Protein AF-0000000087424560 (afdb_homodimer)

Organism: Persicimonas caeni (NCBI:txid2292766)

Sequence (386 aa):
MRYDDLDGLLEHIWNYIESGVIDRANAMTTPAFATAGPEGPNVRTVALRRANRGSRALIFHTDARSNKISELEETPSAVWMGWDADSSEQFQLRGRTTIHRSDEVAATMWASLPDDELAFYFKPKAPGTPAEAPGSGIQPGAIDEAEARRNYAVVRTVVDEIKWLYVGRDPEEERQAFYQWDGQVFCGEWVVPMRYDDLDGLLEHIWNYIESGVIDRANAMTTPAFATAGPEGPNVRTVALRRANRGSRALIFHTDARSNKISELEETPSAVWMGWDADSSEQFQLRGRTTIHRSDEVAATMWASLPDDELAFYFKPKAPGTPAEAPGSGIQPGAIDEAEARRNYAVVRTVVDEIKWLYVGRDPEEERQAFYQWDGQVFCGEWVVP

Nearest PDB structures (foldseek):
  2ou5-assembly1_B  TM=8.904E-01  e=2.678E-16  Jannaschia sp. CCS1
  2i51-assembly1_A  TM=7.961E-01  e=6.717E-16  Nostoc punctiforme PCC 73102
  2i51-assembly1_B  TM=7.610E-01  e=1.166E-15  Nostoc punctiforme PCC 73102
  8qyt-assembly1_A-2  TM=7.343E-01  e=9.262E-11  Homo sapiens
  1nrg-assembly1_A-2  TM=7.314E-01  e=2.185E-10  Homo sapiens

Radius of gyration: 21.02 Å; Cα contacts (8 Å, |Δi|>4): 886; chains: 2; bounding box: 52×64×40 Å

Solvent-accessible surface area (backbone atoms only — not comparable to full-atom values): 19665 Å² total; per-residue (Å²): 121,99,67,77,42,70,68,63,38,53,51,51,50,47,52,52,46,42,44,5,50,77,36,83,86,34,34,39,20,55,18,40,40,23,33,35,45,97,85,32,27,41,62,43,72,44,58,37,64,43,55,38,76,90,73,32,34,39,28,34,68,49,52,51,64,24,65,70,45,58,23,34,72,76,37,33,34,34,26,40,31,21,66,29,77,89,78,28,34,35,42,33,37,30,26,47,47,48,82,30,54,89,45,68,68,24,50,54,52,56,74,68,52,56,73,76,61,50,53,71,27,40,40,87,64,48,42,70,38,81,37,96,56,77,34,31,54,58,63,89,69,87,79,54,62,70,57,17,51,68,28,32,27,28,41,38,29,40,51,34,33,39,41,38,37,34,50,60,95,41,68,74,58,15,24,20,39,39,36,38,50,57,89,90,44,74,48,72,44,28,20,21,78,115,100,67,76,42,71,69,62,38,51,51,51,51,45,54,52,47,45,44,5,50,77,35,82,86,35,35,40,20,54,18,39,39,23,33,34,43,98,84,31,26,40,62,43,73,45,55,36,64,42,54,39,76,91,74,33,32,40,28,34,68,49,53,50,64,25,66,68,46,59,22,35,72,75,37,34,33,34,26,40,32,22,68,29,77,88,78,28,34,35,43,35,36,30,24,48,48,48,82,31,54,89,44,68,70,23,50,55,54,58,73,68,53,55,73,76,62,50,52,71,28,44,38,88,62,46,41,69,38,80,37,97,54,78,32,30,53,59,64,90,66,87,81,53,64,69,56,17,50,68,26,32,27,27,42,37,30,40,52,33,32,38,41,38,37,34,48,60,95,42,68,74,58,15,24,21,38,41,37,39,49,58,86,91,43,72,50,73,44,30,19,22,79

Structure (mmCIF, N/CA/C/O backbone):
data_AF-0000000087424560-model_v1
#
loop_
_entity.id
_entity.type
_entity.pdbx_description
1 polymer "Pyridoxamine 5'-phosphate oxidase Alr4036 family FMN-binding domain-containing protein"
#
loop_
_atom_site.group_PDB
_atom_site.id
_atom_site.type_symbol
_atom_site.label_atom_id
_atom_site.label_alt_id
_atom_site.label_comp_id
_atom_site.label_asym_id
_atom_site.label_entity_id
_atom_site.label_seq_id
_atom_site.pdbx_PDB_ins_code
_atom_site.Cartn_x
_atom_site.Cartn_y
_atom_site.Cartn_z
_atom_site.occupancy
_atom_site.B_iso_or_equiv
_atom_site.auth_seq_id
_atom_site.auth_comp_id
_atom_site.auth_asym_id
_atom_site.auth_atom_id
_atom_site.pdbx_PDB_model_num
ATOM 1 N N . MET A 1 1 ? -15.914 -24.641 3.881 1 48.97 1 MET A N 1
ATOM 2 C CA . MET A 1 1 ? -14.742 -23.844 3.543 1 48.97 1 MET A CA 1
ATOM 3 C C . MET A 1 1 ? -15.133 -22.375 3.342 1 48.97 1 MET A C 1
ATOM 5 O O . MET A 1 1 ? -16.125 -22.078 2.688 1 48.97 1 MET A O 1
ATOM 9 N N . ARG A 1 2 ? -14.602 -21.359 4.234 1 61.94 2 ARG A N 1
ATOM 10 C CA . ARG A 1 2 ? -15.188 -20.156 4.785 1 61.94 2 ARG A CA 1
ATOM 11 C C . ARG A 1 2 ? -15.477 -19.125 3.689 1 61.94 2 ARG A C 1
ATOM 13 O O . ARG A 1 2 ? -16.391 -18.312 3.814 1 61.94 2 ARG A O 1
ATOM 20 N N . TYR A 1 3 ? -14.977 -19.312 2.541 1 79.88 3 TYR A N 1
ATOM 21 C CA . TYR A 1 3 ? -15.219 -18.312 1.503 1 79.88 3 TYR A CA 1
ATOM 22 C C . TYR A 1 3 ? -15.547 -18.984 0.173 1 79.88 3 TYR A C 1
ATOM 24 O O . TYR A 1 3 ? -14.844 -18.781 -0.821 1 79.88 3 TYR A O 1
ATOM 32 N N . ASP A 1 4 ? -16.688 -19.797 0.061 1 87.19 4 ASP A N 1
ATOM 33 C CA . ASP A 1 4 ? -16.906 -20.547 -1.175 1 87.19 4 ASP A CA 1
ATOM 34 C C . ASP A 1 4 ? -18.109 -20.016 -1.938 1 87.19 4 ASP A C 1
ATOM 36 O O . ASP A 1 4 ? -18.547 -20.625 -2.914 1 87.19 4 ASP A O 1
ATOM 40 N N . ASP A 1 5 ? -18.609 -19.031 -1.515 1 94 5 ASP A N 1
ATOM 41 C CA . ASP A 1 5 ? -19.703 -18.375 -2.219 1 94 5 ASP A CA 1
ATOM 42 C C . ASP A 1 5 ? -19.453 -16.875 -2.35 1 94 5 ASP A C 1
ATOM 44 O O . ASP A 1 5 ? -19.188 -16.203 -1.353 1 94 5 ASP A O 1
ATOM 48 N N . LEU A 1 6 ? -19.656 -16.406 -3.518 1 97.06 6 LEU A N 1
ATOM 49 C CA . LEU A 1 6 ? -19.266 -15.039 -3.852 1 97.06 6 LEU A CA 1
ATOM 50 C C . LEU A 1 6 ? -20.125 -14.023 -3.094 1 97.06 6 LEU A C 1
ATOM 52 O O . LEU A 1 6 ? -19.609 -12.984 -2.662 1 97.06 6 LEU A O 1
ATOM 56 N N . ASP A 1 7 ? -21.391 -14.344 -2.898 1 96 7 ASP A N 1
ATOM 57 C CA . ASP A 1 7 ? -22.266 -13.406 -2.195 1 96 7 ASP A CA 1
ATOM 58 C C . ASP A 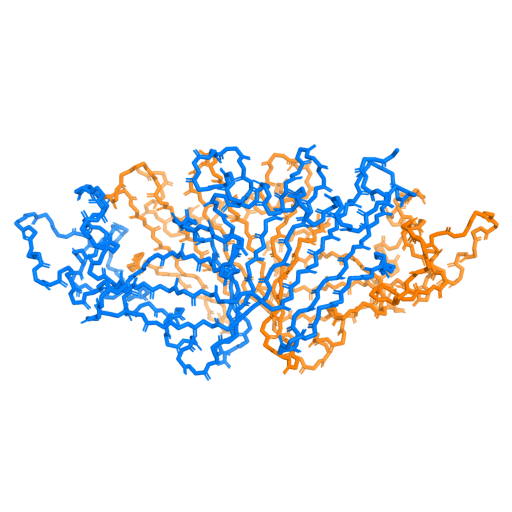1 7 ? -21.891 -13.305 -0.719 1 96 7 ASP A C 1
ATOM 60 O O . ASP A 1 7 ? -21.797 -12.203 -0.172 1 96 7 ASP A O 1
ATOM 64 N N . GLY A 1 8 ? -21.734 -14.445 -0.11 1 96.62 8 GLY A N 1
ATOM 65 C CA . GLY A 1 8 ? -21.297 -14.461 1.278 1 96.62 8 GLY A CA 1
ATOM 66 C C . GLY A 1 8 ? -19.938 -13.82 1.487 1 96.62 8 GLY A C 1
ATOM 67 O O . GLY A 1 8 ? -19.703 -13.148 2.496 1 96.62 8 GLY A O 1
ATOM 68 N N . LEU A 1 9 ? -19.062 -14.039 0.535 1 97.75 9 LEU A N 1
ATOM 69 C CA . LEU A 1 9 ? -17.734 -13.445 0.614 1 97.75 9 LEU A CA 1
ATOM 70 C C . LEU A 1 9 ? -17.812 -11.93 0.527 1 97.75 9 LEU A C 1
ATOM 72 O O . LEU A 1 9 ? -17.125 -11.219 1.274 1 97.75 9 LEU A O 1
ATOM 76 N N . LEU A 1 10 ? -18.625 -11.461 -0.361 1 97.69 10 LEU A N 1
ATOM 77 C CA . LEU A 1 10 ? -18.797 -10.016 -0.481 1 97.69 10 LEU A CA 1
ATOM 78 C C . LEU A 1 10 ? -19.312 -9.414 0.818 1 97.69 10 LEU A C 1
ATOM 80 O O . LEU A 1 10 ? -18.875 -8.336 1.231 1 97.69 10 LEU A O 1
ATOM 84 N N . GLU A 1 11 ? -20.219 -10.094 1.479 1 97 11 GLU A N 1
ATOM 85 C CA . GLU A 1 11 ? -20.719 -9.664 2.785 1 97 11 GLU A CA 1
ATOM 86 C C . GLU A 1 11 ? -19.578 -9.633 3.814 1 97 11 GLU A C 1
ATOM 88 O O . GLU A 1 11 ? -19.469 -8.68 4.586 1 97 11 GLU A O 1
ATOM 93 N N . HIS A 1 12 ? -18.812 -10.656 3.826 1 97.44 12 HIS A N 1
ATOM 94 C CA . HIS A 1 12 ? -17.672 -10.727 4.719 1 97.44 12 HIS A CA 1
ATOM 95 C C . HIS A 1 12 ? -16.719 -9.555 4.484 1 97.44 12 HIS A C 1
ATOM 97 O O . HIS A 1 12 ? -16.297 -8.898 5.438 1 97.44 12 HIS A O 1
ATOM 103 N N . ILE A 1 13 ? -16.453 -9.25 3.227 1 98.25 13 ILE A N 1
ATOM 104 C CA . ILE A 1 13 ? -15.531 -8.188 2.85 1 98.25 13 ILE A CA 1
ATOM 105 C C . ILE A 1 13 ? -16.031 -6.852 3.389 1 98.25 13 ILE A C 1
ATOM 107 O O . ILE A 1 13 ? -15.297 -6.129 4.066 1 98.25 13 ILE A O 1
ATOM 111 N N . TRP A 1 14 ? -17.234 -6.566 3.176 1 98.25 14 TRP A N 1
ATOM 112 C CA . TRP A 1 14 ? -17.766 -5.277 3.6 1 98.25 14 TRP A CA 1
ATOM 113 C C . TRP A 1 14 ? -17.891 -5.211 5.117 1 98.25 14 TRP A C 1
ATOM 115 O O . TRP A 1 14 ? -17.656 -4.16 5.719 1 98.25 14 TRP A O 1
ATOM 125 N N . ASN A 1 15 ? -18.281 -6.32 5.734 1 97.94 15 ASN A N 1
ATOM 126 C CA . ASN A 1 15 ? -18.281 -6.348 7.191 1 97.94 15 ASN A CA 1
ATOM 127 C C . ASN A 1 15 ? -16.891 -6.02 7.75 1 97.94 15 ASN A C 1
ATOM 129 O O . ASN A 1 15 ? -16.766 -5.254 8.711 1 97.94 15 ASN A O 1
ATOM 133 N N . TYR A 1 16 ? -15.914 -6.633 7.168 1 98.12 16 TYR A N 1
ATOM 134 C CA . TYR A 1 16 ? -14.539 -6.41 7.594 1 98.12 16 TYR A CA 1
ATOM 135 C C . TYR A 1 16 ? -14.141 -4.949 7.41 1 98.12 16 TYR A C 1
ATOM 137 O O . TYR A 1 16 ? -13.594 -4.328 8.328 1 98.12 16 TYR A O 1
ATOM 145 N N . ILE A 1 17 ? -14.453 -4.363 6.254 1 98.44 17 ILE A N 1
ATOM 146 C CA . ILE A 1 17 ? -14.086 -2.992 5.926 1 98.44 17 ILE A CA 1
ATOM 147 C C . ILE A 1 17 ? -14.781 -2.025 6.875 1 98.44 17 ILE A C 1
ATOM 149 O O . ILE A 1 17 ? -14.148 -1.147 7.461 1 98.44 17 ILE A O 1
ATOM 153 N N . GLU A 1 18 ? -16.016 -2.211 7.031 1 98.44 18 GLU A N 1
ATOM 154 C CA . GLU A 1 18 ? -16.797 -1.313 7.887 1 98.44 18 GLU A CA 1
ATOM 155 C C . GLU A 1 18 ? -16.344 -1.407 9.336 1 98.44 18 GLU A C 1
ATOM 157 O O . GLU A 1 18 ? -16.312 -0.402 10.055 1 98.44 18 GLU A O 1
ATOM 162 N N . SER A 1 19 ? -15.914 -2.545 9.758 1 97.81 19 SER A N 1
ATOM 163 C CA . SER A 1 19 ? -15.414 -2.715 11.117 1 97.81 19 SER A CA 1
ATOM 164 C C . SER A 1 19 ? -14.078 -2.014 11.312 1 97.81 19 SER A C 1
ATOM 166 O O . SER A 1 19 ? -13.68 -1.719 12.438 1 97.81 19 SER A O 1
ATOM 168 N N . GLY A 1 20 ? -13.391 -1.77 10.227 1 97.5 20 GLY A N 1
ATOM 169 C CA . GLY A 1 20 ? -12.094 -1.112 10.273 1 97.5 20 GLY A CA 1
ATOM 170 C C . GLY A 1 20 ? -12.164 0.304 10.812 1 97.5 20 GLY A C 1
ATOM 171 O O . GLY A 1 20 ? -11.148 0.858 11.242 1 97.5 20 GLY A O 1
ATOM 172 N N . VAL A 1 21 ? -13.305 0.928 10.734 1 96.31 21 VAL A N 1
ATOM 173 C CA . VAL A 1 21 ? -13.484 2.293 11.211 1 96.31 21 VAL A CA 1
ATOM 174 C C . VAL A 1 21 ? -13.32 2.334 12.734 1 96.31 21 VAL A C 1
ATOM 176 O O . VAL A 1 21 ? -12.828 3.322 13.281 1 96.31 21 VAL A O 1
ATOM 179 N N . ILE A 1 22 ? -13.57 1.207 13.422 1 92.69 22 ILE A N 1
ATOM 180 C CA . ILE A 1 22 ? -13.625 1.269 14.883 1 92.69 22 ILE A CA 1
ATOM 181 C C . ILE A 1 22 ? -12.633 0.271 15.477 1 92.69 22 ILE A C 1
ATOM 183 O O . ILE A 1 22 ? -12.141 0.47 16.594 1 92.69 22 ILE A O 1
ATOM 187 N N . ASP A 1 23 ? -12.312 -0.82 14.781 1 89.44 23 ASP A N 1
ATOM 188 C CA . ASP A 1 23 ? -11.469 -1.895 15.297 1 89.44 23 ASP A CA 1
ATOM 189 C C . ASP A 1 23 ? -10.008 -1.676 14.914 1 89.44 23 ASP A C 1
AT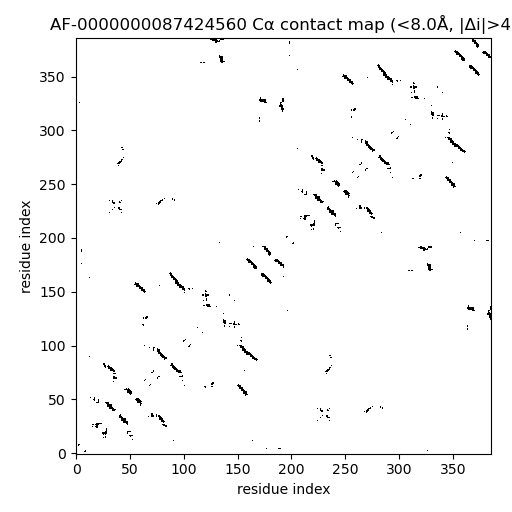OM 191 O O . ASP A 1 23 ? -9.609 -1.92 13.773 1 89.44 23 ASP A O 1
ATOM 195 N N . ARG A 1 24 ? -9.203 -1.438 15.875 1 84.81 24 ARG A N 1
ATOM 196 C CA . ARG A 1 24 ? -7.812 -1.061 15.625 1 84.81 24 ARG A CA 1
ATOM 197 C C . ARG A 1 24 ? -7 -2.254 15.133 1 84.81 24 ARG A C 1
ATOM 199 O O . ARG A 1 24 ? -5.918 -2.082 14.57 1 84.81 24 ARG A O 1
ATOM 206 N N . ALA A 1 25 ? -7.484 -3.418 15.359 1 88.06 25 ALA A N 1
ATOM 207 C CA . ALA A 1 25 ? -6.777 -4.617 14.914 1 88.06 25 ALA A CA 1
ATOM 208 C C . ALA A 1 25 ? -7.086 -4.918 13.445 1 88.06 25 ALA A C 1
ATOM 210 O O . ALA A 1 25 ? -6.41 -5.738 12.82 1 88.06 25 ALA A O 1
ATOM 211 N N . ASN A 1 26 ? -8.094 -4.297 12.984 1 94.62 26 ASN A N 1
ATOM 212 C CA . ASN A 1 26 ? -8.539 -4.449 11.602 1 94.62 26 ASN A CA 1
ATOM 213 C C . ASN A 1 26 ? -7.582 -3.768 10.625 1 94.62 26 ASN A C 1
ATOM 215 O O . ASN A 1 26 ? -7.207 -2.609 10.82 1 94.62 26 ASN A O 1
ATOM 219 N N . ALA A 1 27 ? -7.109 -4.492 9.594 1 96.75 27 ALA A N 1
ATOM 220 C CA . ALA A 1 27 ? -6.125 -3.961 8.656 1 96.75 27 ALA A CA 1
ATOM 221 C C . ALA A 1 27 ? -6.68 -2.762 7.891 1 96.75 27 ALA A C 1
ATOM 223 O O . ALA A 1 27 ? -5.922 -1.957 7.348 1 96.75 27 ALA A O 1
ATOM 224 N N . MET A 1 28 ? -7.988 -2.596 7.883 1 98.25 28 MET A N 1
ATOM 225 C CA . MET A 1 28 ? -8.602 -1.5 7.137 1 98.25 28 MET A CA 1
ATOM 226 C C . MET A 1 28 ? -8.688 -0.242 7.996 1 98.25 28 MET A C 1
ATOM 228 O O . MET A 1 28 ? -9.109 0.812 7.516 1 98.25 28 MET A O 1
ATOM 232 N N . THR A 1 29 ? -8.266 -0.332 9.242 1 97.94 29 THR A N 1
ATOM 233 C CA . THR A 1 29 ? -8.203 0.874 10.062 1 97.94 29 THR A CA 1
ATOM 234 C C . THR A 1 29 ? -7.164 1.849 9.516 1 97.94 29 THR A C 1
ATOM 236 O O . THR A 1 29 ? -7.41 3.055 9.453 1 97.94 29 THR A O 1
ATOM 239 N N . THR A 1 30 ? -6 1.307 9.125 1 97.62 30 THR A N 1
ATOM 240 C CA . THR A 1 30 ? -4.926 2.082 8.516 1 97.62 30 THR A CA 1
ATOM 241 C C . THR A 1 30 ? -4.461 1.433 7.215 1 97.62 30 THR A C 1
ATOM 243 O O . THR A 1 30 ? -3.303 1.023 7.102 1 97.62 30 THR A O 1
ATOM 246 N N . PRO A 1 31 ? -5.328 1.455 6.262 1 98.62 31 PRO A N 1
ATOM 247 C CA . PRO A 1 31 ? -4.977 0.811 4.996 1 98.62 31 PRO A CA 1
ATOM 248 C C . PRO A 1 31 ? -3.891 1.565 4.23 1 98.62 31 PRO A C 1
ATOM 250 O O . PRO A 1 31 ? -3.656 2.748 4.488 1 98.62 31 PRO A O 1
ATOM 253 N N . ALA A 1 32 ? -3.18 0.833 3.355 1 98.88 32 ALA A N 1
ATOM 254 C CA . ALA A 1 32 ? -2.395 1.486 2.312 1 98.88 32 ALA A CA 1
ATOM 255 C C . ALA A 1 32 ? -3.301 2.191 1.306 1 98.88 32 ALA A C 1
ATOM 257 O O . ALA A 1 32 ? -4.352 1.663 0.93 1 98.88 32 ALA A O 1
ATOM 258 N N . PHE A 1 33 ? -2.932 3.336 0.944 1 98.94 33 PHE A N 1
ATOM 259 C CA . PHE A 1 33 ? -3.66 4.152 -0.019 1 98.94 33 PHE A CA 1
ATOM 260 C C . PHE A 1 33 ? -2.752 4.574 -1.168 1 98.94 33 PHE A C 1
ATOM 262 O O . PHE A 1 33 ? -1.819 5.359 -0.974 1 98.94 33 PHE A O 1
ATOM 269 N N . ALA A 1 34 ? -3.047 4.062 -2.354 1 98.94 34 ALA A N 1
ATOM 270 C CA . ALA A 1 34 ? -2.178 4.297 -3.504 1 98.94 34 ALA A CA 1
ATOM 271 C C . ALA A 1 34 ? -2.793 5.309 -4.461 1 98.94 34 ALA A C 1
ATOM 273 O O . ALA A 1 34 ? -4 5.281 -4.715 1 98.94 34 ALA A O 1
ATOM 274 N N . THR A 1 35 ? -2.008 6.195 -4.934 1 98.88 35 THR A N 1
ATOM 275 C CA . THR A 1 35 ? -2.348 7.188 -5.945 1 98.88 35 THR A CA 1
ATOM 276 C C . THR A 1 35 ? -1.312 7.195 -7.062 1 98.88 35 THR A C 1
ATOM 278 O O . THR A 1 35 ? -0.266 6.555 -6.953 1 98.88 35 THR A O 1
ATOM 281 N N . ALA A 1 36 ? -1.678 7.816 -8.164 1 98.12 36 ALA A N 1
ATOM 282 C CA . ALA A 1 36 ? -0.752 8.016 -9.273 1 98.12 36 ALA A CA 1
ATOM 283 C C . ALA A 1 36 ? -0.181 9.43 -9.273 1 98.12 36 ALA A C 1
ATOM 285 O O . ALA A 1 36 ? -0.93 10.406 -9.195 1 98.12 36 ALA A O 1
ATOM 286 N N . GLY A 1 37 ? 1.148 9.508 -9.211 1 96.06 37 GLY A N 1
ATOM 287 C CA . GLY A 1 37 ? 1.825 10.797 -9.297 1 96.06 37 GLY A CA 1
ATOM 288 C C . GLY A 1 37 ? 2.678 10.938 -10.547 1 96.06 37 GLY A C 1
ATOM 289 O O . GLY A 1 37 ? 2.771 10.008 -11.352 1 96.06 37 GLY A O 1
ATOM 290 N N . PRO A 1 38 ? 3.25 12.094 -10.703 1 93.44 38 PRO A N 1
ATOM 291 C CA . PRO A 1 38 ? 4.031 12.367 -11.914 1 93.44 38 PRO A CA 1
ATOM 292 C C . PRO A 1 38 ? 5.254 11.461 -12.039 1 93.44 38 PRO A C 1
ATOM 294 O O . PRO A 1 38 ? 5.719 11.195 -13.156 1 93.44 38 PRO A O 1
ATOM 297 N N . GLU A 1 39 ? 5.758 10.961 -10.969 1 91.5 39 GLU A N 1
ATOM 298 C CA . GLU A 1 39 ? 6.957 10.125 -10.992 1 91.5 39 GLU A CA 1
ATOM 299 C C . GLU A 1 39 ? 6.609 8.648 -10.875 1 91.5 39 GLU A C 1
ATOM 301 O O . GLU A 1 39 ? 7.484 7.812 -10.641 1 91.5 39 GLU A O 1
ATOM 306 N N . GLY A 1 40 ? 5.32 8.359 -10.992 1 96.31 40 GLY A N 1
ATOM 307 C CA . GLY A 1 40 ? 4.871 6.988 -10.781 1 96.31 40 GLY A CA 1
ATOM 308 C C . GLY A 1 40 ? 3.889 6.852 -9.633 1 96.31 40 GLY A C 1
ATOM 309 O O . GLY A 1 40 ? 3.277 7.832 -9.211 1 96.31 40 GLY A O 1
ATOM 310 N N . PRO A 1 41 ? 3.742 5.633 -9.188 1 98.5 41 PRO A N 1
ATOM 311 C CA . PRO A 1 41 ? 2.781 5.43 -8.102 1 98.5 41 PRO A CA 1
ATOM 312 C C . PRO A 1 41 ? 3.275 5.984 -6.77 1 98.5 41 PRO A C 1
ATOM 314 O O . PRO A 1 41 ? 4.477 6.195 -6.59 1 98.5 41 PRO A O 1
ATOM 317 N N . ASN A 1 42 ? 2.391 6.316 -5.965 1 98.62 42 ASN A N 1
ATOM 318 C CA . ASN A 1 42 ? 2.654 6.59 -4.555 1 98.62 42 ASN A CA 1
ATOM 319 C C . ASN A 1 42 ? 1.737 5.777 -3.645 1 98.62 42 ASN A C 1
ATOM 321 O O . ASN A 1 42 ? 0.667 5.336 -4.066 1 98.62 42 ASN A O 1
ATOM 325 N N . VAL A 1 43 ? 2.18 5.508 -2.453 1 98.88 43 VAL A N 1
ATOM 326 C CA . VAL A 1 43 ? 1.377 4.762 -1.489 1 98.88 43 VAL A CA 1
ATOM 327 C C . VAL A 1 43 ? 1.747 5.188 -0.07 1 98.88 43 VAL A C 1
ATOM 329 O O . VAL A 1 43 ? 2.92 5.438 0.224 1 98.88 43 VAL A O 1
ATOM 332 N N . ARG A 1 44 ? 0.784 5.309 0.769 1 98.75 44 ARG A N 1
ATOM 333 C CA . ARG A 1 44 ? 0.933 5.625 2.186 1 98.75 44 ARG A CA 1
ATOM 334 C C . ARG A 1 44 ? -0.251 5.102 2.992 1 98.75 44 ARG A C 1
ATOM 336 O O . ARG A 1 44 ? -1.292 4.762 2.426 1 98.75 44 ARG A O 1
ATOM 343 N N . THR A 1 45 ? 0.004 5.043 4.23 1 98.12 45 THR A N 1
ATOM 344 C CA . THR A 1 45 ? -1.104 4.676 5.105 1 98.12 45 THR A CA 1
ATOM 345 C C . THR A 1 45 ? -2.02 5.875 5.348 1 98.12 45 THR A C 1
ATOM 347 O O . THR A 1 45 ? -1.562 7.02 5.363 1 98.12 45 THR A O 1
ATOM 350 N N . VAL A 1 46 ? -3.293 5.641 5.449 1 97.62 46 VAL A N 1
ATOM 351 C CA . VAL A 1 46 ? -4.281 6.629 5.871 1 97.62 46 VAL A CA 1
ATOM 352 C C . VAL A 1 46 ? -5.188 6.031 6.945 1 97.62 46 VAL A C 1
ATOM 354 O O . VAL A 1 46 ? -5.188 4.816 7.156 1 97.62 46 VAL A O 1
ATOM 357 N N . ALA A 1 47 ? -5.891 6.887 7.629 1 96.06 47 ALA A N 1
ATOM 358 C CA . ALA A 1 47 ? -6.855 6.41 8.617 1 96.06 47 ALA A CA 1
ATOM 359 C C . ALA A 1 47 ? -8.266 6.359 8.023 1 96.06 47 ALA A C 1
ATOM 361 O O . ALA A 1 47 ? -8.805 7.387 7.609 1 96.06 47 ALA A O 1
ATOM 362 N N . LEU A 1 48 ? -8.812 5.164 7.965 1 98.06 48 LEU A N 1
ATOM 363 C CA . LEU A 1 48 ? -10.195 5.027 7.508 1 98.06 48 LEU A CA 1
ATOM 364 C C . LEU A 1 48 ? -11.164 5.656 8.508 1 98.06 48 LEU A C 1
ATOM 366 O O . LEU A 1 48 ? -11.211 5.25 9.672 1 98.06 48 LEU A O 1
ATOM 370 N N . ARG A 1 49 ? -11.93 6.598 8 1 96.88 49 ARG A N 1
ATOM 371 C CA . ARG A 1 49 ? -12.797 7.332 8.922 1 96.88 49 ARG A CA 1
ATOM 372 C C . ARG A 1 49 ? -14.25 6.902 8.773 1 96.88 49 ARG A C 1
ATOM 374 O O . ARG A 1 49 ? -15.016 6.938 9.734 1 96.88 49 ARG A O 1
ATOM 381 N N . ARG A 1 50 ? -14.617 6.609 7.566 1 97.69 50 ARG A N 1
ATOM 382 C CA . ARG A 1 50 ? -15.953 6.094 7.281 1 97.69 50 ARG A CA 1
ATOM 383 C C . ARG A 1 50 ? -15.906 5.047 6.172 1 97.69 50 ARG A C 1
ATOM 385 O O . ARG A 1 50 ? -15.078 5.129 5.27 1 97.69 50 ARG A O 1
ATOM 392 N N . ALA A 1 51 ? -16.781 4.102 6.316 1 98.56 51 ALA A N 1
ATOM 393 C CA . ALA A 1 51 ? -17.047 3.092 5.297 1 98.56 51 ALA A CA 1
ATOM 394 C C . ALA A 1 51 ? -18.531 2.746 5.234 1 98.56 51 ALA A C 1
ATOM 396 O O . ALA A 1 51 ? -19.156 2.49 6.266 1 98.56 51 ALA A O 1
ATOM 397 N N . ASN A 1 52 ? -19.016 2.84 4.055 1 98.31 52 ASN A N 1
ATOM 398 C CA . ASN A 1 52 ? -20.438 2.574 3.865 1 98.31 52 ASN A CA 1
ATOM 399 C C . ASN A 1 52 ? -20.688 1.653 2.672 1 98.31 52 ASN A C 1
ATOM 401 O O . ASN A 1 52 ? -20.469 2.047 1.524 1 98.31 52 ASN A O 1
ATOM 405 N N . ARG A 1 53 ? -21.188 0.419 2.906 1 97.62 53 ARG A N 1
ATOM 406 C CA . ARG A 1 53 ? -21.422 -0.562 1.851 1 97.62 53 ARG A CA 1
ATOM 407 C C . ARG A 1 53 ? -22.531 -0.104 0.911 1 97.62 53 ARG A C 1
ATOM 409 O O . ARG A 1 53 ? -22.469 -0.342 -0.297 1 97.62 53 ARG A O 1
ATOM 416 N N . GLY A 1 54 ? -23.531 0.552 1.417 1 97.06 54 GLY A N 1
ATOM 417 C CA . GLY A 1 54 ? -24.641 0.997 0.581 1 97.06 54 GLY A CA 1
ATOM 418 C C . GLY A 1 54 ? -24.203 1.954 -0.515 1 97.06 54 GLY A C 1
ATOM 419 O O . GLY A 1 54 ? -24.578 1.781 -1.678 1 97.06 54 GLY A O 1
ATOM 420 N N . SER A 1 55 ? -23.406 2.932 -0.223 1 97.31 55 SER A N 1
ATOM 421 C CA . SER A 1 55 ? -22.906 3.904 -1.188 1 97.31 55 SER A CA 1
ATOM 422 C C . SER A 1 55 ? -21.547 3.484 -1.745 1 97.31 55 SER A C 1
ATOM 424 O O . SER A 1 55 ? -20.984 4.176 -2.592 1 97.31 55 SER A O 1
ATOM 426 N N . ARG A 1 56 ? -20.969 2.324 -1.268 1 98.12 56 ARG A N 1
ATOM 427 C CA . ARG A 1 56 ? -19.641 1.839 -1.617 1 98.12 56 ARG A CA 1
ATOM 428 C C . ARG A 1 56 ? -18.594 2.928 -1.418 1 98.12 56 ARG A C 1
ATOM 430 O O . ARG A 1 56 ? -17.719 3.119 -2.268 1 98.12 56 ARG A O 1
ATOM 437 N N . ALA A 1 57 ? -18.688 3.672 -0.33 1 98.56 57 ALA A N 1
ATOM 438 C CA . ALA A 1 57 ? -17.844 4.844 -0.136 1 98.56 57 ALA A CA 1
ATOM 439 C C . ALA A 1 57 ? -16.859 4.633 1.018 1 98.56 57 ALA A C 1
ATOM 441 O O . ALA A 1 57 ? -17.234 4.086 2.059 1 98.56 57 ALA A O 1
ATOM 442 N N . LEU A 1 58 ? -15.688 4.984 0.872 1 98.88 58 LEU A N 1
ATOM 443 C CA . LEU A 1 58 ? -14.648 5.07 1.896 1 98.88 58 LEU A CA 1
ATOM 444 C C . LEU A 1 58 ? -14.164 6.508 2.059 1 98.88 58 LEU A C 1
ATOM 446 O O . LEU A 1 58 ? -13.984 7.223 1.069 1 98.88 58 LEU A O 1
ATOM 450 N N . ILE A 1 59 ? -13.914 6.93 3.301 1 98.5 59 ILE A N 1
ATOM 451 C CA . ILE A 1 59 ? -13.57 8.328 3.547 1 98.5 59 ILE A CA 1
ATOM 452 C C . ILE A 1 59 ? -12.391 8.406 4.504 1 98.5 59 ILE A C 1
ATOM 454 O O . ILE A 1 59 ? -12.32 7.66 5.484 1 98.5 59 ILE A O 1
ATOM 458 N N . PHE A 1 60 ? -11.477 9.234 4.223 1 98.06 60 PHE A N 1
ATOM 459 C CA . PHE A 1 60 ? -10.516 9.75 5.188 1 98.06 60 PHE A CA 1
ATOM 460 C C . PHE A 1 60 ? -10.375 11.266 5.055 1 98.06 60 PHE A C 1
ATOM 462 O O . PHE A 1 60 ? -10.969 11.867 4.16 1 98.06 60 PHE A O 1
ATOM 469 N N . HIS A 1 61 ? -9.664 11.898 5.895 1 96.94 61 HIS A N 1
ATOM 470 C CA . HIS A 1 61 ? -9.344 13.32 5.789 1 96.94 61 HIS A CA 1
ATOM 471 C C . HIS A 1 61 ? -7.836 13.555 5.848 1 96.94 61 HIS A C 1
ATOM 473 O O . HIS A 1 61 ? -7.086 12.672 6.273 1 96.94 61 HIS A O 1
ATOM 479 N N . THR A 1 62 ? -7.438 14.695 5.371 1 96.75 62 THR A N 1
ATOM 480 C CA . THR A 1 62 ? -6.016 14.984 5.195 1 96.75 62 THR A CA 1
ATOM 481 C C . THR A 1 62 ? -5.781 16.484 5.047 1 96.75 62 THR A C 1
ATOM 483 O O . THR A 1 62 ? -6.727 17.266 5.086 1 96.75 62 THR A O 1
ATOM 486 N N . ASP A 1 63 ? -4.504 16.891 5.066 1 96.06 63 ASP A N 1
ATOM 487 C CA . ASP A 1 63 ? -4.109 18.25 4.711 1 96.06 63 ASP A CA 1
ATOM 488 C C . ASP A 1 63 ? -4.281 18.5 3.213 1 96.06 63 ASP A C 1
ATOM 490 O O . ASP A 1 63 ? -3.746 17.75 2.389 1 96.06 63 ASP A O 1
ATOM 494 N N . ALA A 1 64 ? -5.016 19.547 2.861 1 97 64 ALA A N 1
ATOM 495 C CA . ALA A 1 64 ? -5.383 19.859 1.482 1 97 64 ALA A CA 1
ATOM 496 C C . ALA A 1 64 ? -4.145 20.172 0.641 1 97 64 ALA A C 1
ATOM 498 O O . ALA A 1 64 ? -4.207 20.156 -0.591 1 97 64 ALA A O 1
ATOM 499 N N . ARG A 1 65 ? -3.062 20.422 1.277 1 96.62 65 ARG A N 1
ATOM 500 C CA . ARG A 1 65 ? -1.837 20.828 0.599 1 96.62 65 ARG A CA 1
ATOM 501 C C . ARG A 1 65 ? -0.922 19.641 0.348 1 96.62 65 ARG A C 1
ATOM 503 O O . ARG A 1 65 ? 0.146 19.781 -0.251 1 96.62 65 ARG A O 1
ATOM 510 N N . SER A 1 66 ? -1.327 18.453 0.809 1 96.94 66 SER A N 1
ATOM 511 C CA . SER A 1 66 ? -0.5 17.25 0.679 1 96.94 66 SER A CA 1
ATOM 512 C C . SER A 1 66 ? -0.415 16.797 -0.773 1 96.94 66 SER A C 1
ATOM 514 O O . SER A 1 66 ? -1.304 17.094 -1.575 1 96.94 66 SER A O 1
ATOM 516 N N . ASN A 1 67 ? 0.55 16.031 -1.106 1 96.62 67 ASN A N 1
ATOM 517 C CA . ASN A 1 67 ? 0.793 15.555 -2.467 1 96.62 67 ASN A CA 1
ATOM 518 C C . ASN A 1 67 ? -0.337 14.656 -2.957 1 96.62 67 ASN A C 1
ATOM 520 O O . ASN A 1 67 ? -0.65 14.641 -4.148 1 96.62 67 ASN A O 1
ATOM 524 N N . LYS A 1 68 ? -0.919 13.852 -1.984 1 98.06 68 LYS A N 1
ATOM 525 C CA . LYS A 1 68 ? -1.974 12.945 -2.428 1 98.06 68 LYS A CA 1
ATOM 526 C C . LYS A 1 68 ? -3.166 13.719 -2.984 1 98.06 68 LYS A C 1
ATOM 528 O O . LYS A 1 68 ? -3.877 13.227 -3.863 1 98.06 68 LYS A O 1
ATOM 533 N N . ILE A 1 69 ? -3.367 14.93 -2.537 1 98.38 69 ILE A N 1
ATOM 534 C CA . ILE A 1 69 ? -4.469 15.742 -3.041 1 98.38 69 ILE A CA 1
ATOM 535 C C . ILE A 1 69 ? -4.188 16.156 -4.484 1 98.38 69 ILE A C 1
ATOM 537 O O . ILE A 1 69 ? -5.031 15.984 -5.363 1 98.38 69 ILE A O 1
ATOM 541 N N . SER A 1 70 ? -2.994 16.703 -4.738 1 98 70 SER A N 1
ATOM 542 C CA . SER A 1 70 ? -2.654 17.109 -6.102 1 98 70 SER A CA 1
ATOM 543 C C . SER A 1 70 ? -2.664 15.906 -7.047 1 98 70 SER A C 1
ATOM 545 O O . SER A 1 70 ? -3.092 16.016 -8.195 1 98 70 SER A O 1
ATOM 547 N N . GLU A 1 71 ? -2.195 14.797 -6.582 1 98.31 71 GLU A N 1
ATOM 548 C CA . GLU A 1 71 ? -2.209 13.578 -7.387 1 98.31 71 GLU A CA 1
ATOM 549 C C . GLU A 1 71 ? -3.635 13.172 -7.746 1 98.31 71 GLU A C 1
ATOM 551 O O . GLU A 1 71 ? -3.922 12.844 -8.898 1 98.31 71 GLU A O 1
ATOM 556 N N . LEU A 1 72 ? -4.535 13.227 -6.734 1 98.56 72 LEU A N 1
ATOM 557 C CA . LEU A 1 72 ? -5.918 12.812 -6.93 1 98.56 72 LEU A CA 1
ATOM 558 C C . LEU A 1 72 ? -6.664 13.789 -7.832 1 98.56 72 LEU A C 1
ATOM 560 O O . LEU A 1 72 ? -7.578 13.391 -8.562 1 98.56 72 LEU A O 1
ATOM 564 N N . GLU A 1 73 ? -6.277 15.047 -7.777 1 98.12 73 GLU A N 1
ATOM 565 C CA . GLU A 1 73 ? -6.871 16.031 -8.672 1 98.12 73 GLU A CA 1
ATOM 566 C C . GLU A 1 73 ? -6.508 15.758 -10.125 1 98.12 73 GLU A C 1
ATOM 568 O O . GLU A 1 73 ? -7.312 15.984 -11.031 1 98.12 73 GLU A O 1
ATOM 573 N N . GLU A 1 74 ? -5.336 15.258 -10.32 1 97.25 74 GLU A N 1
ATOM 574 C CA . GLU A 1 74 ? -4.879 14.922 -11.672 1 97.25 74 GLU A CA 1
ATOM 575 C C . GLU A 1 74 ? -5.418 13.562 -12.109 1 97.25 74 GLU A C 1
ATOM 577 O O . GLU A 1 74 ? -5.883 13.414 -13.242 1 97.25 74 GLU A O 1
ATOM 582 N N . THR A 1 75 ? -5.324 12.578 -11.289 1 97.62 75 THR A N 1
ATOM 583 C CA . THR A 1 75 ? -5.828 11.227 -11.523 1 97.62 75 THR A CA 1
ATOM 584 C C . THR A 1 75 ? -6.727 10.781 -10.375 1 97.62 75 THR A C 1
ATOM 586 O O . THR A 1 75 ? -6.242 10.273 -9.359 1 97.62 75 THR A O 1
ATOM 589 N N . PRO A 1 76 ? -7.988 10.867 -10.5 1 98.31 76 PRO A N 1
ATOM 590 C CA . PRO A 1 76 ? -8.891 10.648 -9.367 1 98.31 76 PRO A CA 1
ATOM 591 C C . PRO A 1 76 ? -9.125 9.164 -9.078 1 98.31 76 PRO A C 1
ATOM 593 O O . PRO A 1 76 ? -10.023 8.812 -8.305 1 98.31 76 PRO A O 1
ATOM 596 N N . SER A 1 77 ? -8.352 8.273 -9.625 1 98.44 77 SER A N 1
ATOM 597 C CA . SER A 1 77 ? -8.398 6.848 -9.32 1 98.44 77 SER A CA 1
ATOM 598 C C . SER A 1 77 ? -7.426 6.488 -8.203 1 98.44 77 SER A C 1
ATOM 600 O O . SER A 1 77 ? -6.273 6.926 -8.219 1 98.44 77 SER A O 1
ATOM 602 N N . ALA A 1 78 ? -7.848 5.715 -7.219 1 98.81 78 ALA A N 1
ATOM 603 C CA . ALA A 1 78 ? -7.008 5.281 -6.109 1 98.81 78 ALA A CA 1
ATOM 604 C C . ALA A 1 78 ? -7.332 3.85 -5.699 1 98.81 78 ALA A C 1
ATOM 606 O O . ALA A 1 78 ? -8.375 3.309 -6.082 1 98.81 78 ALA A O 1
ATOM 607 N N . VAL A 1 79 ? -6.473 3.234 -5.023 1 98.94 79 VAL A N 1
ATOM 608 C CA . VAL A 1 79 ? -6.68 1.899 -4.473 1 98.94 79 VAL A CA 1
ATOM 609 C C . VAL A 1 79 ? -6.414 1.917 -2.967 1 98.94 79 VAL A C 1
ATOM 611 O O . VAL A 1 79 ? -5.395 2.445 -2.516 1 98.94 79 VAL A O 1
ATOM 614 N N . TRP A 1 80 ? -7.363 1.438 -2.201 1 98.94 80 TRP A N 1
ATOM 615 C CA . TRP A 1 80 ? -7.215 1.109 -0.788 1 98.94 80 TRP A CA 1
ATOM 616 C C . TRP A 1 80 ? -6.828 -0.355 -0.607 1 98.94 80 TRP A C 1
ATOM 618 O O . TRP A 1 80 ? -7.422 -1.241 -1.229 1 98.94 80 TRP A O 1
ATOM 628 N N . MET A 1 81 ? -5.883 -0.623 0.277 1 98.94 81 MET A N 1
ATOM 629 C CA . MET A 1 81 ? -5.496 -2.02 0.448 1 98.94 81 MET A CA 1
ATOM 630 C C . MET A 1 81 ? -5.223 -2.332 1.916 1 98.94 81 MET A C 1
ATOM 632 O O . MET A 1 81 ? -4.512 -1.587 2.592 1 98.94 81 MET A O 1
ATOM 636 N N . GLY A 1 82 ? -5.852 -3.295 2.4 1 98.69 82 GLY A N 1
ATOM 637 C CA . GLY A 1 82 ? -5.559 -3.865 3.707 1 98.69 82 GLY A CA 1
ATOM 638 C C . GLY A 1 82 ? -5.039 -5.289 3.631 1 98.69 82 GLY A C 1
ATOM 639 O O . GLY A 1 82 ? -5.594 -6.121 2.914 1 98.69 82 GLY A O 1
ATOM 640 N N . TRP A 1 83 ? -3.949 -5.527 4.297 1 98.19 83 TRP A N 1
ATOM 641 C CA . TRP A 1 83 ? -3.414 -6.871 4.465 1 98.19 83 TRP A CA 1
ATOM 642 C C . TRP A 1 83 ? -3.508 -7.316 5.922 1 98.19 83 TRP A C 1
ATOM 644 O O . TRP A 1 83 ? -2.854 -6.742 6.797 1 98.19 83 TRP A O 1
ATOM 654 N N . ASP A 1 84 ? -4.352 -8.273 6.18 1 96.75 84 ASP A N 1
ATOM 655 C CA . ASP A 1 84 ? -4.48 -8.859 7.508 1 96.75 84 ASP A CA 1
ATOM 656 C C . ASP A 1 84 ? -3.682 -10.156 7.617 1 96.75 84 ASP A C 1
ATOM 658 O O . ASP A 1 84 ? -4.156 -11.219 7.207 1 96.75 84 ASP A O 1
ATOM 662 N N . ALA A 1 85 ? -2.514 -10.047 8.219 1 93.62 85 ALA A N 1
ATOM 663 C CA . ALA A 1 85 ? -1.604 -11.188 8.289 1 93.62 85 ALA A CA 1
ATOM 664 C C . ALA A 1 85 ? -2.176 -12.289 9.18 1 93.62 85 ALA A C 1
ATOM 666 O O . ALA A 1 85 ? -1.882 -13.469 8.984 1 93.62 85 ALA A O 1
ATOM 667 N N . ASP A 1 86 ? -2.99 -11.914 10.141 1 92.81 86 ASP A N 1
ATOM 668 C CA . ASP A 1 86 ? -3.572 -12.898 11.047 1 92.81 86 ASP A CA 1
ATOM 669 C C . ASP A 1 86 ? -4.566 -13.797 10.312 1 92.81 86 ASP A C 1
ATOM 671 O O . ASP A 1 86 ? -4.562 -15.016 10.492 1 92.81 86 ASP A O 1
ATOM 675 N N . SER A 1 87 ? -5.387 -13.219 9.508 1 93.94 87 SER A N 1
ATOM 676 C CA . SER A 1 87 ? -6.379 -14 8.773 1 93.94 87 SER A CA 1
ATOM 677 C C . SER A 1 87 ? -5.859 -14.398 7.402 1 93.94 87 SER A C 1
ATOM 679 O O . SER A 1 87 ? -6.496 -15.188 6.695 1 93.94 87 SER A O 1
ATOM 681 N N . SER A 1 88 ? -4.695 -13.867 6.977 1 95.44 88 SER A N 1
ATOM 682 C CA . SER A 1 88 ? -4.098 -14.086 5.664 1 95.44 88 SER A CA 1
ATOM 683 C C . SER A 1 88 ? -5 -13.578 4.547 1 95.44 88 SER A C 1
ATOM 685 O O . SER A 1 88 ? -5.164 -14.242 3.521 1 95.44 88 SER A O 1
ATOM 687 N N . GLU A 1 89 ? -5.629 -12.461 4.773 1 97.38 89 GLU A N 1
ATOM 688 C CA . GLU A 1 89 ? -6.535 -11.875 3.789 1 97.38 89 GLU A CA 1
ATOM 689 C C . GLU A 1 89 ? -6.039 -10.508 3.328 1 97.38 89 GLU A C 1
ATOM 691 O O . GLU A 1 89 ? -5.578 -9.703 4.141 1 97.38 89 GLU A O 1
ATOM 696 N N . GLN A 1 90 ? -6.129 -10.359 2.049 1 98.5 90 GLN A N 1
ATOM 697 C CA . GLN A 1 90 ? -5.887 -9.055 1.446 1 98.5 90 GLN A CA 1
ATOM 698 C C . GLN A 1 90 ? -7.164 -8.484 0.838 1 98.5 90 GLN A C 1
ATOM 700 O O . GLN A 1 90 ? -7.898 -9.195 0.148 1 98.5 90 GLN A O 1
ATOM 705 N N . PHE A 1 91 ? -7.414 -7.234 1.098 1 98.81 91 PHE A N 1
ATOM 706 C CA . PHE A 1 91 ? -8.539 -6.477 0.565 1 98.81 91 PHE A CA 1
ATOM 707 C C . PHE A 1 91 ? -8.055 -5.316 -0.295 1 98.81 91 PHE A C 1
ATOM 709 O O . PHE A 1 91 ? -7.336 -4.438 0.189 1 98.81 91 PHE A O 1
ATOM 716 N N . GLN A 1 92 ? -8.359 -5.355 -1.564 1 98.81 92 GLN A N 1
ATOM 717 C CA . GLN A 1 92 ? -8.047 -4.258 -2.473 1 98.81 92 GLN A CA 1
ATOM 718 C C . GLN A 1 92 ? -9.32 -3.611 -3.012 1 98.81 92 GLN A C 1
ATOM 720 O O . GLN A 1 92 ? -10.156 -4.285 -3.617 1 98.81 92 GLN A O 1
ATOM 725 N N . LEU A 1 93 ? -9.438 -2.359 -2.797 1 98.88 93 LEU A N 1
ATOM 726 C CA . LEU A 1 93 ? -10.609 -1.617 -3.262 1 98.88 93 LEU A CA 1
ATOM 727 C C . LEU A 1 93 ? -10.188 -0.454 -4.156 1 98.88 93 LEU A C 1
ATOM 729 O O . LEU A 1 93 ? -9.539 0.486 -3.695 1 98.88 93 LEU A O 1
ATOM 733 N N . ARG A 1 94 ? -10.562 -0.517 -5.379 1 98.69 94 ARG A N 1
ATOM 734 C CA . ARG A 1 94 ? -10.328 0.569 -6.324 1 98.69 94 ARG A CA 1
ATOM 735 C C . ARG A 1 94 ? -11.586 1.41 -6.52 1 98.69 94 ARG A C 1
ATOM 737 O O . ARG A 1 94 ? -12.695 0.882 -6.512 1 98.69 94 ARG A O 1
ATOM 744 N N . GLY A 1 95 ? -11.328 2.676 -6.707 1 98.44 95 GLY A N 1
ATOM 745 C CA . GLY A 1 95 ? -12.477 3.521 -6.988 1 98.44 95 GLY A CA 1
ATOM 746 C C . GLY A 1 95 ? -12.094 4.922 -7.43 1 98.44 95 GLY A C 1
ATOM 747 O O . GLY A 1 95 ? -10.914 5.23 -7.57 1 98.44 95 GLY A O 1
ATOM 748 N N . ARG A 1 96 ? -13.109 5.75 -7.688 1 98.19 96 ARG A N 1
ATOM 749 C CA . ARG A 1 96 ? -12.945 7.16 -8.039 1 98.19 96 ARG A CA 1
ATOM 750 C C . ARG A 1 96 ? -13.078 8.047 -6.809 1 98.19 96 ARG A C 1
ATOM 752 O O . ARG A 1 96 ? -13.992 7.867 -6 1 98.19 96 ARG A O 1
ATOM 759 N N . THR A 1 97 ? -12.156 9.008 -6.719 1 98.69 97 THR A N 1
ATOM 760 C CA . THR A 1 97 ? -12.078 9.836 -5.52 1 98.69 97 THR A CA 1
ATOM 761 C C . THR A 1 97 ? -12.555 11.258 -5.805 1 98.69 97 THR A C 1
ATOM 763 O O . THR A 1 97 ? -12.328 11.789 -6.895 1 98.69 97 THR A O 1
ATOM 766 N N . THR A 1 98 ? -13.242 11.82 -4.902 1 98.62 98 THR A N 1
ATOM 767 C CA . THR A 1 98 ? -13.617 13.227 -4.875 1 98.62 98 THR A CA 1
ATOM 768 C C . THR A 1 98 ? -13.039 13.922 -3.648 1 98.62 98 THR A C 1
ATOM 770 O O . THR A 1 98 ? -13.023 13.352 -2.557 1 98.62 98 THR A O 1
ATOM 773 N N . ILE A 1 99 ? -12.578 15.125 -3.881 1 98.69 99 ILE A N 1
ATOM 774 C CA . ILE A 1 99 ? -12.008 15.922 -2.799 1 98.69 99 ILE A CA 1
ATOM 775 C C . ILE A 1 99 ? -13.031 16.969 -2.336 1 98.69 99 ILE A C 1
ATOM 777 O O . ILE A 1 99 ? -13.57 17.719 -3.148 1 98.69 99 ILE A O 1
ATOM 781 N N . HIS A 1 100 ? -13.297 16.984 -1.049 1 98.44 100 HIS A N 1
ATOM 782 C CA . HIS A 1 100 ? -14.234 17.922 -0.438 1 98.44 100 HIS A CA 1
ATOM 783 C C . HIS A 1 100 ? -13.5 18.906 0.466 1 98.44 100 HIS A C 1
ATOM 785 O O . HIS A 1 100 ? -12.734 18.5 1.346 1 98.44 100 HIS A O 1
ATOM 791 N N . ARG A 1 101 ? -13.719 20.156 0.343 1 96.12 101 ARG A N 1
ATOM 792 C CA . ARG A 1 101 ? -13.031 21.188 1.123 1 96.12 101 ARG A CA 1
ATOM 793 C C . ARG A 1 101 ? -14.031 22.094 1.834 1 96.12 101 ARG A C 1
ATOM 795 O O . ARG A 1 101 ? -13.977 22.25 3.057 1 96.12 101 ARG A O 1
ATOM 802 N N . SER A 1 102 ? -14.969 22.734 1.161 1 92.81 102 SER A N 1
ATOM 803 C CA . SER A 1 102 ? -15.867 23.734 1.72 1 92.81 102 SER A CA 1
ATOM 804 C C . SER A 1 102 ? -17.328 23.375 1.481 1 92.81 102 SER A C 1
ATOM 806 O O . SER A 1 102 ? -18.188 24.25 1.42 1 92.81 102 SER A O 1
ATOM 808 N N . ASP A 1 103 ? -17.562 22.125 1.317 1 96.44 103 ASP A N 1
ATOM 809 C CA . ASP A 1 103 ? -18.938 21.688 1.077 1 96.44 103 ASP A CA 1
ATOM 810 C C . ASP A 1 103 ? -19.5 20.938 2.287 1 96.44 103 ASP A C 1
ATOM 812 O O . ASP A 1 103 ? -18.875 20.922 3.35 1 96.44 103 ASP A O 1
ATOM 816 N N . GLU A 1 104 ? -20.641 20.422 2.137 1 96.56 104 GLU A N 1
ATOM 817 C CA . GLU A 1 104 ? -21.359 19.812 3.242 1 96.56 104 GLU A CA 1
ATOM 818 C C . GLU A 1 104 ? -20.641 18.562 3.758 1 96.56 104 GLU A C 1
ATOM 820 O O . GLU A 1 104 ? -20.625 18.297 4.961 1 96.56 104 GLU A O 1
ATOM 825 N N . VAL A 1 105 ? -20.062 17.812 2.889 1 96.25 105 VAL A N 1
ATOM 826 C CA . VAL A 1 105 ? -19.344 16.594 3.287 1 96.25 105 VAL A CA 1
ATOM 827 C C . VAL A 1 105 ? -18.188 16.969 4.211 1 96.25 105 VAL A C 1
ATOM 829 O O . VAL A 1 105 ? -18.047 16.406 5.297 1 96.25 105 VAL A O 1
ATOM 832 N N . ALA A 1 106 ? -17.422 17.922 3.779 1 96.38 106 ALA A N 1
ATOM 833 C CA . ALA A 1 106 ? -16.297 18.391 4.586 1 96.38 106 ALA A CA 1
ATOM 834 C C . ALA A 1 106 ? -16.766 18.969 5.91 1 96.38 106 ALA A C 1
ATOM 836 O O . ALA A 1 106 ? -16.172 18.719 6.957 1 96.38 106 ALA A O 1
ATOM 837 N N . ALA A 1 107 ? -17.844 19.734 5.883 1 94.69 107 ALA A N 1
ATOM 838 C CA . ALA A 1 107 ? -18.359 20.359 7.09 1 94.69 107 ALA A CA 1
ATOM 839 C C . ALA A 1 107 ? -18.844 19.312 8.094 1 94.69 107 ALA A C 1
ATOM 841 O O . ALA A 1 107 ? -18.578 19.438 9.297 1 94.69 107 ALA A O 1
ATOM 842 N N . THR A 1 108 ? -19.516 18.359 7.609 1 95.25 108 THR A N 1
ATOM 843 C CA . THR A 1 108 ? -20.016 17.297 8.469 1 95.25 108 THR A CA 1
ATOM 844 C C . THR A 1 108 ? -18.859 16.531 9.117 1 95.25 108 THR A C 1
ATOM 846 O O . THR A 1 108 ? -18.891 16.281 10.328 1 95.25 108 THR A O 1
ATOM 849 N N . MET A 1 109 ? -17.875 16.203 8.336 1 94.06 109 MET A N 1
ATOM 850 C CA . MET A 1 109 ? -16.734 15.477 8.867 1 94.06 109 MET A CA 1
ATOM 851 C C . MET A 1 109 ? -15.953 16.328 9.859 1 94.06 109 MET A C 1
ATOM 853 O O . MET A 1 109 ? -15.539 15.852 10.914 1 94.06 109 MET A O 1
ATOM 857 N N . TRP A 1 110 ? -15.797 17.594 9.516 1 93.19 110 TRP A N 1
ATOM 858 C CA . TRP A 1 110 ? -15.094 18.531 10.391 1 93.19 110 TRP A CA 1
ATOM 859 C C . TRP A 1 110 ? -15.766 18.594 11.758 1 93.19 110 TRP A C 1
ATOM 861 O O . TRP A 1 110 ? -15.094 18.547 12.789 1 93.19 110 TRP A O 1
ATOM 871 N N . ALA A 1 111 ? -17.031 18.656 11.773 1 91.81 111 ALA A N 1
ATOM 872 C CA . ALA A 1 111 ? -17.812 18.812 13 1 91.81 111 ALA A CA 1
ATOM 873 C C . ALA A 1 111 ? -17.688 17.578 13.875 1 91.81 111 ALA A C 1
ATOM 875 O O . ALA A 1 111 ? -17.906 17.641 15.094 1 91.81 111 ALA A O 1
ATOM 876 N N . SER A 1 112 ? -17.312 16.469 13.234 1 90.12 112 SER A N 1
ATOM 877 C CA . SER A 1 112 ? -17.266 15.203 13.969 1 90.12 112 SER A CA 1
ATOM 878 C C . SER A 1 112 ? -15.852 14.922 14.477 1 90.12 112 SER A C 1
ATOM 880 O O . SER A 1 112 ? -15.633 13.969 15.227 1 90.12 112 SER A O 1
ATOM 882 N N . LEU A 1 113 ? -14.828 15.727 14.18 1 86.31 113 LEU A N 1
ATOM 883 C CA . LEU A 1 113 ? -13.438 15.484 14.547 1 86.31 113 LEU A CA 1
ATOM 884 C C . LEU A 1 113 ? -13.203 15.797 16.031 1 86.31 113 LEU A C 1
ATOM 886 O O . LEU A 1 113 ? -13.672 16.828 16.531 1 86.31 113 LEU A O 1
ATOM 890 N N . PRO A 1 114 ? -12.539 14.852 16.625 1 80.69 114 PRO A N 1
ATOM 891 C CA . PRO A 1 114 ? -12.047 15.242 17.938 1 80.69 114 PRO A CA 1
ATOM 892 C C . PRO A 1 114 ? -11.094 16.438 17.891 1 80.69 114 PRO A C 1
ATOM 894 O O . PRO A 1 114 ? -10.344 16.594 16.922 1 80.69 114 PRO A O 1
ATOM 897 N N . ASP A 1 115 ? -11.039 17.188 18.984 1 74.25 115 ASP A N 1
ATOM 898 C CA . ASP A 1 115 ? -10.25 18.422 19.047 1 74.25 115 ASP A CA 1
ATOM 899 C C . ASP A 1 115 ? -8.766 18.141 18.828 1 74.25 115 ASP A C 1
ATOM 901 O O . ASP A 1 115 ? -8.07 18.922 18.172 1 74.25 115 ASP A O 1
ATOM 905 N N . ASP A 1 116 ? -8.336 17.078 19.344 1 76.12 116 ASP A N 1
ATOM 906 C CA . ASP A 1 116 ? -6.906 16.781 19.25 1 76.12 116 ASP A CA 1
ATOM 907 C C . ASP A 1 116 ? -6.496 16.453 17.812 1 76.12 116 ASP A C 1
ATOM 909 O O . ASP A 1 116 ? -5.348 16.672 17.438 1 76.12 116 ASP A O 1
ATOM 913 N N . GLU A 1 117 ? -7.465 16.047 17.031 1 77.62 117 GLU A N 1
ATOM 914 C CA . GLU A 1 117 ? -7.152 15.711 15.648 1 77.62 117 GLU A CA 1
ATOM 915 C C . GLU A 1 117 ? -7.105 16.969 14.781 1 77.62 117 GLU A C 1
ATOM 917 O O . GLU A 1 117 ? -6.469 16.969 13.727 1 77.62 117 GLU A O 1
ATOM 922 N N . LEU A 1 118 ? -7.801 18 15.266 1 74.62 118 LEU A N 1
ATOM 923 C CA . LEU A 1 118 ? -7.797 19.266 14.547 1 74.62 118 LEU A CA 1
ATOM 924 C C . LEU A 1 118 ? -6.383 19.828 14.461 1 74.62 118 LEU A C 1
ATOM 926 O O . LEU A 1 118 ? -6.047 20.531 13.5 1 74.62 118 LEU A O 1
ATOM 930 N N . ALA A 1 119 ? -5.578 19.547 15.414 1 76.94 119 ALA A N 1
ATOM 931 C CA . ALA A 1 119 ? -4.227 20.078 15.523 1 76.94 119 ALA A CA 1
ATOM 932 C C . ALA A 1 119 ? -3.379 19.672 14.32 1 76.94 119 ALA A C 1
ATOM 934 O O . ALA A 1 119 ? -2.471 20.406 13.914 1 76.94 119 ALA A O 1
ATOM 935 N N . PHE A 1 120 ? -3.744 18.594 13.672 1 79.38 120 PHE A N 1
ATOM 936 C CA . PHE A 1 120 ? -2.998 18.094 12.523 1 79.38 120 PHE A CA 1
ATOM 937 C C . PHE A 1 120 ? -3.09 19.062 11.352 1 79.38 120 PHE A C 1
ATOM 939 O O . PHE A 1 120 ? -2.246 19.047 10.453 1 79.38 120 PHE A O 1
ATOM 946 N N . TYR A 1 121 ? -3.998 19.938 11.438 1 85.19 121 TYR A N 1
ATOM 947 C CA . TYR A 1 121 ? -4.258 20.781 10.281 1 85.19 121 TYR A CA 1
ATOM 948 C C . TYR A 1 121 ? -3.85 22.219 10.57 1 85.19 121 TYR A C 1
ATOM 950 O O . TYR A 1 121 ? -3.959 23.094 9.703 1 85.19 121 TYR A O 1
ATOM 958 N N . PHE A 1 122 ? -3.322 22.422 11.805 1 82.94 122 PHE A N 1
ATOM 959 C CA . PHE A 1 122 ? -2.799 23.719 12.188 1 82.94 122 PHE A CA 1
ATOM 960 C C . PHE A 1 122 ? -1.298 23.797 11.938 1 82.94 122 PHE A C 1
ATOM 962 O O . PHE A 1 122 ? -0.516 24 12.875 1 82.94 122 PHE A O 1
ATOM 969 N N . LYS A 1 123 ? -0.906 23.594 10.781 1 84.94 123 LYS A N 1
ATOM 970 C CA . LYS A 1 123 ? 0.499 23.656 10.391 1 84.94 123 LYS A CA 1
ATOM 971 C C . LYS A 1 123 ? 0.74 24.781 9.391 1 84.94 123 LYS A C 1
ATOM 973 O O . LYS A 1 123 ? 0.113 24.812 8.328 1 84.94 123 LYS A O 1
ATOM 978 N N . PRO A 1 124 ? 1.617 25.656 9.75 1 85.5 124 PRO A N 1
ATOM 979 C CA . PRO A 1 124 ? 1.872 26.766 8.828 1 85.5 124 PRO A CA 1
ATOM 980 C C . PRO A 1 124 ? 2.428 26.297 7.488 1 85.5 124 PRO A C 1
ATOM 982 O O . PRO A 1 124 ? 2.105 26.891 6.449 1 85.5 124 PRO A O 1
ATOM 985 N N . LYS A 1 125 ? 3.266 25.297 7.543 1 91.44 125 LYS A N 1
ATOM 986 C CA . LYS A 1 125 ? 3.871 24.812 6.305 1 91.44 125 LYS A CA 1
ATOM 987 C C . LYS A 1 125 ? 3.211 23.516 5.848 1 91.44 125 LYS A C 1
ATOM 989 O O . LYS A 1 125 ? 2.84 22.672 6.668 1 91.44 125 LYS A O 1
ATOM 994 N N . ALA A 1 126 ? 3.131 23.328 4.516 1 94.38 126 ALA A N 1
ATOM 995 C CA . ALA A 1 126 ? 2.506 22.156 3.912 1 94.38 126 ALA A CA 1
ATOM 996 C C . ALA A 1 126 ? 3.32 20.906 4.191 1 94.38 126 ALA A C 1
ATOM 998 O O . ALA A 1 126 ? 4.551 20.953 4.27 1 94.38 126 ALA A O 1
ATOM 999 N N . PRO A 1 127 ? 2.576 19.797 4.305 1 95.06 127 PRO A N 1
ATOM 1000 C CA . PRO A 1 127 ? 3.314 18.531 4.383 1 95.06 127 PRO A CA 1
ATOM 1001 C C . PRO A 1 127 ? 4.301 18.359 3.23 1 95.06 127 PRO A C 1
ATOM 1003 O O . PRO A 1 127 ? 3.99 18.703 2.086 1 95.06 127 PRO A O 1
ATOM 1006 N N . GLY A 1 128 ? 5.508 17.828 3.582 1 95.5 128 GLY A N 1
ATOM 1007 C CA . GLY A 1 128 ? 6.516 17.594 2.557 1 95.5 128 GLY A CA 1
ATOM 1008 C C . GLY A 1 128 ? 7.48 18.75 2.393 1 95.5 128 GLY A C 1
ATOM 1009 O O . GLY A 1 128 ? 8.5 18.625 1.712 1 95.5 128 GLY A O 1
ATOM 1010 N N . THR A 1 129 ? 7.207 19.891 2.998 1 96.31 129 THR A N 1
ATOM 1011 C CA . THR A 1 129 ? 8.094 21.062 2.932 1 96.31 129 THR A CA 1
ATOM 1012 C C . THR A 1 129 ? 9.344 20.828 3.766 1 96.31 129 THR A C 1
ATOM 1014 O O . THR A 1 129 ? 9.273 20.281 4.875 1 96.31 129 THR A O 1
ATOM 1017 N N . PRO A 1 130 ? 10.5 21.234 3.264 1 96.94 130 PRO A N 1
ATOM 1018 C CA . PRO A 1 130 ? 11.727 21.094 4.055 1 96.94 130 PRO A CA 1
ATOM 1019 C C . PRO A 1 130 ? 11.625 21.766 5.422 1 96.94 130 PRO A C 1
ATOM 1021 O O . PRO A 1 130 ? 11.047 22.844 5.543 1 96.94 130 PRO A O 1
ATOM 1024 N N . ALA A 1 131 ? 12.125 21.109 6.426 1 95.19 131 ALA A N 1
ATOM 1025 C CA . ALA A 1 131 ? 12.148 21.609 7.797 1 95.19 131 ALA A CA 1
ATOM 1026 C C . ALA A 1 131 ? 13.578 21.703 8.32 1 95.19 131 ALA A C 1
ATOM 1028 O O . ALA A 1 131 ? 14.438 20.891 7.949 1 95.19 131 ALA A O 1
ATOM 1029 N N . GLU A 1 132 ? 13.844 22.594 9.18 1 91.56 132 GLU A N 1
ATOM 1030 C CA . GLU A 1 132 ? 15.188 22.828 9.703 1 91.56 132 GLU A CA 1
ATOM 1031 C C . GLU A 1 132 ? 15.539 21.812 10.789 1 91.56 132 GLU A C 1
ATOM 1033 O O . GLU A 1 132 ? 16.719 21.562 11.039 1 91.56 132 GLU A O 1
ATOM 1038 N N . ALA A 1 133 ? 14.57 21.328 11.438 1 92.81 133 ALA A N 1
ATOM 1039 C CA . ALA A 1 133 ? 14.734 20.375 12.531 1 92.81 133 ALA A CA 1
ATOM 1040 C C . ALA A 1 133 ? 13.594 19.359 12.547 1 92.81 133 ALA A C 1
ATOM 1042 O O . ALA A 1 133 ? 12.539 19.594 11.945 1 92.81 133 ALA A O 1
ATOM 1043 N N . PRO A 1 134 ? 13.883 18.219 13.109 1 94.06 134 PRO A N 1
ATOM 1044 C CA . PRO A 1 134 ? 12.781 17.266 13.234 1 94.06 134 PRO A CA 1
ATOM 1045 C C . PRO A 1 134 ? 11.625 17.812 14.078 1 94.06 134 PRO A C 1
ATOM 1047 O O . PRO A 1 134 ? 11.859 18.484 15.086 1 94.06 134 PRO A O 1
ATOM 1050 N N . GLY A 1 135 ? 10.438 17.531 13.633 1 91.31 135 GLY A N 1
ATOM 1051 C CA . GLY A 1 135 ? 9.258 17.984 14.359 1 91.31 135 GLY A CA 1
ATOM 1052 C C . GLY A 1 135 ? 7.988 17.906 13.531 1 91.31 135 GLY A C 1
ATOM 1053 O O . GLY A 1 135 ? 8.031 17.594 12.344 1 91.31 135 GLY A O 1
ATOM 1054 N N . SER A 1 136 ? 6.91 18.203 14.164 1 90.38 136 SER A N 1
ATOM 1055 C CA . SER A 1 136 ? 5.586 18.062 13.562 1 90.38 136 SER A CA 1
ATOM 1056 C C . SER A 1 136 ? 5.262 19.266 12.672 1 90.38 136 SER A C 1
ATOM 1058 O O . SER A 1 136 ? 4.375 19.188 11.828 1 90.38 136 SER A O 1
ATOM 1060 N N . GLY A 1 137 ? 5.965 20.297 12.891 1 88.44 137 GLY A N 1
ATOM 1061 C CA . GLY A 1 137 ? 5.645 21.547 12.211 1 88.44 137 GLY A CA 1
ATOM 1062 C C . GLY A 1 137 ? 4.504 22.297 12.867 1 88.44 137 GLY A C 1
ATOM 1063 O O . GLY A 1 137 ? 4.168 23.406 12.445 1 88.44 137 GLY A O 1
ATOM 1064 N N . ILE A 1 138 ? 3.914 21.734 13.898 1 85.44 138 ILE A N 1
ATOM 1065 C CA . ILE A 1 138 ? 2.838 22.406 14.625 1 85.44 138 ILE A CA 1
ATOM 1066 C C . ILE A 1 138 ? 3.414 23.531 15.477 1 85.44 138 ILE A C 1
ATOM 1068 O O . ILE A 1 138 ? 4.441 23.359 16.141 1 85.44 138 ILE A O 1
ATOM 1072 N N . GLN A 1 139 ? 2.959 24.734 15.359 1 76.75 139 GLN A N 1
ATOM 1073 C CA . GLN A 1 139 ? 3.404 25.844 16.188 1 76.75 139 GLN A CA 1
ATOM 1074 C C . GLN A 1 139 ? 2.627 25.906 17.5 1 76.75 139 GLN A C 1
ATOM 1076 O O . GLN A 1 139 ? 1.396 25.859 17.5 1 76.75 139 GLN A O 1
ATOM 1081 N N . PRO A 1 140 ? 3.553 25.922 18.516 1 71.19 140 PRO A N 1
ATOM 1082 C CA . PRO A 1 140 ? 2.887 26.094 19.812 1 71.19 140 PRO A CA 1
ATOM 1083 C C . PRO A 1 140 ? 2.078 27.375 19.891 1 71.19 140 PRO A C 1
ATOM 1085 O O . PRO A 1 140 ? 2.471 28.406 19.328 1 71.19 140 PRO A O 1
ATOM 1088 N N . GLY A 1 141 ? 0.891 27.297 20.391 1 69.06 141 GLY A N 1
ATOM 1089 C CA . GLY A 1 141 ? 0.084 2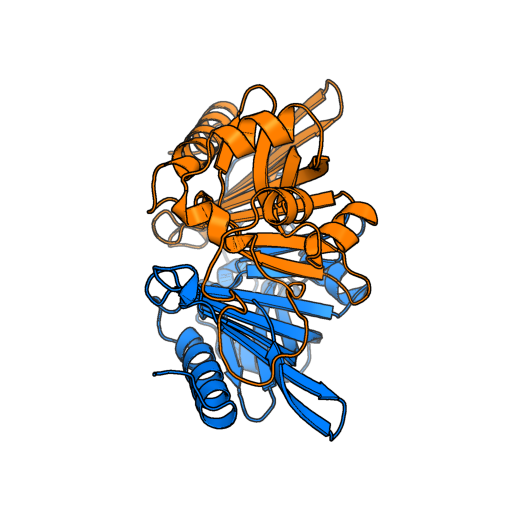8.484 20.656 1 69.06 141 GLY A CA 1
ATOM 1090 C C . GLY A 1 141 ? -1.354 28.328 20.203 1 69.06 141 GLY A C 1
ATOM 1091 O O . GLY A 1 141 ? -1.831 27.219 19.984 1 69.06 141 GLY A O 1
ATOM 1092 N N . ALA A 1 142 ? -1.979 29.5 20.031 1 63.62 142 ALA A N 1
ATOM 1093 C CA . ALA A 1 142 ? -3.408 29.531 19.719 1 63.62 142 ALA A CA 1
ATOM 1094 C C . ALA A 1 142 ? -3.688 28.984 18.328 1 63.62 142 ALA A C 1
ATOM 1096 O O . ALA A 1 142 ? -3.041 29.391 17.359 1 63.62 142 ALA A O 1
ATOM 1097 N N . ILE A 1 143 ? -4.34 27.859 18.281 1 68.5 143 ILE A N 1
ATOM 1098 C CA . ILE A 1 143 ? -4.844 27.25 17.062 1 68.5 143 ILE A CA 1
ATOM 1099 C C . ILE A 1 143 ? -5.793 28.203 16.359 1 68.5 143 ILE A C 1
ATOM 1101 O O . ILE A 1 143 ? -6.727 28.734 16.969 1 68.5 143 ILE A O 1
ATOM 1105 N N . ASP A 1 144 ? -5.328 28.688 15.125 1 78.31 144 ASP A N 1
ATOM 1106 C CA . ASP A 1 144 ? -6.262 29.391 14.242 1 78.31 144 ASP A CA 1
ATOM 1107 C C . ASP A 1 144 ? -7.18 28.406 13.523 1 78.31 144 ASP A C 1
ATOM 1109 O O . ASP A 1 144 ? -6.789 27.797 12.523 1 78.31 144 ASP A O 1
ATOM 1113 N N . GLU A 1 145 ? -8.352 28.266 14.008 1 80.69 145 GLU A N 1
ATOM 1114 C CA . GLU A 1 145 ? -9.312 27.297 13.477 1 80.69 145 GLU A CA 1
ATOM 1115 C C . GLU A 1 145 ? -9.594 27.562 12 1 80.69 145 GLU A C 1
ATOM 1117 O O . GLU A 1 145 ? -9.805 26.625 11.227 1 80.69 145 GLU A O 1
ATOM 1122 N N . ALA A 1 146 ? -9.648 28.828 11.695 1 84.38 146 ALA A N 1
ATOM 1123 C CA . ALA A 1 146 ? -9.898 29.172 10.305 1 84.38 146 ALA A CA 1
ATOM 1124 C C . ALA A 1 146 ? -8.781 28.672 9.398 1 84.38 146 ALA A C 1
ATOM 1126 O O . ALA A 1 146 ? -9.031 28.188 8.289 1 84.38 146 ALA A O 1
ATOM 1127 N N . GLU A 1 147 ? -7.629 28.828 9.805 1 83.75 147 GLU A N 1
ATOM 1128 C CA . GLU A 1 147 ? -6.488 28.328 9.055 1 83.75 147 GLU A CA 1
ATOM 1129 C C . GLU A 1 147 ? -6.523 26.797 8.961 1 83.75 147 GLU A C 1
ATOM 1131 O O . GLU A 1 147 ? -6.27 26.234 7.898 1 83.75 147 GLU A O 1
ATOM 1136 N N . ALA A 1 148 ? -6.793 26.188 10.078 1 87.44 148 ALA A N 1
ATOM 1137 C CA . ALA A 1 148 ? -6.91 24.719 10.094 1 87.44 148 ALA A CA 1
ATOM 1138 C C . ALA A 1 148 ? -7.98 24.25 9.109 1 87.44 148 ALA A C 1
ATOM 1140 O O . ALA A 1 148 ? -7.773 23.281 8.375 1 87.44 148 ALA A O 1
ATOM 1141 N N . ARG A 1 149 ? -9.078 24.969 9.086 1 90.31 149 ARG A N 1
ATOM 1142 C CA . ARG A 1 149 ? -10.18 24.609 8.195 1 90.31 149 ARG A CA 1
ATOM 1143 C C . ARG A 1 149 ? -9.766 24.75 6.734 1 90.31 149 ARG A C 1
ATOM 1145 O O . ARG A 1 149 ? -10.156 23.938 5.895 1 90.31 149 ARG A O 1
ATOM 1152 N N . ARG A 1 150 ? -8.969 25.703 6.398 1 92.31 150 ARG A N 1
ATOM 1153 C CA . ARG A 1 150 ? -8.492 25.906 5.039 1 92.31 150 ARG A CA 1
ATOM 1154 C C . ARG A 1 150 ? -7.562 24.766 4.605 1 92.31 150 ARG A C 1
ATOM 1156 O O . ARG A 1 150 ? -7.523 24.406 3.428 1 92.31 150 ARG A O 1
ATOM 1163 N N . ASN A 1 151 ? -6.863 24.203 5.594 1 93.75 151 ASN A N 1
ATOM 1164 C CA . ASN A 1 151 ? -5.895 23.156 5.301 1 93.75 151 ASN A CA 1
ATOM 1165 C C . ASN A 1 151 ? -6.547 21.766 5.301 1 93.75 151 ASN A C 1
ATOM 1167 O O . ASN A 1 151 ? -5.895 20.766 4.996 1 93.75 151 ASN A O 1
ATOM 1171 N N . TYR A 1 152 ? -7.793 21.828 5.625 1 95.5 152 TYR A N 1
ATOM 1172 C CA . TYR A 1 152 ? -8.508 20.578 5.832 1 95.5 152 TYR A CA 1
ATOM 1173 C C . TYR A 1 152 ? -9.227 20.141 4.559 1 95.5 152 TYR A C 1
ATOM 1175 O O . TYR A 1 152 ? -9.906 20.938 3.918 1 95.5 152 TYR A O 1
ATOM 1183 N N . ALA A 1 153 ? -9.086 18.812 4.211 1 97.44 153 ALA A N 1
ATOM 1184 C CA . ALA A 1 153 ? -9.82 18.219 3.088 1 97.44 153 ALA A CA 1
ATOM 1185 C C . ALA A 1 153 ? -10.312 16.812 3.428 1 97.44 153 ALA A C 1
ATOM 1187 O O . ALA A 1 153 ? -9.68 16.109 4.211 1 97.44 153 ALA A O 1
ATOM 1188 N N . VAL A 1 154 ? -11.422 16.484 2.844 1 98.06 154 VAL A N 1
ATOM 1189 C CA . VAL A 1 154 ? -11.977 15.133 2.922 1 98.06 154 VAL A CA 1
ATOM 1190 C C . VAL A 1 154 ? -11.836 14.438 1.57 1 98.06 154 VAL A C 1
ATOM 1192 O O . VAL A 1 154 ? -12.164 15.016 0.531 1 98.06 154 VAL A O 1
ATOM 1195 N N . VAL A 1 155 ? -11.312 13.273 1.625 1 98.81 155 VAL A N 1
ATOM 1196 C CA . VAL A 1 155 ? -11.203 12.445 0.427 1 98.81 155 VAL A CA 1
ATOM 1197 C C . VAL A 1 155 ? -12.234 11.32 0.479 1 98.81 155 VAL A C 1
ATOM 1199 O O . VAL A 1 155 ? -12.25 10.531 1.428 1 98.81 155 VAL A O 1
ATOM 1202 N N . ARG A 1 156 ? -13.086 11.258 -0.47 1 98.88 156 ARG A N 1
ATOM 1203 C CA . ARG A 1 156 ? -14.125 10.242 -0.59 1 98.88 156 ARG A CA 1
ATOM 1204 C C . ARG A 1 156 ? -13.914 9.391 -1.837 1 98.88 156 ARG A C 1
ATOM 1206 O O . ARG A 1 156 ? -13.859 9.914 -2.951 1 98.88 156 ARG A O 1
ATOM 1213 N N . THR A 1 157 ? -13.812 8.094 -1.64 1 98.88 157 THR A N 1
ATOM 1214 C CA . THR A 1 157 ? -13.664 7.164 -2.754 1 98.88 157 THR A CA 1
ATOM 1215 C C . THR A 1 157 ? -14.945 6.348 -2.949 1 98.88 157 THR A C 1
ATOM 1217 O O . THR A 1 157 ? -15.461 5.754 -2 1 98.88 157 THR A O 1
ATOM 1220 N N . VAL A 1 158 ? -15.484 6.363 -4.094 1 98.69 158 VAL A N 1
ATOM 1221 C CA . VAL A 1 158 ? -16.547 5.434 -4.457 1 98.69 158 VAL A CA 1
ATOM 1222 C C . VAL A 1 158 ? -15.945 4.195 -5.121 1 98.69 158 VAL A C 1
ATOM 1224 O O . VAL A 1 158 ? -15.375 4.285 -6.211 1 98.69 158 VAL A O 1
ATOM 1227 N N . VAL A 1 159 ? -16.125 3.055 -4.492 1 98.56 159 VAL A N 1
ATOM 1228 C CA . VAL A 1 159 ? -15.469 1.811 -4.879 1 98.56 159 VAL A CA 1
ATOM 1229 C C . VAL A 1 159 ? -16.203 1.188 -6.066 1 98.56 159 VAL A C 1
ATOM 1231 O O . VAL A 1 159 ? -17.422 1.006 -6.031 1 98.56 159 VAL A O 1
ATOM 1234 N N . ASP A 1 160 ? -15.438 0.821 -7.09 1 97.81 160 ASP A N 1
ATOM 1235 C CA . ASP A 1 160 ? -16.062 0.176 -8.234 1 97.81 160 ASP A CA 1
ATOM 1236 C C . ASP A 1 160 ? -15.453 -1.194 -8.508 1 97.81 160 ASP A C 1
ATOM 1238 O O . ASP A 1 160 ? -15.961 -1.96 -9.328 1 97.81 160 ASP A O 1
ATOM 1242 N N . GLU A 1 161 ? -14.398 -1.513 -7.832 1 98.31 161 GLU A N 1
ATOM 1243 C CA . GLU A 1 161 ? -13.75 -2.816 -7.938 1 98.31 161 GLU A CA 1
ATOM 1244 C C . GLU A 1 161 ? -13.234 -3.285 -6.578 1 98.31 161 GLU A C 1
ATOM 1246 O O . GLU A 1 161 ? -12.688 -2.494 -5.809 1 98.31 161 GLU A O 1
ATOM 1251 N N . ILE A 1 162 ? -13.445 -4.555 -6.301 1 98.69 162 ILE A N 1
ATOM 1252 C CA . ILE A 1 162 ? -12.852 -5.176 -5.121 1 98.69 162 ILE A CA 1
ATOM 1253 C C . ILE A 1 162 ? -12.109 -6.449 -5.527 1 98.69 162 ILE A C 1
ATOM 1255 O O . ILE A 1 162 ? -12.656 -7.293 -6.238 1 98.69 162 ILE A O 1
ATOM 1259 N N . LYS A 1 163 ? -10.938 -6.574 -5.172 1 98.69 163 LYS A N 1
ATOM 1260 C CA . LYS A 1 163 ? -10.188 -7.824 -5.227 1 98.69 163 LYS A CA 1
ATOM 1261 C C . LYS A 1 163 ? -9.883 -8.352 -3.826 1 98.69 163 LYS A C 1
ATOM 1263 O O . LYS A 1 163 ? -9.422 -7.598 -2.965 1 98.69 163 LYS A O 1
ATOM 1268 N N . TRP A 1 164 ? -10.25 -9.547 -3.629 1 98.44 164 TRP A N 1
ATOM 1269 C CA . TRP A 1 164 ? -10 -10.227 -2.363 1 98.44 164 TRP A CA 1
ATOM 1270 C C . TRP A 1 164 ? -9.086 -11.43 -2.561 1 98.44 164 TRP A C 1
ATOM 1272 O O . TRP A 1 164 ? -9.289 -12.227 -3.48 1 98.44 164 TRP A O 1
ATOM 1282 N N . LEU A 1 165 ? -8.109 -11.531 -1.715 1 97.75 165 LEU A N 1
ATOM 1283 C CA . LEU A 1 165 ? -7.152 -12.625 -1.782 1 97.75 165 LEU A CA 1
ATOM 1284 C C . LEU A 1 165 ? -7.008 -13.305 -0.423 1 97.75 165 LEU A C 1
ATOM 1286 O O . LEU A 1 165 ? -6.863 -12.625 0.599 1 97.75 165 LEU A O 1
ATOM 1290 N N . TYR A 1 166 ? -7.129 -14.57 -0.416 1 96.81 166 TYR A N 1
ATOM 1291 C CA . TYR A 1 166 ? -6.781 -15.406 0.729 1 96.81 166 TYR A CA 1
ATOM 1292 C C . TYR A 1 166 ? -5.531 -16.234 0.445 1 96.81 166 TYR A C 1
ATOM 1294 O O . TYR A 1 166 ? -5.523 -17.078 -0.459 1 96.81 166 TYR A O 1
ATOM 1302 N N . VAL A 1 167 ? -4.5 -15.977 1.085 1 92.5 167 VAL A N 1
ATOM 1303 C CA . VAL A 1 167 ? -3.215 -16.625 0.831 1 92.5 167 VAL A CA 1
ATOM 1304 C C . VAL A 1 167 ? -3.145 -17.938 1.589 1 92.5 167 VAL A C 1
ATOM 1306 O O . VAL A 1 167 ? -2.758 -18.969 1.023 1 92.5 167 VAL A O 1
ATOM 1309 N N . GLY A 1 168 ? -3.627 -17.953 2.857 1 87.81 168 GLY A N 1
ATOM 1310 C CA . GLY A 1 168 ? -3.592 -19.141 3.689 1 87.81 168 GLY A CA 1
ATOM 1311 C C . GLY A 1 168 ? -2.188 -19.531 4.113 1 87.81 168 GLY A C 1
ATOM 1312 O O . GLY A 1 168 ? -1.268 -18.719 4.059 1 87.81 168 GLY A O 1
ATOM 1313 N N . ARG A 1 169 ? -2.021 -20.766 4.633 1 82.69 169 ARG A N 1
ATOM 1314 C CA . ARG A 1 169 ? -0.741 -21.25 5.125 1 82.69 169 ARG A CA 1
ATOM 1315 C C . ARG A 1 169 ? -0.017 -22.062 4.055 1 82.69 169 ARG A C 1
ATOM 1317 O O . ARG A 1 169 ? 1.214 -22.109 4.031 1 82.69 169 ARG A O 1
ATOM 1324 N N . ASP A 1 170 ? -0.895 -22.641 3.213 1 86 170 ASP A N 1
ATOM 1325 C CA . ASP A 1 170 ? -0.376 -23.469 2.133 1 86 170 ASP A CA 1
ATOM 1326 C C . ASP A 1 170 ? -0.81 -22.922 0.77 1 86 170 ASP A C 1
ATOM 1328 O O . ASP A 1 170 ? -1.939 -22.453 0.612 1 86 170 ASP A O 1
ATOM 1332 N N . PRO A 1 171 ? 0.075 -23.078 -0.18 1 84.25 171 PRO A N 1
ATOM 1333 C CA . PRO A 1 171 ? -0.249 -22.578 -1.516 1 84.25 171 PRO A CA 1
ATOM 1334 C C . PRO A 1 171 ? -1.576 -23.109 -2.045 1 84.25 171 PRO A C 1
ATOM 1336 O O . PRO A 1 171 ? -2.266 -22.438 -2.805 1 84.25 171 PRO A O 1
ATOM 1339 N N . GLU A 1 172 ? -1.947 -24.234 -1.669 1 85.94 172 GLU A N 1
ATOM 1340 C CA . GLU A 1 172 ? -3.156 -24.875 -2.184 1 85.94 172 GLU A CA 1
ATOM 1341 C C . GLU A 1 172 ? -4.41 -24.219 -1.608 1 85.94 172 GLU A C 1
ATOM 1343 O O . GLU A 1 172 ? -5.512 -24.422 -2.119 1 85.94 172 GLU A O 1
ATOM 1348 N N . GLU A 1 173 ? -4.219 -23.453 -0.631 1 89.44 173 GLU A N 1
ATOM 1349 C CA . GLU A 1 173 ? -5.363 -22.844 0.044 1 89.44 173 GLU A CA 1
ATOM 1350 C C . GLU A 1 173 ? -5.734 -21.5 -0.583 1 89.44 173 GLU A C 1
ATOM 1352 O O . GLU A 1 173 ? -6.809 -20.969 -0.314 1 89.44 173 GLU A O 1
ATOM 1357 N N . GLU A 1 174 ? -4.914 -21.031 -1.434 1 93.12 174 GLU A N 1
ATOM 1358 C CA . GLU A 1 174 ? -5.109 -19.672 -1.951 1 93.12 174 GLU A CA 1
ATOM 1359 C C . GLU A 1 174 ? -6.418 -19.578 -2.729 1 93.12 174 GLU A C 1
ATOM 1361 O O . GLU A 1 174 ? -6.832 -20.516 -3.395 1 93.12 174 GLU A O 1
ATOM 1366 N N . ARG A 1 175 ? -7.027 -18.469 -2.66 1 95.25 175 ARG A N 1
ATOM 1367 C CA . ARG A 1 175 ? -8.18 -18.141 -3.492 1 95.25 175 ARG A CA 1
ATOM 1368 C C . ARG A 1 175 ? -8.328 -16.641 -3.652 1 95.25 175 ARG A C 1
ATOM 1370 O O . ARG A 1 175 ? -7.867 -15.867 -2.805 1 95.25 175 ARG A O 1
ATOM 1377 N N . GLN A 1 176 ? -8.953 -16.312 -4.691 1 97.31 176 GLN A N 1
ATOM 1378 C CA . GLN A 1 176 ? -9.125 -14.898 -5.027 1 97.31 176 GLN A CA 1
ATOM 1379 C C . GLN A 1 176 ? -10.469 -14.648 -5.699 1 97.31 176 GLN A C 1
ATOM 1381 O O . GLN A 1 176 ? -10.922 -15.453 -6.52 1 97.31 176 GLN A O 1
ATOM 1386 N N . ALA A 1 177 ? -11.062 -13.609 -5.305 1 98.44 177 ALA A N 1
ATOM 1387 C CA . ALA A 1 177 ? -12.32 -13.164 -5.914 1 98.44 177 ALA A CA 1
ATOM 1388 C C . ALA A 1 177 ? -12.203 -11.727 -6.414 1 98.44 177 ALA A C 1
ATOM 1390 O O . ALA A 1 177 ? -11.398 -10.945 -5.898 1 98.44 177 ALA A O 1
ATOM 1391 N N . PHE A 1 178 ? -12.953 -11.477 -7.395 1 98.38 178 PHE A N 1
ATOM 1392 C CA . PHE A 1 178 ? -12.992 -10.164 -8.031 1 98.38 178 PHE A CA 1
ATOM 1393 C C . PHE A 1 178 ? -14.438 -9.695 -8.203 1 98.38 178 PHE A C 1
ATOM 1395 O O . PHE A 1 178 ? -15.297 -10.453 -8.656 1 98.38 178 PHE A O 1
ATOM 1402 N N . TYR A 1 179 ? -14.695 -8.469 -7.77 1 98.44 179 TYR A N 1
ATOM 1403 C CA . TYR A 1 179 ? -16 -7.832 -7.91 1 98.44 179 TYR A CA 1
ATOM 1404 C C . TYR A 1 179 ? -15.883 -6.504 -8.648 1 98.44 179 TYR A C 1
ATOM 1406 O O . TYR A 1 179 ? -14.93 -5.75 -8.438 1 98.44 179 TYR A O 1
ATOM 1414 N N . GLN A 1 180 ? -16.859 -6.199 -9.469 1 98 180 GLN A N 1
ATOM 1415 C CA . GLN A 1 180 ? -16.812 -4.949 -10.219 1 98 180 GLN A CA 1
ATOM 1416 C C . GLN A 1 180 ? -18.219 -4.359 -10.398 1 98 180 GLN A C 1
ATOM 1418 O O . GLN A 1 180 ? -19.172 -5.09 -10.664 1 98 180 GLN A O 1
ATOM 1423 N N . TRP A 1 181 ? -18.297 -3.145 -10.086 1 96.44 181 TRP A N 1
ATOM 1424 C CA . TRP A 1 181 ? -19.469 -2.338 -10.414 1 96.44 181 TRP A CA 1
ATOM 1425 C C . TRP A 1 181 ? -19.203 -1.473 -11.648 1 96.44 181 TRP A C 1
ATOM 1427 O O . TRP A 1 181 ? -18.297 -0.638 -11.641 1 96.44 181 TRP A O 1
ATOM 1437 N N . ASP A 1 182 ? -19.891 -1.773 -12.688 1 90.44 182 ASP A N 1
ATOM 1438 C CA . ASP A 1 182 ? -19.859 -0.945 -13.891 1 90.44 182 ASP A CA 1
ATOM 1439 C C . ASP A 1 182 ? -21.234 -0.38 -14.203 1 90.44 182 ASP A C 1
ATOM 1441 O O . ASP A 1 182 ? -22.031 -1.017 -14.898 1 90.44 182 ASP A O 1
ATOM 1445 N N . GLY A 1 183 ? -21.406 0.845 -13.797 1 84.44 183 GLY A N 1
ATOM 1446 C CA . GLY A 1 183 ? -22.766 1.36 -13.867 1 84.44 183 GLY A CA 1
ATOM 1447 C C . GLY A 1 183 ? -23.766 0.531 -13.078 1 84.44 183 GLY A C 1
ATOM 1448 O O . GLY A 1 183 ? -23.578 0.323 -11.875 1 84.44 183 GLY A O 1
ATOM 1449 N N . GLN A 1 184 ? -24.703 0.016 -13.727 1 85.38 184 GLN A N 1
ATOM 1450 C CA . GLN A 1 184 ? -25.75 -0.78 -13.086 1 85.38 184 GLN A CA 1
ATOM 1451 C C . GLN A 1 184 ? -25.391 -2.264 -13.094 1 85.38 184 GLN A C 1
ATOM 1453 O O . GLN A 1 184 ? -26.109 -3.084 -12.516 1 85.38 184 GLN A O 1
ATOM 1458 N N . VAL A 1 185 ? -24.328 -2.57 -13.586 1 92 185 VAL A N 1
ATOM 1459 C CA . VAL A 1 185 ? -23.938 -3.973 -13.703 1 92 185 VAL A CA 1
ATOM 1460 C C . VAL A 1 185 ? -22.938 -4.332 -12.602 1 92 185 VAL A C 1
ATOM 1462 O O . VAL A 1 185 ? -21.984 -3.602 -12.359 1 92 185 VAL A O 1
ATOM 1465 N N . PHE A 1 186 ? -23.281 -5.324 -11.859 1 94.56 186 PHE A N 1
ATOM 1466 C CA . PHE A 1 186 ? -22.406 -5.879 -10.828 1 94.56 186 PHE A CA 1
ATOM 1467 C C . PHE A 1 186 ? -22.016 -7.309 -11.164 1 94.56 186 PHE A C 1
ATOM 1469 O O . PHE A 1 186 ? -22.844 -8.117 -11.578 1 94.56 186 PHE A O 1
ATOM 1476 N N . CYS A 1 187 ? -20.75 -7.551 -11.078 1 96.25 187 CYS A N 1
ATOM 1477 C CA . CYS A 1 187 ? -20.266 -8.906 -11.328 1 96.25 187 CYS A CA 1
ATOM 1478 C C . CYS A 1 187 ? -19.266 -9.336 -10.258 1 96.25 187 CYS A C 1
ATOM 1480 O O . CYS A 1 187 ? -18.516 -8.508 -9.742 1 96.25 187 CYS A O 1
ATOM 1482 N N . GLY A 1 188 ? -19.375 -10.578 -9.891 1 97.31 188 GLY A N 1
ATOM 1483 C CA . GLY A 1 188 ? -18.406 -11.258 -9.039 1 97.31 188 GLY A CA 1
ATOM 1484 C C . GLY A 1 188 ? -17.938 -12.578 -9.617 1 97.31 188 GLY A C 1
ATOM 1485 O O . GLY A 1 188 ? -18.719 -13.336 -10.188 1 97.31 188 GLY A O 1
ATOM 1486 N N . GLU A 1 189 ? -16.672 -12.773 -9.57 1 97.81 189 GLU A N 1
ATOM 1487 C CA . GLU A 1 189 ? -16.156 -14.023 -10.102 1 97.81 189 GLU A CA 1
ATOM 1488 C C . GLU A 1 189 ? -14.906 -14.469 -9.344 1 97.81 189 GLU A C 1
ATOM 1490 O O . GLU A 1 189 ? -14.242 -13.656 -8.695 1 97.81 189 GLU A O 1
ATOM 1495 N N . TRP A 1 190 ? -14.719 -15.695 -9.422 1 97.69 190 TRP A N 1
ATOM 1496 C CA . TRP A 1 190 ? -13.445 -16.234 -8.945 1 97.69 190 TRP A CA 1
ATOM 1497 C C . TRP A 1 190 ? -12.344 -16.031 -9.984 1 97.69 190 TRP A C 1
ATOM 1499 O O . TRP A 1 190 ? -12.609 -16.094 -11.188 1 97.69 190 TRP A O 1
ATOM 1509 N N . VAL A 1 191 ? -11.195 -15.812 -9.492 1 97.5 191 VAL A N 1
ATOM 1510 C CA . VAL A 1 191 ? -10.055 -15.672 -10.383 1 97.5 191 VAL A CA 1
ATOM 1511 C C . VAL A 1 191 ? -8.859 -16.453 -9.828 1 97.5 191 VAL A C 1
ATOM 1513 O O . VAL A 1 191 ? -8.789 -16.703 -8.617 1 97.5 191 VAL A O 1
ATOM 1516 N N . VAL A 1 192 ? -7.949 -16.812 -10.656 1 95.81 192 VAL A N 1
ATOM 1517 C CA . VAL A 1 192 ? -6.727 -17.484 -10.227 1 95.81 192 VAL A CA 1
ATOM 1518 C C . VAL A 1 192 ? -5.875 -16.531 -9.398 1 95.81 192 VAL A C 1
ATOM 1520 O O . VAL A 1 192 ? -5.613 -15.391 -9.812 1 95.81 192 VAL A O 1
ATOM 1523 N N . PRO A 1 193 ? -5.496 -16.969 -8.25 1 94.94 193 PRO A N 1
ATOM 1524 C CA . PRO A 1 193 ? -4.668 -16.094 -7.426 1 94.94 193 PRO A CA 1
ATOM 1525 C C . PRO A 1 193 ? -3.242 -15.953 -7.961 1 94.94 193 PRO A C 1
ATOM 1527 O O . PRO A 1 193 ? -2.777 -16.812 -8.719 1 94.94 193 PRO A O 1
ATOM 1530 N N . MET B 1 1 ? 16.219 11.938 21.828 1 53.5 1 MET B N 1
ATOM 1531 C CA . MET B 1 1 ? 15.039 11.711 21 1 53.5 1 MET B CA 1
ATOM 1532 C C . MET B 1 1 ? 15.359 10.773 19.844 1 53.5 1 MET B C 1
ATOM 1534 O O . MET B 1 1 ? 16.406 10.898 19.203 1 53.5 1 MET B O 1
ATOM 1538 N N . ARG B 1 2 ? 14.68 9.562 19.75 1 63.75 2 ARG B N 1
ATOM 1539 C CA . ARG B 1 2 ? 15.18 8.352 19.109 1 63.75 2 ARG B CA 1
ATOM 1540 C C . ARG B 1 2 ? 15.414 8.594 17.609 1 63.75 2 ARG B C 1
ATOM 1542 O O . ARG B 1 2 ? 16.25 7.926 17 1 63.75 2 ARG B O 1
ATOM 1549 N N . TYR B 1 3 ? 14.977 9.742 17.141 1 80.75 3 TYR B N 1
ATOM 1550 C CA . TYR B 1 3 ? 15.203 9.945 15.719 1 80.75 3 TYR B CA 1
ATOM 1551 C C . TYR B 1 3 ? 15.562 11.398 15.43 1 80.75 3 TYR B C 1
ATOM 1553 O O . TYR B 1 3 ? 14.883 12.062 14.648 1 80.75 3 TYR B O 1
ATOM 1561 N N . ASP B 1 4 ? 16.703 11.93 16.016 1 87.69 4 ASP B N 1
ATOM 1562 C CA . ASP B 1 4 ? 16.938 13.359 15.859 1 87.69 4 ASP B CA 1
ATOM 1563 C C . ASP B 1 4 ? 18.172 13.625 15 1 87.69 4 ASP B C 1
ATOM 1565 O O . ASP B 1 4 ? 18.625 14.758 14.883 1 87.69 4 ASP B O 1
ATOM 1569 N N . ASP B 1 5 ? 18.656 12.664 14.492 1 94.12 5 ASP B N 1
ATOM 1570 C CA . ASP B 1 5 ? 19.781 12.805 13.562 1 94.12 5 ASP B CA 1
ATOM 1571 C C . ASP B 1 5 ? 19.547 11.977 12.305 1 94.12 5 ASP B C 1
ATOM 1573 O O . ASP B 1 5 ? 19.281 10.773 12.383 1 94.12 5 ASP B O 1
ATOM 1577 N N . LEU B 1 6 ? 19.797 12.57 11.211 1 97.06 6 LEU B N 1
ATOM 1578 C CA . LEU B 1 6 ? 19.438 11.992 9.93 1 97.06 6 LEU B CA 1
ATOM 1579 C C . LEU B 1 6 ? 20.281 10.758 9.625 1 97.06 6 LEU B C 1
ATOM 1581 O O . LEU B 1 6 ? 19.781 9.781 9.062 1 97.06 6 LEU B O 1
ATOM 1585 N N . ASP B 1 7 ? 21.547 10.789 10.031 1 96.06 7 ASP B N 1
ATOM 1586 C CA . ASP B 1 7 ? 22.422 9.648 9.758 1 96.06 7 ASP B CA 1
ATOM 1587 C C . ASP B 1 7 ? 22 8.43 10.578 1 96.06 7 ASP B C 1
ATOM 1589 O O . ASP B 1 7 ? 21.906 7.324 10.055 1 96.06 7 ASP B O 1
ATOM 1593 N N . GLY B 1 8 ? 21.812 8.656 11.844 1 96.69 8 GLY B N 1
ATOM 1594 C CA . GLY B 1 8 ? 21.328 7.582 12.711 1 96.69 8 GLY B CA 1
ATOM 1595 C C . GLY B 1 8 ? 19.984 7.039 12.305 1 96.69 8 GLY B C 1
ATOM 1596 O O . GLY B 1 8 ? 19.734 5.832 12.391 1 96.69 8 GLY B O 1
ATOM 1597 N N . LEU B 1 9 ? 19.125 7.934 11.859 1 97.75 9 LEU B N 1
ATOM 1598 C CA . LEU B 1 9 ? 17.812 7.52 11.406 1 97.75 9 LEU B CA 1
ATOM 1599 C C . LEU B 1 9 ? 17.906 6.645 10.164 1 97.75 9 LEU B C 1
ATOM 1601 O O . LEU B 1 9 ? 17.219 5.633 10.055 1 97.75 9 LEU B O 1
ATOM 1605 N N . LEU B 1 10 ? 18.766 7.039 9.273 1 97.75 10 LEU B N 1
ATOM 1606 C CA . LEU B 1 10 ? 18.938 6.238 8.07 1 97.75 10 LEU B CA 1
ATOM 1607 C C . LEU B 1 10 ? 19.438 4.836 8.422 1 97.75 10 LEU B C 1
ATOM 1609 O O . LEU B 1 10 ? 19 3.852 7.816 1 97.75 10 LEU B O 1
ATOM 1613 N N . GLU B 1 11 ? 20.312 4.73 9.383 1 97 11 GLU B N 1
ATOM 1614 C CA . GLU B 1 11 ? 20.781 3.436 9.867 1 97 11 GLU B CA 1
ATOM 1615 C C . GLU B 1 11 ? 19.625 2.625 10.445 1 97 11 GLU B C 1
ATOM 1617 O O . GLU B 1 11 ? 19.5 1.429 10.18 1 97 11 GLU B O 1
ATOM 1622 N N . HIS B 1 12 ? 18.828 3.26 11.234 1 97.5 12 HIS B N 1
ATOM 1623 C CA . HIS B 1 12 ? 17.656 2.619 11.812 1 97.5 12 HIS B CA 1
ATOM 1624 C C . HIS B 1 12 ? 16.734 2.09 10.719 1 97.5 12 HIS B C 1
ATOM 1626 O O . HIS B 1 12 ? 16.281 0.943 10.781 1 97.5 12 HIS B O 1
ATOM 1632 N N . ILE B 1 13 ? 16.5 2.887 9.695 1 98.31 13 ILE B N 1
ATOM 1633 C CA . ILE B 1 13 ? 15.609 2.537 8.602 1 98.31 13 ILE B CA 1
ATOM 1634 C C . ILE B 1 13 ? 16.109 1.279 7.898 1 98.31 13 ILE B C 1
ATOM 1636 O O . ILE B 1 13 ? 15.367 0.31 7.73 1 98.31 13 ILE B O 1
ATOM 1640 N N . TRP B 1 14 ? 17.312 1.258 7.582 1 98.25 14 TRP B N 1
ATOM 1641 C CA . TRP B 1 14 ? 17.859 0.12 6.848 1 98.25 14 TRP B CA 1
ATOM 1642 C C . TRP B 1 14 ? 17.938 -1.115 7.734 1 98.25 14 TRP B C 1
ATOM 1644 O O . TRP B 1 14 ? 17.703 -2.236 7.273 1 98.25 14 TRP B O 1
ATOM 1654 N N . ASN B 1 15 ? 18.312 -0.919 8.992 1 97.94 15 ASN B N 1
ATOM 1655 C CA . ASN B 1 15 ? 18.25 -2.049 9.914 1 97.94 15 ASN B CA 1
ATOM 1656 C C . ASN B 1 15 ? 16.859 -2.672 9.961 1 97.94 15 ASN B C 1
ATOM 1658 O O . ASN B 1 15 ? 16.719 -3.896 9.945 1 97.94 15 ASN B O 1
ATOM 1662 N N . TYR B 1 16 ? 15.891 -1.818 10.055 1 98.19 16 TYR B N 1
ATOM 1663 C CA . TYR B 1 16 ? 14.5 -2.27 10.102 1 98.19 16 TYR B CA 1
ATOM 1664 C C . TYR B 1 16 ? 14.133 -3.025 8.828 1 98.19 16 TYR B C 1
ATOM 1666 O O . TYR B 1 16 ? 13.57 -4.121 8.891 1 98.19 16 TYR B O 1
ATOM 1674 N N . ILE B 1 17 ? 14.484 -2.488 7.668 1 98.44 17 ILE B N 1
ATOM 1675 C CA . ILE B 1 17 ? 14.141 -3.072 6.375 1 98.44 17 ILE B CA 1
ATOM 1676 C C . ILE B 1 17 ? 14.828 -4.426 6.227 1 98.44 17 ILE B C 1
ATOM 1678 O O . ILE B 1 17 ? 14.188 -5.422 5.883 1 98.44 17 ILE B O 1
ATOM 1682 N N . GLU B 1 18 ? 16.062 -4.449 6.508 1 98.5 18 GLU B N 1
ATOM 1683 C CA . GLU B 1 18 ? 16.828 -5.684 6.355 1 98.5 18 GLU B CA 1
ATOM 1684 C C . GLU B 1 18 ? 16.328 -6.762 7.312 1 98.5 18 GLU B C 1
ATOM 1686 O O . GLU B 1 18 ? 16.297 -7.941 6.965 1 98.5 18 GLU B O 1
ATOM 1691 N N . SER B 1 19 ? 15.875 -6.379 8.461 1 97.88 19 SER B N 1
ATOM 1692 C CA . SER B 1 19 ? 15.344 -7.336 9.422 1 97.88 19 SER B CA 1
ATOM 1693 C C . SER B 1 19 ? 14.008 -7.902 8.953 1 97.88 19 SER B C 1
ATOM 1695 O O . SER B 1 19 ? 13.578 -8.969 9.406 1 97.88 19 SER B O 1
ATOM 1697 N N . GLY B 1 20 ? 13.352 -7.188 8.07 1 97.56 20 GLY B N 1
ATOM 1698 C CA . GLY B 1 20 ? 12.062 -7.613 7.551 1 97.56 20 GLY B CA 1
ATOM 1699 C C . GLY B 1 20 ? 12.133 -8.914 6.77 1 97.56 20 GLY B C 1
ATOM 1700 O O . GLY B 1 20 ? 11.117 -9.578 6.574 1 97.56 20 GLY B O 1
ATOM 1701 N N . VAL B 1 21 ? 13.289 -9.242 6.266 1 96.56 21 VAL B N 1
ATOM 1702 C CA . VAL B 1 21 ? 13.477 -10.469 5.492 1 96.56 21 VAL B CA 1
ATOM 1703 C C . VAL B 1 21 ? 13.266 -11.68 6.395 1 96.56 21 VAL B C 1
ATOM 1705 O O . VAL B 1 21 ? 12.773 -12.719 5.945 1 96.56 21 VAL B O 1
ATOM 1708 N N . ILE B 1 22 ? 13.484 -11.539 7.711 1 92.94 22 ILE B N 1
ATOM 1709 C CA . ILE B 1 22 ? 13.5 -12.727 8.562 1 92.94 22 ILE B CA 1
ATOM 1710 C C . ILE B 1 22 ? 12.484 -12.562 9.688 1 92.94 22 ILE B C 1
ATOM 1712 O O . ILE B 1 22 ? 11.977 -13.547 10.219 1 92.94 22 ILE B O 1
ATOM 1716 N N . ASP B 1 23 ? 12.156 -11.328 10.102 1 89.69 23 ASP B N 1
ATOM 1717 C CA . ASP B 1 23 ? 11.281 -11.055 11.242 1 89.69 23 ASP B CA 1
ATOM 1718 C C . ASP B 1 23 ? 9.836 -10.875 10.789 1 89.69 23 ASP B C 1
ATOM 1720 O O . ASP B 1 23 ? 9.469 -9.82 10.266 1 89.69 23 ASP B O 1
ATOM 1724 N N . ARG B 1 24 ? 9.016 -11.773 11.164 1 85.06 24 ARG B N 1
ATOM 1725 C CA . ARG B 1 24 ? 7.641 -11.797 10.672 1 85.06 24 ARG B CA 1
ATOM 1726 C C . ARG B 1 24 ? 6.824 -10.664 11.281 1 85.06 24 ARG B C 1
ATOM 1728 O O . ARG B 1 24 ? 5.762 -10.312 10.766 1 85.06 24 ARG B O 1
ATOM 1735 N N . ALA B 1 25 ? 7.262 -10.133 12.359 1 88.25 25 ALA B N 1
ATOM 1736 C CA . ALA B 1 25 ? 6.555 -9.023 13.008 1 88.25 25 ALA B CA 1
ATOM 1737 C C . ALA B 1 25 ? 6.895 -7.695 12.344 1 88.25 25 ALA B C 1
ATOM 1739 O O . ALA B 1 25 ? 6.223 -6.688 12.586 1 88.25 25 ALA B O 1
ATOM 1740 N N . ASN B 1 26 ? 7.93 -7.715 11.594 1 94.75 26 ASN B N 1
ATOM 1741 C CA . ASN B 1 26 ? 8.406 -6.539 10.875 1 94.75 26 ASN B CA 1
ATOM 1742 C C . ASN B 1 26 ? 7.488 -6.184 9.711 1 94.75 26 ASN B C 1
ATOM 1744 O O . ASN B 1 26 ? 7.129 -7.051 8.914 1 94.75 26 ASN B O 1
ATOM 1748 N N . ALA B 1 27 ? 7.043 -4.93 9.633 1 96.81 27 ALA B N 1
ATOM 1749 C CA . ALA B 1 27 ? 6.09 -4.504 8.602 1 96.81 27 ALA B CA 1
ATOM 1750 C C . ALA B 1 27 ? 6.688 -4.66 7.207 1 96.81 27 ALA B C 1
ATOM 1752 O O . ALA B 1 27 ? 5.953 -4.73 6.219 1 96.81 27 ALA B O 1
ATOM 1753 N N . MET B 1 28 ? 7.996 -4.766 7.105 1 98.25 28 MET B N 1
ATOM 1754 C CA . MET B 1 28 ? 8.648 -4.867 5.801 1 98.25 28 MET B CA 1
ATOM 1755 C C . MET B 1 28 ? 8.727 -6.32 5.348 1 98.25 28 MET B C 1
ATOM 1757 O O . MET B 1 28 ? 9.18 -6.605 4.234 1 98.25 28 MET B O 1
ATOM 1761 N N . THR B 1 29 ? 8.266 -7.242 6.184 1 98 29 THR B N 1
ATOM 1762 C CA . THR B 1 29 ? 8.203 -8.633 5.746 1 98 29 THR B CA 1
ATOM 1763 C C . THR B 1 29 ? 7.195 -8.789 4.609 1 98 29 THR B C 1
ATOM 1765 O O . THR B 1 29 ? 7.457 -9.492 3.633 1 98 29 THR B O 1
ATOM 1768 N N . THR B 1 30 ? 6.035 -8.133 4.766 1 97.69 30 THR B N 1
ATOM 1769 C CA . THR B 1 30 ? 4.988 -8.125 3.746 1 97.69 30 THR B CA 1
ATOM 1770 C C . THR B 1 30 ? 4.551 -6.691 3.438 1 97.69 30 THR B C 1
ATOM 1772 O O . THR B 1 30 ? 3.393 -6.332 3.654 1 97.69 30 THR B O 1
ATOM 1775 N N . PRO B 1 31 ? 5.438 -5.965 2.85 1 98.62 31 PRO B N 1
ATOM 1776 C CA . PRO B 1 31 ? 5.113 -4.566 2.561 1 98.62 31 PRO B CA 1
ATOM 1777 C C . PRO B 1 31 ? 4.059 -4.422 1.464 1 98.62 31 PRO B C 1
ATOM 1779 O O . PRO B 1 31 ? 3.832 -5.355 0.692 1 98.62 31 PRO B O 1
ATOM 1782 N N . ALA B 1 32 ? 3.365 -3.275 1.474 1 98.88 32 ALA B N 1
ATOM 1783 C CA . ALA B 1 32 ? 2.621 -2.854 0.289 1 98.88 32 ALA B CA 1
ATOM 1784 C C . ALA B 1 32 ? 3.564 -2.516 -0.861 1 98.88 32 ALA B C 1
ATOM 1786 O O . ALA B 1 32 ? 4.617 -1.909 -0.651 1 98.88 32 ALA B O 1
ATOM 1787 N N . PHE B 1 33 ? 3.223 -2.934 -1.996 1 98.94 33 PHE B N 1
ATOM 1788 C CA . PHE B 1 33 ? 3.988 -2.695 -3.213 1 98.94 33 PHE B CA 1
ATOM 1789 C C . PHE B 1 33 ? 3.117 -2.043 -4.281 1 98.94 33 PHE B C 1
ATOM 1791 O O . PHE B 1 33 ? 2.191 -2.67 -4.801 1 98.94 33 PHE B O 1
ATOM 1798 N N . ALA B 1 34 ? 3.436 -0.8 -4.605 1 98.94 34 ALA B N 1
ATOM 1799 C CA . ALA B 1 34 ? 2.602 -0.029 -5.523 1 98.94 34 ALA B CA 1
ATOM 1800 C C . ALA B 1 34 ? 3.258 0.086 -6.898 1 98.94 34 ALA B C 1
ATOM 1802 O O . ALA B 1 34 ? 4.469 0.294 -6.996 1 98.94 34 ALA B O 1
ATOM 1803 N N . THR B 1 35 ? 2.504 -0.087 -7.906 1 98.88 35 THR B N 1
ATOM 1804 C CA . THR B 1 35 ? 2.887 0.084 -9.305 1 98.88 35 THR B CA 1
ATOM 1805 C C . THR B 1 35 ? 1.881 0.968 -10.039 1 98.88 35 THR B C 1
ATOM 1807 O O . THR B 1 35 ? 0.82 1.29 -9.492 1 98.88 35 THR B O 1
ATOM 1810 N N . ALA B 1 36 ? 2.283 1.435 -11.195 1 98.12 36 ALA B N 1
ATOM 1811 C CA . ALA B 1 36 ? 1.393 2.195 -12.062 1 98.12 36 ALA B CA 1
ATOM 1812 C C . ALA B 1 36 ? 0.835 1.317 -13.18 1 98.12 36 ALA B C 1
ATOM 1814 O O . ALA B 1 36 ? 1.591 0.646 -13.891 1 98.12 36 ALA B O 1
ATOM 1815 N N . GLY B 1 37 ? -0.494 1.241 -13.242 1 96.31 37 GLY B N 1
ATOM 1816 C CA . GLY B 1 37 ? -1.156 0.519 -14.312 1 96.31 37 GLY B CA 1
ATOM 1817 C C . GLY B 1 37 ? -1.967 1.418 -15.227 1 96.31 37 GLY B C 1
ATOM 1818 O O . GLY B 1 37 ? -2.051 2.627 -15 1 96.31 37 GLY B O 1
ATOM 1819 N N . PRO B 1 38 ? -2.516 0.822 -16.25 1 93.75 38 PRO B N 1
ATOM 1820 C CA . PRO B 1 38 ? -3.256 1.607 -17.25 1 93.75 38 PRO B CA 1
ATOM 1821 C C . PRO B 1 38 ? -4.488 2.293 -16.656 1 93.75 38 PRO B C 1
ATOM 1823 O O . PRO B 1 38 ? -4.918 3.332 -17.156 1 93.75 38 PRO B O 1
ATOM 1826 N N . GLU B 1 39 ? -5.031 1.78 -15.594 1 91.75 39 GLU B N 1
ATOM 1827 C CA . GLU B 1 39 ? -6.242 2.338 -15 1 91.75 39 GLU B CA 1
ATOM 1828 C C . GLU B 1 39 ? -5.918 3.162 -13.758 1 91.75 39 GLU B C 1
ATOM 1830 O O . GLU B 1 39 ? -6.816 3.514 -12.992 1 91.75 39 GLU B O 1
ATOM 1835 N N . GLY B 1 40 ? -4.625 3.404 -13.555 1 96.38 40 GLY B N 1
ATOM 1836 C CA . GLY B 1 40 ? -4.207 4.082 -12.336 1 96.38 40 GLY B CA 1
ATOM 1837 C C . GLY B 1 40 ? -3.256 3.258 -11.492 1 96.38 40 GLY B C 1
ATOM 1838 O O . GLY B 1 40 ? -2.65 2.303 -11.984 1 96.38 40 GLY B O 1
ATOM 1839 N N . PRO B 1 41 ? -3.129 3.668 -10.266 1 98.5 41 PRO B N 1
ATOM 1840 C CA . PRO B 1 41 ? -2.201 2.928 -9.414 1 98.5 41 PRO B CA 1
ATOM 1841 C C . PRO B 1 41 ? -2.725 1.545 -9.031 1 98.5 41 PRO B C 1
ATOM 1843 O O . PRO B 1 41 ? -3.932 1.295 -9.109 1 98.5 41 PRO B O 1
ATOM 1846 N N . ASN B 1 42 ? -1.863 0.69 -8.766 1 98.62 42 ASN B N 1
ATOM 1847 C CA . ASN B 1 42 ? -2.162 -0.579 -8.109 1 98.62 42 ASN B CA 1
ATOM 1848 C C . ASN B 1 42 ? -1.284 -0.795 -6.883 1 98.62 42 ASN B C 1
ATOM 1850 O O . ASN B 1 42 ? -0.209 -0.204 -6.77 1 98.62 42 ASN B O 1
ATOM 1854 N N . VAL B 1 43 ? -1.763 -1.55 -5.949 1 98.88 43 VAL B N 1
ATOM 1855 C CA . VAL B 1 43 ? -0.998 -1.854 -4.746 1 98.88 43 VAL B CA 1
ATOM 1856 C C . VAL B 1 43 ? -1.401 -3.225 -4.207 1 98.88 43 VAL B C 1
ATOM 1858 O O . VAL B 1 43 ? -2.576 -3.596 -4.254 1 98.88 43 VAL B O 1
ATOM 1861 N N . ARG B 1 44 ? -0.455 -3.973 -3.752 1 98.75 44 ARG B N 1
ATOM 1862 C CA . ARG B 1 44 ? -0.639 -5.277 -3.127 1 98.75 44 ARG B CA 1
ATOM 1863 C C . ARG B 1 44 ? 0.513 -5.598 -2.18 1 98.75 44 ARG B C 1
ATOM 1865 O O . ARG B 1 44 ? 1.565 -4.961 -2.236 1 98.75 44 ARG B O 1
ATOM 1872 N N . THR B 1 45 ? 0.216 -6.535 -1.375 1 98.19 45 THR B N 1
ATOM 1873 C CA . THR B 1 45 ? 1.295 -7.012 -0.516 1 98.19 45 THR B CA 1
ATOM 1874 C C . THR B 1 45 ? 2.221 -7.953 -1.281 1 98.19 45 THR B C 1
ATOM 1876 O O . THR B 1 45 ? 1.78 -8.664 -2.186 1 98.19 45 THR B O 1
ATOM 1879 N N . VAL B 1 46 ? 3.49 -7.906 -0.997 1 97.81 46 VAL B N 1
ATOM 1880 C CA . VAL B 1 46 ? 4.477 -8.859 -1.483 1 97.81 46 VAL B CA 1
ATOM 1881 C C . VAL B 1 46 ? 5.344 -9.344 -0.323 1 97.81 46 VAL B C 1
ATOM 1883 O O . VAL B 1 46 ? 5.32 -8.766 0.764 1 97.81 46 VAL B O 1
ATOM 1886 N N . ALA B 1 47 ? 6.047 -10.422 -0.548 1 96.25 47 ALA B N 1
ATOM 1887 C CA . ALA B 1 47 ? 6.98 -10.914 0.464 1 96.25 47 ALA B CA 1
ATOM 1888 C C . ALA B 1 47 ? 8.398 -10.438 0.18 1 96.25 47 ALA B C 1
ATOM 1890 O O . ALA B 1 47 ? 8.977 -10.758 -0.863 1 96.25 47 ALA B O 1
ATOM 1891 N N . LEU B 1 48 ? 8.93 -9.648 1.097 1 98.25 48 LEU B N 1
ATOM 1892 C CA . LEU B 1 48 ? 10.32 -9.227 0.96 1 98.25 48 LEU B CA 1
ATOM 1893 C C . LEU B 1 48 ? 11.266 -10.414 1.112 1 98.25 48 LEU B C 1
ATOM 1895 O O . LEU B 1 48 ? 11.281 -11.07 2.156 1 98.25 48 LEU B O 1
ATOM 1899 N N . ARG B 1 49 ? 12.062 -10.617 0.088 1 97.12 49 ARG B N 1
ATOM 1900 C CA . ARG B 1 49 ? 12.906 -11.812 0.105 1 97.12 49 ARG B CA 1
ATOM 1901 C C . ARG B 1 49 ? 14.359 -11.445 0.39 1 97.12 49 ARG B C 1
ATOM 1903 O O . ARG B 1 49 ? 15.102 -12.242 0.978 1 97.12 49 ARG B O 1
ATOM 1910 N N . ARG B 1 50 ? 14.766 -10.32 -0.116 1 97.88 50 ARG B N 1
ATOM 1911 C CA . ARG B 1 50 ? 16.094 -9.797 0.149 1 97.88 50 ARG B CA 1
ATOM 1912 C C . ARG B 1 50 ? 16.078 -8.273 0.28 1 97.88 50 ARG B C 1
ATOM 1914 O O . ARG B 1 50 ? 15.266 -7.602 -0.366 1 97.88 50 ARG B O 1
ATOM 1921 N N . ALA B 1 51 ? 16.922 -7.809 1.128 1 98.62 51 ALA B N 1
ATOM 1922 C CA . ALA B 1 51 ? 17.203 -6.387 1.298 1 98.62 51 ALA B CA 1
ATOM 1923 C C . ALA B 1 51 ? 18.688 -6.145 1.574 1 98.62 51 ALA B C 1
ATOM 1925 O O . ALA B 1 51 ? 19.281 -6.801 2.43 1 98.62 51 ALA B O 1
ATOM 1926 N N . ASN B 1 52 ? 19.203 -5.285 0.787 1 98.31 52 ASN B N 1
ATOM 1927 C CA . ASN B 1 52 ? 20.641 -4.988 0.918 1 98.31 52 ASN B CA 1
ATOM 1928 C C . ASN B 1 52 ? 20.891 -3.486 0.911 1 98.31 52 ASN B C 1
ATOM 1930 O O . ASN B 1 52 ? 20.719 -2.826 -0.115 1 98.31 52 ASN B O 1
ATOM 1934 N N . ARG B 1 53 ? 21.375 -2.928 2.033 1 97.62 53 ARG B N 1
ATOM 1935 C CA . ARG B 1 53 ? 21.625 -1.494 2.158 1 97.62 53 ARG B CA 1
ATOM 1936 C C . ARG B 1 53 ? 22.766 -1.054 1.245 1 97.62 53 ARG B C 1
ATOM 1938 O O . ARG B 1 53 ? 22.719 0.042 0.682 1 97.62 53 ARG B O 1
ATOM 1945 N N . GLY B 1 54 ? 23.766 -1.869 1.07 1 97 54 GLY B N 1
ATOM 1946 C CA . GLY B 1 54 ? 24.891 -1.504 0.233 1 97 54 GLY B CA 1
ATOM 1947 C C . GLY B 1 54 ? 24.5 -1.229 -1.208 1 97 54 GLY B C 1
ATOM 1948 O O . GLY B 1 54 ? 24.906 -0.214 -1.781 1 97 54 GLY B O 1
ATOM 1949 N N . SER B 1 55 ? 23.703 -2.051 -1.815 1 97.31 55 SER B N 1
ATOM 1950 C CA . SER B 1 55 ? 23.25 -1.891 -3.189 1 97.31 55 SER B CA 1
ATOM 1951 C C . SER B 1 55 ? 21.906 -1.171 -3.242 1 97.31 55 SER B C 1
ATOM 1953 O O . SER B 1 55 ? 21.375 -0.916 -4.324 1 97.31 55 SER B O 1
ATOM 1955 N N . ARG B 1 56 ? 21.297 -0.826 -2.049 1 98.12 56 ARG B N 1
ATOM 1956 C CA . ARG B 1 56 ? 19.969 -0.232 -1.919 1 98.12 56 ARG B CA 1
ATOM 1957 C C . ARG B 1 56 ? 18.938 -1.046 -2.682 1 98.12 56 ARG B C 1
ATOM 1959 O O . ARG B 1 56 ? 18.094 -0.483 -3.379 1 98.12 56 ARG B O 1
ATOM 1966 N N . ALA B 1 57 ? 19.016 -2.357 -2.586 1 98.56 57 ALA B N 1
ATOM 1967 C CA . ALA B 1 57 ? 18.188 -3.223 -3.414 1 98.56 57 ALA B CA 1
ATOM 1968 C C . ALA B 1 57 ? 17.172 -3.988 -2.561 1 98.56 57 ALA B C 1
ATOM 1970 O O . ALA B 1 57 ? 17.516 -4.477 -1.481 1 98.56 57 ALA B O 1
ATOM 1971 N N . LEU B 1 58 ? 15.992 -4.066 -2.961 1 98.88 58 LEU B N 1
ATOM 1972 C CA . LEU B 1 58 ? 14.938 -4.914 -2.422 1 98.88 58 LEU B CA 1
ATOM 1973 C C . LEU B 1 58 ? 14.461 -5.922 -3.461 1 98.88 58 LEU B C 1
ATOM 1975 O O . LEU B 1 58 ? 14.328 -5.59 -4.641 1 98.88 58 LEU B O 1
ATOM 1979 N N . ILE B 1 59 ? 14.188 -7.156 -3.031 1 98.62 59 ILE B N 1
ATOM 1980 C CA . ILE B 1 59 ? 13.859 -8.211 -3.984 1 98.62 59 ILE B CA 1
ATOM 1981 C C . ILE B 1 59 ? 12.648 -8.992 -3.486 1 98.62 59 ILE B C 1
ATOM 1983 O O . ILE B 1 59 ? 12.547 -9.305 -2.297 1 98.62 59 ILE B O 1
ATOM 1987 N N . PHE B 1 60 ? 11.75 -9.273 -4.34 1 98.25 60 PHE B N 1
ATOM 1988 C CA . PHE B 1 60 ? 10.766 -10.336 -4.18 1 98.25 60 PHE B CA 1
ATOM 1989 C C . PHE B 1 60 ? 10.648 -11.172 -5.449 1 98.25 60 PHE B C 1
ATOM 1991 O O . PHE B 1 60 ? 11.289 -10.859 -6.461 1 98.25 60 PHE B O 1
ATOM 1998 N N . HIS B 1 61 ? 9.93 -12.211 -5.457 1 97.25 61 HIS B N 1
ATOM 1999 C CA . HIS B 1 61 ? 9.641 -13.008 -6.645 1 97.25 61 HIS B CA 1
ATOM 2000 C C . HIS B 1 61 ? 8.133 -13.18 -6.84 1 97.25 61 HIS B C 1
ATOM 2002 O O . HIS B 1 61 ? 7.352 -12.945 -5.914 1 97.25 61 HIS B O 1
ATOM 2008 N N . THR B 1 62 ? 7.754 -13.516 -8.047 1 96.94 62 THR B N 1
ATOM 2009 C CA . THR B 1 62 ? 6.344 -13.539 -8.414 1 96.94 62 THR B CA 1
ATOM 2010 C C . THR B 1 62 ? 6.133 -14.352 -9.695 1 96.94 62 THR B C 1
ATOM 2012 O O . THR B 1 62 ? 7.09 -14.883 -10.266 1 96.94 62 THR B O 1
ATOM 2015 N N . ASP B 1 63 ? 4.867 -14.617 -10.023 1 96.38 63 ASP B N 1
ATOM 2016 C CA . ASP B 1 63 ? 4.5 -15.172 -11.328 1 96.38 63 ASP B CA 1
ATOM 2017 C C . ASP B 1 63 ? 4.723 -14.148 -12.438 1 96.38 63 ASP B C 1
ATOM 2019 O O . ASP B 1 63 ? 4.191 -13.039 -12.383 1 96.38 63 ASP B O 1
ATOM 2023 N N . ALA B 1 64 ? 5.48 -14.531 -13.461 1 97.19 64 ALA B N 1
ATOM 2024 C CA . ALA B 1 64 ? 5.895 -13.648 -14.547 1 97.19 64 ALA B CA 1
ATOM 2025 C C . ALA B 1 64 ? 4.688 -13.156 -15.344 1 97.19 64 ALA B C 1
ATOM 2027 O O . ALA B 1 64 ? 4.785 -12.188 -16.094 1 97.19 64 ALA B O 1
ATOM 2028 N N . ARG B 1 65 ? 3.594 -13.805 -15.195 1 96.81 65 ARG B N 1
ATOM 2029 C CA . ARG B 1 65 ? 2.398 -13.508 -15.977 1 96.81 65 ARG B CA 1
ATOM 2030 C C . ARG B 1 65 ? 1.475 -12.555 -15.227 1 96.81 65 ARG B C 1
ATOM 2032 O O . ARG B 1 65 ? 0.431 -12.156 -15.75 1 96.81 65 ARG B O 1
ATOM 2039 N N . SER B 1 66 ? 1.85 -12.18 -14 1 97.19 66 SER B N 1
ATOM 2040 C CA . SER B 1 66 ? 1.009 -11.32 -13.172 1 97.19 66 SER B CA 1
ATOM 2041 C C . SER B 1 66 ? 0.961 -9.898 -13.719 1 97.19 66 SER B C 1
ATOM 2043 O O . SER B 1 66 ? 1.879 -9.469 -14.422 1 97.19 66 SER B O 1
ATOM 2045 N N . ASN B 1 67 ? -0.008 -9.141 -13.352 1 96.81 67 ASN B N 1
ATOM 2046 C CA . ASN B 1 67 ? -0.214 -7.777 -13.836 1 96.81 67 ASN B CA 1
ATOM 2047 C C . ASN B 1 67 ? 0.916 -6.848 -13.398 1 96.81 67 ASN B C 1
ATOM 2049 O O . ASN B 1 67 ? 1.268 -5.91 -14.109 1 96.81 67 ASN B O 1
ATOM 2053 N N . LYS B 1 68 ? 1.458 -7.133 -12.141 1 98.12 68 LYS B N 1
ATOM 2054 C CA . LYS B 1 68 ? 2.512 -6.238 -11.672 1 98.12 68 LYS B CA 1
ATOM 2055 C C . LYS B 1 68 ? 3.732 -6.297 -12.586 1 98.12 68 LYS B C 1
ATOM 2057 O O . LYS B 1 68 ? 4.461 -5.312 -12.719 1 98.12 68 LYS B O 1
ATOM 2062 N N . ILE B 1 69 ? 3.939 -7.398 -13.25 1 98.44 69 ILE B N 1
ATOM 2063 C CA . ILE B 1 69 ? 5.066 -7.523 -14.164 1 98.44 69 ILE B CA 1
ATOM 2064 C C . ILE B 1 69 ? 4.836 -6.648 -15.391 1 98.44 69 ILE B C 1
ATOM 2066 O O . ILE B 1 69 ? 5.703 -5.855 -15.766 1 98.44 69 ILE B O 1
ATOM 2070 N N . SER B 1 70 ? 3.662 -6.777 -16.016 1 98.06 70 SER B N 1
ATOM 2071 C CA 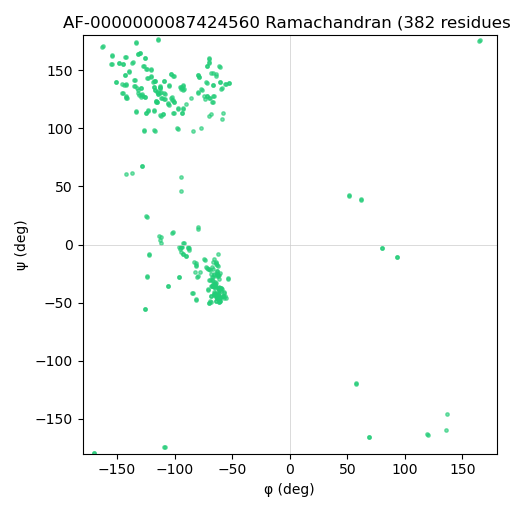. SER B 1 70 ? 3.371 -5.953 -17.188 1 98.06 70 SER B CA 1
ATOM 2072 C C . SER B 1 70 ? 3.389 -4.469 -16.828 1 98.06 70 SER B C 1
ATOM 2074 O O . SER B 1 70 ? 3.852 -3.641 -17.609 1 98.06 70 SER B O 1
ATOM 2076 N N . GLU B 1 71 ? 2.887 -4.129 -15.688 1 98.31 71 GLU B N 1
ATOM 2077 C CA . GLU B 1 71 ? 2.904 -2.744 -15.234 1 98.31 71 GLU B CA 1
ATOM 2078 C C . GLU B 1 71 ? 4.332 -2.229 -15.086 1 98.31 71 GLU B C 1
ATOM 2080 O O . GLU B 1 71 ? 4.648 -1.125 -15.539 1 98.31 71 GLU B O 1
ATOM 2085 N N . LEU B 1 72 ? 5.203 -3.07 -14.477 1 98.62 72 LEU B N 1
ATOM 2086 C CA . LEU B 1 72 ? 6.582 -2.678 -14.219 1 98.62 72 LEU B CA 1
ATOM 2087 C C . LEU B 1 72 ? 7.371 -2.588 -15.523 1 98.62 72 LEU B C 1
ATOM 2089 O O . LEU B 1 72 ? 8.297 -1.785 -15.641 1 98.62 72 LEU B O 1
ATOM 2093 N N . GLU B 1 73 ? 7.004 -3.395 -16.484 1 98.12 73 GLU B N 1
ATOM 2094 C CA . GLU B 1 73 ? 7.637 -3.314 -17.797 1 98.12 73 GLU B CA 1
ATOM 2095 C C . GLU B 1 73 ? 7.312 -1.993 -18.5 1 98.12 73 GLU B C 1
ATOM 2097 O O . GLU B 1 73 ? 8.148 -1.433 -19.203 1 98.12 73 GLU B O 1
ATOM 2102 N N . GLU B 1 74 ? 6.141 -1.528 -18.266 1 97.31 74 GLU B N 1
ATOM 2103 C CA . GLU B 1 74 ? 5.719 -0.26 -18.844 1 97.31 74 GLU B CA 1
ATOM 2104 C C . GLU B 1 74 ? 6.242 0.923 -18.047 1 97.31 74 GLU B C 1
ATOM 2106 O O . GLU B 1 74 ? 6.738 1.898 -18.609 1 97.31 74 GLU B O 1
ATOM 2111 N N . THR B 1 75 ? 6.105 0.894 -16.766 1 97.62 75 THR B N 1
ATOM 2112 C CA . THR B 1 75 ? 6.59 1.908 -15.828 1 97.62 75 THR B CA 1
ATOM 2113 C C . THR B 1 75 ? 7.445 1.275 -14.734 1 97.62 75 THR B C 1
ATOM 2115 O O . THR B 1 75 ? 6.922 0.801 -13.727 1 97.62 75 THR B O 1
ATOM 2118 N N . PRO B 1 76 ? 8.711 1.299 -14.852 1 98.31 76 PRO B N 1
ATOM 2119 C CA . PRO B 1 76 ? 9.578 0.538 -13.945 1 98.31 76 PRO B CA 1
ATOM 2120 C C . PRO B 1 76 ? 9.789 1.235 -12.602 1 98.31 76 PRO B C 1
ATOM 2122 O O . PRO B 1 76 ? 10.664 0.843 -11.828 1 98.31 76 PRO B O 1
ATOM 2125 N N . SER B 1 77 ? 9.008 2.211 -12.258 1 98.44 77 SER B N 1
ATOM 2126 C CA . SER B 1 77 ? 9.023 2.861 -10.953 1 98.44 77 SER B CA 1
ATOM 2127 C C . SER B 1 77 ? 8.016 2.223 -10 1 98.44 77 SER B C 1
ATOM 2129 O O . SER B 1 77 ? 6.871 1.972 -10.391 1 98.44 77 SER B O 1
ATOM 2131 N N . ALA B 1 78 ? 8.406 1.923 -8.773 1 98.81 78 ALA B N 1
ATOM 2132 C CA . ALA B 1 78 ? 7.527 1.329 -7.77 1 98.81 78 ALA B CA 1
ATOM 2133 C C . ALA B 1 78 ? 7.82 1.894 -6.383 1 98.81 78 ALA B C 1
ATOM 2135 O O . ALA B 1 78 ? 8.859 2.518 -6.168 1 98.81 78 ALA B O 1
ATOM 2136 N N . VAL B 1 79 ? 6.93 1.761 -5.508 1 98.94 79 VAL B N 1
ATOM 2137 C CA . VAL B 1 79 ? 7.102 2.15 -4.113 1 98.94 79 VAL B CA 1
ATOM 2138 C C . VAL B 1 79 ? 6.793 0.963 -3.203 1 98.94 79 VAL B C 1
ATOM 2140 O O . VAL B 1 79 ? 5.773 0.292 -3.369 1 98.94 79 VAL B O 1
ATOM 2143 N N . TRP B 1 80 ? 7.715 0.645 -2.324 1 98.94 80 TRP B N 1
ATOM 2144 C CA . TRP B 1 80 ? 7.52 -0.258 -1.195 1 98.94 80 TRP B CA 1
ATOM 2145 C C . TRP B 1 80 ? 7.109 0.514 0.054 1 98.94 80 TRP B C 1
ATOM 2147 O O . TRP B 1 80 ? 7.703 1.545 0.379 1 98.94 80 TRP B O 1
ATOM 2157 N N . MET B 1 81 ? 6.141 -0.004 0.79 1 98.94 81 MET B N 1
ATOM 2158 C CA . MET B 1 81 ? 5.73 0.733 1.981 1 98.94 81 MET B CA 1
ATOM 2159 C C . MET B 1 81 ? 5.402 -0.221 3.127 1 98.94 81 MET B C 1
ATOM 2161 O O . MET B 1 81 ? 4.684 -1.202 2.936 1 98.94 81 MET B O 1
ATOM 2165 N N . GLY B 1 82 ? 6.004 -0.017 4.207 1 98.69 82 GLY B N 1
ATOM 2166 C CA . GLY B 1 82 ? 5.66 -0.683 5.453 1 98.69 82 GLY B CA 1
ATOM 2167 C C . GLY B 1 82 ? 5.125 0.266 6.508 1 98.69 82 GLY B C 1
ATOM 2168 O O . GLY B 1 82 ? 5.691 1.337 6.734 1 98.69 82 GLY B O 1
ATOM 2169 N N . TRP B 1 83 ? 4.02 -0.08 7.074 1 98.12 83 TRP B N 1
ATOM 2170 C CA . TRP B 1 83 ? 3.459 0.628 8.219 1 98.12 83 TRP B CA 1
ATOM 2171 C C . TRP B 1 83 ? 3.502 -0.242 9.469 1 98.12 83 TRP B C 1
ATOM 2173 O O . TRP B 1 83 ? 2.826 -1.271 9.547 1 98.12 83 TRP B O 1
ATOM 2183 N N . ASP B 1 84 ? 4.336 0.13 10.398 1 96.81 84 ASP B N 1
ATOM 2184 C CA . ASP B 1 84 ? 4.422 -0.55 11.688 1 96.81 84 ASP B CA 1
ATOM 2185 C C . ASP B 1 84 ? 3.602 0.182 12.75 1 96.81 84 ASP B C 1
ATOM 2187 O O . ASP B 1 84 ? 4.074 1.151 13.352 1 96.81 84 ASP B O 1
ATOM 2191 N N . ALA B 1 85 ? 2.412 -0.335 13 1 93.62 85 ALA B N 1
ATOM 2192 C CA . ALA B 1 85 ? 1.486 0.329 13.914 1 93.62 85 ALA B CA 1
ATOM 2193 C C . ALA B 1 85 ? 2.016 0.306 15.344 1 93.62 85 ALA B C 1
ATOM 2195 O O . ALA B 1 85 ? 1.718 1.202 16.141 1 93.62 85 ALA B O 1
ATOM 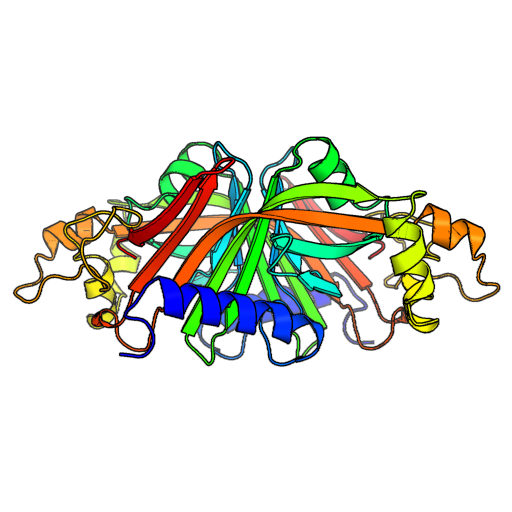2196 N N . ASP B 1 86 ? 2.799 -0.691 15.664 1 92.94 86 ASP B N 1
ATOM 2197 C CA . ASP B 1 86 ? 3.34 -0.799 17.016 1 92.94 86 ASP B CA 1
ATOM 2198 C C . ASP B 1 86 ? 4.348 0.314 17.297 1 92.94 86 ASP B C 1
ATOM 2200 O O . ASP B 1 86 ? 4.324 0.927 18.359 1 92.94 86 ASP B O 1
ATOM 2204 N N . SER B 1 87 ? 5.203 0.568 16.375 1 94.12 87 SER B N 1
ATOM 2205 C CA . SER B 1 87 ? 6.207 1.607 16.562 1 94.12 87 SER B CA 1
ATOM 2206 C C . SER B 1 87 ? 5.727 2.947 16.016 1 94.12 87 SER B C 1
ATOM 2208 O O . SER B 1 87 ? 6.379 3.975 16.203 1 94.12 87 SER B O 1
ATOM 2210 N N . SER B 1 88 ? 4.582 2.975 15.305 1 95.44 88 SER B N 1
ATOM 2211 C CA . SER B 1 88 ? 4.02 4.156 14.656 1 95.44 88 SER B CA 1
ATOM 2212 C C . SER B 1 88 ? 4.961 4.699 13.586 1 95.44 88 SER B C 1
ATOM 2214 O O . SER B 1 88 ? 5.145 5.91 13.469 1 95.44 88 SER B O 1
ATOM 2216 N N . GLU B 1 89 ? 5.602 3.814 12.859 1 97.44 89 GLU B N 1
ATOM 2217 C CA . GLU B 1 89 ? 6.539 4.215 11.812 1 97.44 89 GLU B CA 1
ATOM 2218 C C . GLU B 1 89 ? 6.074 3.736 10.445 1 97.44 89 GLU B C 1
ATOM 2220 O O . GLU B 1 89 ? 5.598 2.607 10.297 1 97.44 89 GLU B O 1
ATOM 2225 N N . GLN B 1 90 ? 6.195 4.648 9.539 1 98.5 90 GLN B N 1
ATOM 2226 C CA . GLN B 1 90 ? 5.992 4.312 8.133 1 98.5 90 GLN B CA 1
ATOM 2227 C C . GLN B 1 90 ? 7.297 4.414 7.348 1 98.5 90 GLN B C 1
ATOM 2229 O O . GLN B 1 90 ? 8.047 5.383 7.496 1 98.5 90 GLN B O 1
ATOM 2234 N N . PHE B 1 91 ? 7.559 3.434 6.535 1 98.81 91 PHE B N 1
ATOM 2235 C CA . PHE B 1 91 ? 8.711 3.363 5.645 1 98.81 91 PHE B CA 1
ATOM 2236 C C . PHE B 1 91 ? 8.266 3.326 4.188 1 98.81 91 PHE B C 1
ATOM 2238 O O . PHE B 1 91 ? 7.559 2.404 3.771 1 98.81 91 PHE B O 1
ATOM 2245 N N . GLN B 1 92 ? 8.602 4.34 3.447 1 98.81 92 GLN B N 1
ATOM 2246 C CA . GLN B 1 92 ? 8.328 4.379 2.014 1 98.81 92 GLN B CA 1
ATOM 2247 C C . GLN B 1 92 ? 9.625 4.387 1.207 1 98.81 92 GLN B C 1
ATOM 2249 O O . GLN B 1 92 ? 10.469 5.27 1.386 1 98.81 92 GLN B O 1
ATOM 2254 N N . LEU B 1 93 ? 9.758 3.445 0.361 1 98.88 93 LEU B N 1
ATOM 2255 C CA . LEU B 1 93 ? 10.945 3.336 -0.478 1 98.88 93 LEU B CA 1
ATOM 2256 C C . LEU B 1 93 ? 10.57 3.324 -1.956 1 98.88 93 LEU B C 1
ATOM 2258 O O . LEU B 1 93 ? 9.898 2.398 -2.424 1 98.88 93 LEU B O 1
ATOM 2262 N N . ARG B 1 94 ? 10.984 4.312 -2.652 1 98.69 94 ARG B N 1
ATOM 2263 C CA . ARG B 1 94 ? 10.781 4.387 -4.098 1 98.69 94 ARG B CA 1
ATOM 2264 C C . ARG B 1 94 ? 12.055 4.004 -4.844 1 98.69 94 ARG B C 1
ATOM 2266 O O . ARG B 1 94 ? 13.164 4.316 -4.398 1 98.69 94 ARG B O 1
ATOM 2273 N N . GLY B 1 95 ? 11.836 3.369 -5.961 1 98.38 95 GLY B N 1
ATOM 2274 C CA . GLY B 1 95 ? 13.008 3.055 -6.77 1 98.38 95 GLY B CA 1
ATOM 2275 C C . GLY B 1 95 ? 12.648 2.537 -8.148 1 98.38 95 GLY B C 1
ATOM 2276 O O . GLY B 1 95 ? 11.477 2.467 -8.508 1 98.38 95 GLY B O 1
ATOM 2277 N N . ARG B 1 96 ? 13.68 2.219 -8.93 1 98.19 96 ARG B N 1
ATOM 2278 C CA . ARG B 1 96 ? 13.547 1.621 -10.258 1 98.19 96 ARG B CA 1
ATOM 2279 C C . ARG B 1 96 ? 13.656 0.102 -10.188 1 98.19 96 ARG B C 1
ATOM 2281 O O . ARG B 1 96 ? 14.539 -0.431 -9.508 1 98.19 96 ARG B O 1
ATOM 2288 N N . THR B 1 97 ? 12.742 -0.557 -10.922 1 98.69 97 THR B N 1
ATOM 2289 C CA . THR B 1 97 ? 12.633 -2.01 -10.828 1 98.69 97 THR B CA 1
ATOM 2290 C C . THR B 1 97 ? 13.148 -2.67 -12.109 1 98.69 97 THR B C 1
ATOM 2292 O O . THR B 1 97 ? 12.961 -2.139 -13.203 1 98.69 97 THR B O 1
ATOM 2295 N N . THR B 1 98 ? 13.82 -3.73 -11.969 1 98.62 98 THR B N 1
ATOM 2296 C CA . THR B 1 98 ? 14.219 -4.629 -13.047 1 98.62 98 THR B CA 1
ATOM 2297 C C . THR B 1 98 ? 13.609 -6.016 -12.844 1 98.62 98 THR B C 1
ATOM 2299 O O . THR B 1 98 ? 13.547 -6.516 -11.719 1 98.62 98 THR B O 1
ATOM 2302 N N . ILE B 1 99 ? 13.195 -6.594 -13.953 1 98.69 99 ILE B N 1
ATOM 2303 C CA . ILE B 1 99 ? 12.609 -7.93 -13.93 1 98.69 99 ILE B CA 1
ATOM 2304 C C . ILE B 1 99 ? 13.633 -8.953 -14.422 1 98.69 99 ILE B C 1
ATOM 2306 O O . ILE B 1 99 ? 14.211 -8.789 -15.5 1 98.69 99 ILE B O 1
ATOM 2310 N N . HIS B 1 100 ? 13.859 -9.977 -13.609 1 98.5 100 HIS B N 1
ATOM 2311 C CA . HIS B 1 100 ? 14.789 -11.047 -13.945 1 98.5 100 HIS B CA 1
ATOM 2312 C C . HIS B 1 100 ? 14.047 -12.367 -14.18 1 98.5 100 HIS B C 1
ATOM 2314 O O . HIS B 1 100 ? 13.25 -12.789 -13.344 1 98.5 100 HIS B O 1
ATOM 2320 N N . ARG B 1 101 ? 14.297 -13.062 -15.234 1 96.31 101 ARG B N 1
ATOM 2321 C CA . ARG B 1 101 ? 13.609 -14.305 -15.57 1 96.31 101 ARG B CA 1
ATOM 2322 C C . ARG B 1 101 ? 14.602 -15.43 -15.812 1 96.31 101 ARG B C 1
ATOM 2324 O O . ARG B 1 101 ? 14.531 -16.469 -15.164 1 96.31 101 ARG B O 1
ATOM 2331 N N . SER B 1 102 ? 15.57 -15.305 -16.703 1 93.12 102 SER B N 1
ATOM 2332 C CA . SER B 1 102 ? 16.469 -16.375 -17.10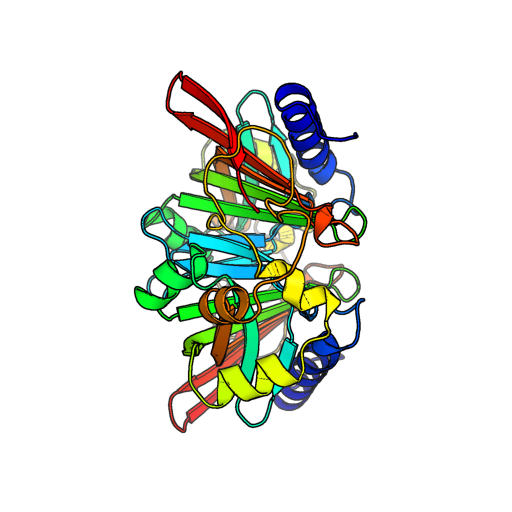9 1 93.12 102 SER B CA 1
ATOM 2333 C C . SER B 1 102 ? 17.938 -15.977 -16.906 1 93.12 102 SER B C 1
ATOM 2335 O O . SER B 1 102 ? 18.812 -16.5 -17.594 1 93.12 102 SER B O 1
ATOM 2337 N N . ASP B 1 103 ? 18.141 -15.078 -16.047 1 96.56 103 ASP B N 1
ATOM 2338 C CA . ASP B 1 103 ? 19.516 -14.625 -15.812 1 96.56 103 ASP B CA 1
ATOM 2339 C C . ASP B 1 103 ? 20.016 -15.117 -14.453 1 96.56 103 ASP B C 1
ATOM 2341 O O . ASP B 1 103 ? 19.359 -15.938 -13.805 1 96.56 103 ASP B O 1
ATOM 2345 N N . GLU B 1 104 ? 21.156 -14.68 -14.102 1 96.75 104 GLU B N 1
ATOM 2346 C CA . GLU B 1 104 ? 21.844 -15.172 -12.906 1 96.75 104 GLU B CA 1
ATOM 2347 C C . GLU B 1 104 ? 21.078 -14.805 -11.641 1 96.75 104 GLU B C 1
ATOM 2349 O O . GLU B 1 104 ? 21.031 -15.578 -10.688 1 96.75 104 GLU B O 1
ATOM 2354 N N . VAL B 1 105 ? 20.5 -13.648 -11.602 1 96.5 105 VAL B N 1
ATOM 2355 C CA . VAL B 1 105 ? 19.75 -13.203 -10.43 1 96.5 105 VAL B CA 1
ATOM 2356 C C . VAL B 1 105 ? 18.578 -14.148 -10.188 1 96.5 105 VAL B C 1
ATOM 2358 O O . VAL B 1 105 ? 18.391 -14.648 -9.07 1 96.5 105 VAL B O 1
ATOM 2361 N N . ALA B 1 106 ? 17.844 -14.391 -11.234 1 96.75 106 ALA B N 1
ATOM 2362 C CA . ALA B 1 106 ? 16.703 -15.297 -11.133 1 96.75 106 ALA B CA 1
ATOM 2363 C C . ALA B 1 106 ? 17.156 -16.703 -10.766 1 96.75 106 ALA B C 1
ATOM 2365 O O . ALA B 1 106 ? 16.516 -17.375 -9.938 1 96.75 106 ALA B O 1
ATOM 2366 N N . ALA B 1 107 ? 18.234 -17.172 -11.352 1 95.19 107 ALA B N 1
ATOM 2367 C CA . ALA B 1 107 ? 18.734 -18.516 -11.086 1 95.19 107 ALA B CA 1
ATOM 2368 C C . ALA B 1 107 ? 19.156 -18.672 -9.625 1 95.19 107 ALA B C 1
ATOM 2370 O O . ALA B 1 107 ? 18.859 -19.688 -8.992 1 95.19 107 ALA B O 1
ATOM 2371 N N . THR B 1 108 ? 19.828 -17.703 -9.148 1 95.62 108 THR B N 1
ATOM 2372 C CA . THR B 1 108 ? 20.297 -17.734 -7.766 1 95.62 108 THR B CA 1
ATOM 2373 C C . THR B 1 108 ? 19.109 -17.766 -6.797 1 95.62 108 THR B C 1
ATOM 2375 O O . THR B 1 108 ? 19.094 -18.562 -5.855 1 95.62 108 THR B O 1
ATOM 2378 N N . MET B 1 109 ? 18.156 -16.938 -7.031 1 94.5 109 MET B N 1
ATOM 2379 C CA . MET B 1 109 ? 16.984 -16.891 -6.164 1 94.5 109 MET B CA 1
ATOM 2380 C C . MET B 1 109 ? 16.188 -18.188 -6.258 1 94.5 109 MET B C 1
ATOM 2382 O O . MET B 1 109 ? 15.742 -18.734 -5.238 1 94.5 109 MET B O 1
ATOM 2386 N N . TRP B 1 110 ? 16.031 -18.672 -7.461 1 93.75 110 TRP B N 1
ATOM 2387 C CA . TRP B 1 110 ? 15.32 -19.938 -7.688 1 93.75 110 TRP B CA 1
ATOM 2388 C C . TRP B 1 110 ? 15.945 -21.062 -6.887 1 93.75 110 TRP B C 1
ATOM 2390 O O . TRP B 1 110 ? 15.242 -21.828 -6.227 1 93.75 110 TRP B O 1
ATOM 2400 N N . ALA B 1 111 ? 17.219 -21.125 -6.891 1 92.56 111 ALA B N 1
ATOM 2401 C CA . ALA B 1 111 ? 17.953 -22.203 -6.234 1 92.56 111 ALA B CA 1
ATOM 2402 C C . ALA B 1 111 ? 17.797 -22.141 -4.719 1 92.56 111 ALA B C 1
ATOM 2404 O O . ALA B 1 111 ? 17.984 -23.141 -4.023 1 92.56 111 ALA B O 1
ATOM 2405 N N . SER B 1 112 ? 17.406 -20.953 -4.238 1 91.12 112 SER B N 1
ATOM 2406 C CA . SER B 1 112 ? 17.312 -20.75 -2.797 1 91.12 112 SER B CA 1
ATOM 2407 C C . SER B 1 112 ? 15.883 -21 -2.303 1 91.12 112 SER B C 1
ATOM 2409 O O . SER B 1 112 ? 15.641 -21.031 -1.096 1 91.12 112 SER B O 1
ATOM 2411 N N . LEU B 1 113 ? 14.875 -21.234 -3.154 1 87.56 113 LEU B N 1
ATOM 2412 C CA . LEU B 1 113 ? 13.477 -21.391 -2.766 1 87.56 113 LEU B CA 1
ATOM 2413 C C . LEU B 1 113 ? 13.219 -22.766 -2.162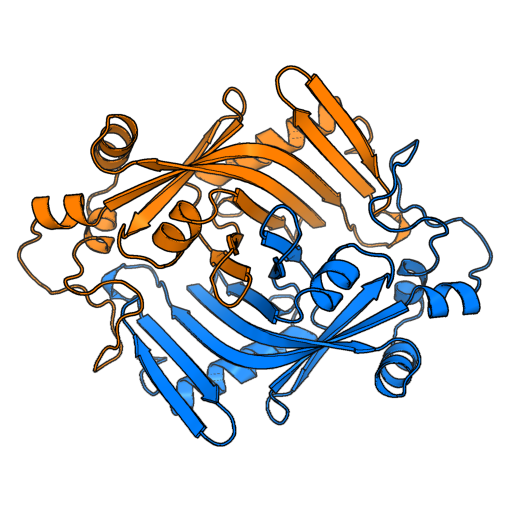 1 87.56 113 LEU B C 1
ATOM 2415 O O . LEU B 1 113 ? 13.711 -23.766 -2.676 1 87.56 113 LEU B O 1
ATOM 2419 N N . PRO B 1 114 ? 12.516 -22.703 -1.069 1 82.19 114 PRO B N 1
ATOM 2420 C CA . PRO B 1 114 ? 12.016 -24 -0.626 1 82.19 114 PRO B CA 1
ATOM 2421 C C . PRO B 1 114 ? 11.086 -24.656 -1.649 1 82.19 114 PRO B C 1
ATOM 2423 O O . PRO B 1 114 ? 10.367 -23.953 -2.371 1 82.19 114 PRO B O 1
ATOM 2426 N N . ASP B 1 115 ? 11.008 -26 -1.616 1 76 115 ASP B N 1
ATOM 2427 C CA . ASP B 1 115 ? 10.242 -26.766 -2.588 1 76 115 ASP B CA 1
ATOM 2428 C C . ASP B 1 115 ? 8.758 -26.406 -2.533 1 76 115 ASP B C 1
ATOM 2430 O O . ASP B 1 115 ? 8.094 -26.328 -3.568 1 76 115 ASP B O 1
ATOM 2434 N N . ASP B 1 116 ? 8.305 -26.188 -1.4 1 77.12 116 ASP B N 1
ATOM 2435 C CA . ASP B 1 116 ? 6.875 -25.922 -1.249 1 77.12 116 ASP B CA 1
ATOM 2436 C C . ASP B 1 116 ? 6.496 -24.578 -1.865 1 77.12 116 ASP B C 1
ATOM 2438 O O . ASP B 1 116 ? 5.367 -24.391 -2.326 1 77.12 116 ASP B O 1
ATOM 2442 N N . GLU B 1 117 ? 7.477 -23.688 -1.94 1 78.94 117 GLU B N 1
ATOM 2443 C CA . GLU B 1 117 ? 7.195 -22.375 -2.525 1 78.94 117 GLU B CA 1
ATOM 2444 C C . GLU B 1 117 ? 7.164 -22.453 -4.047 1 78.94 117 GLU B C 1
ATOM 2446 O O . GLU B 1 117 ? 6.566 -21.594 -4.703 1 78.94 117 GLU B O 1
ATOM 2451 N N . LEU B 1 118 ? 7.84 -23.469 -4.566 1 77.12 118 LEU B N 1
ATOM 2452 C CA . LEU B 1 118 ? 7.859 -23.656 -6.012 1 77.12 118 LEU B CA 1
ATOM 2453 C C . LEU B 1 118 ? 6.453 -23.922 -6.547 1 77.12 118 LEU B C 1
ATOM 2455 O O . LEU B 1 118 ? 6.152 -23.594 -7.695 1 77.12 118 LEU B O 1
ATOM 2459 N N . ALA B 1 119 ? 5.602 -24.453 -5.746 1 78.31 119 ALA B N 1
ATOM 2460 C CA . ALA B 1 119 ? 4.246 -24.828 -6.141 1 78.31 119 ALA B CA 1
ATOM 2461 C C . ALA B 1 119 ? 3.453 -23.609 -6.605 1 78.31 119 ALA B C 1
ATOM 2463 O O . ALA B 1 119 ? 2.566 -23.734 -7.453 1 78.31 119 ALA B O 1
ATOM 2464 N N . PHE B 1 120 ? 3.816 -22.438 -6.129 1 80.62 120 PHE B N 1
ATOM 2465 C CA . PHE B 1 120 ? 3.123 -21.203 -6.484 1 80.62 120 PHE B CA 1
ATOM 2466 C C . PHE B 1 120 ? 3.264 -20.906 -7.973 1 80.62 120 PHE B C 1
ATOM 2468 O O . PHE B 1 120 ? 2.475 -20.156 -8.539 1 80.62 120 PHE B O 1
ATOM 2475 N N . TYR B 1 121 ? 4.152 -21.562 -8.57 1 86.12 121 TYR B N 1
ATOM 2476 C CA . TYR B 1 121 ? 4.465 -21.203 -9.945 1 86.12 121 TYR B CA 1
ATOM 2477 C C . TYR B 1 121 ? 4.047 -22.312 -10.906 1 86.12 121 TYR B C 1
ATOM 2479 O O . TYR B 1 121 ? 4.246 -22.203 -12.117 1 86.12 121 TYR B O 1
ATOM 2487 N N . PHE B 1 122 ? 3.398 -23.344 -10.281 1 82.88 122 PHE B N 1
ATOM 2488 C CA . PHE B 1 122 ? 2.857 -24.453 -11.07 1 82.88 122 PHE B CA 1
ATOM 2489 C C . PHE B 1 122 ? 1.385 -24.219 -11.391 1 82.88 122 PHE B C 1
ATOM 2491 O O . PHE B 1 122 ? 0.54 -25.062 -11.102 1 82.88 122 PHE B O 1
ATOM 2498 N N . LYS B 1 123 ? 1.032 -23.141 -11.789 1 85.81 123 LYS B N 1
ATOM 2499 C CA . LYS B 1 123 ? -0.348 -22.812 -12.141 1 85.81 123 LYS B CA 1
ATOM 2500 C C . LYS B 1 123 ? -0.528 -22.75 -13.656 1 85.81 123 LYS B C 1
ATOM 2502 O O . LYS B 1 123 ? 0.147 -21.969 -14.328 1 85.81 123 LYS B O 1
ATOM 2507 N N . PRO B 1 124 ? -1.381 -23.562 -14.141 1 86.81 124 PRO B N 1
ATOM 2508 C CA . PRO B 1 124 ? -1.575 -23.547 -15.594 1 86.81 124 PRO B CA 1
ATOM 2509 C C . PRO B 1 124 ? -2.078 -22.203 -16.094 1 86.81 124 PRO B C 1
ATOM 2511 O O . PRO B 1 124 ? -1.711 -21.766 -17.203 1 86.81 124 PRO B O 1
ATOM 2514 N N . LYS B 1 125 ? -2.914 -21.578 -15.344 1 92.19 125 LYS B N 1
ATOM 2515 C CA . LYS B 1 125 ? -3.467 -20.297 -15.742 1 92.19 125 LYS B CA 1
ATOM 2516 C C . LYS B 1 125 ? -2.801 -19.141 -14.992 1 92.19 125 LYS B C 1
ATOM 2518 O O . LYS B 1 125 ? -2.465 -19.281 -13.812 1 92.19 125 LYS B O 1
ATOM 2523 N N . ALA B 1 126 ? -2.672 -17.984 -15.664 1 94.88 126 ALA B N 1
ATOM 2524 C CA . ALA B 1 126 ? -2.041 -16.797 -15.086 1 94.88 126 ALA B CA 1
ATOM 2525 C C . ALA B 1 126 ? -2.879 -16.234 -13.938 1 94.88 126 ALA B C 1
ATOM 2527 O O . ALA B 1 126 ? -4.109 -16.312 -13.969 1 94.88 126 ALA B O 1
ATOM 2528 N N . PRO B 1 127 ? -2.15 -15.672 -12.977 1 95.5 127 PRO B N 1
ATOM 2529 C CA . PRO B 1 127 ? -2.906 -14.945 -11.953 1 95.5 127 PRO B CA 1
ATOM 2530 C C . PRO B 1 127 ? -3.861 -13.914 -12.547 1 95.5 127 PRO B C 1
ATOM 2532 O O . PRO B 1 127 ? -3.514 -13.234 -13.516 1 95.5 127 PRO B O 1
ATOM 2535 N N . GLY B 1 128 ? -5.086 -13.844 -11.953 1 95.75 128 GLY B N 1
ATOM 2536 C CA . GLY B 1 128 ? -6.062 -12.875 -12.422 1 95.75 128 GLY B CA 1
ATOM 2537 C C . GLY B 1 128 ? -7.008 -13.445 -13.469 1 95.75 128 GLY B C 1
ATOM 2538 O O . GLY B 1 128 ? -8.016 -12.812 -13.805 1 95.75 128 GLY B O 1
ATOM 2539 N N . THR B 1 129 ? -6.734 -14.625 -13.992 1 96.69 129 THR B N 1
ATO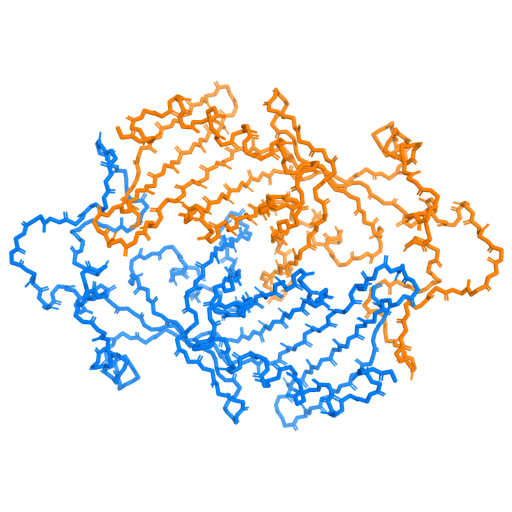M 2540 C CA . THR B 1 129 ? -7.605 -15.266 -14.969 1 96.69 129 THR B CA 1
ATOM 2541 C C . THR B 1 129 ? -8.883 -15.773 -14.312 1 96.69 129 THR B C 1
ATOM 2543 O O . THR B 1 129 ? -8.844 -16.312 -13.203 1 96.69 129 THR B O 1
ATOM 2546 N N . PRO B 1 130 ? -10.016 -15.625 -14.977 1 97.12 130 PRO B N 1
ATOM 2547 C CA . PRO B 1 130 ? -11.258 -16.141 -14.414 1 97.12 130 PRO B CA 1
ATOM 2548 C C . PRO B 1 130 ? -11.188 -17.641 -14.102 1 97.12 130 PRO B C 1
ATOM 2550 O O . PRO B 1 130 ? -10.586 -18.406 -14.859 1 97.12 130 PRO B O 1
ATOM 2553 N N . ALA B 1 131 ? -11.727 -18.016 -12.984 1 95.44 131 ALA B N 1
ATOM 2554 C CA . ALA B 1 131 ? -11.781 -19.406 -12.531 1 95.44 131 ALA B CA 1
ATOM 2555 C C . ALA B 1 131 ? -13.219 -19.859 -12.328 1 95.44 131 ALA B C 1
ATOM 2557 O O . ALA B 1 131 ? -14.086 -19.062 -11.953 1 95.44 131 ALA B O 1
ATOM 2558 N N . GLU B 1 132 ? -13.492 -21.078 -12.492 1 91.69 132 GLU B N 1
ATOM 2559 C CA . GLU B 1 132 ? -14.844 -21.625 -12.391 1 91.69 132 GLU B CA 1
ATOM 2560 C C . GLU B 1 132 ? -15.25 -21.844 -10.938 1 91.69 132 GLU B C 1
ATOM 2562 O O . GLU B 1 132 ? -16.438 -21.859 -10.617 1 91.69 132 GLU B O 1
ATOM 2567 N N . ALA B 1 133 ? -14.312 -22.062 -10.125 1 93 133 ALA B N 1
ATOM 2568 C CA . ALA B 1 133 ? -14.523 -22.328 -8.703 1 93 133 ALA B CA 1
ATOM 2569 C C . ALA B 1 133 ? -13.406 -21.734 -7.859 1 93 133 ALA B C 1
ATOM 2571 O O . ALA B 1 133 ? -12.336 -21.406 -8.383 1 93 133 ALA B O 1
ATOM 2572 N N . PRO B 1 134 ? -13.734 -21.469 -6.629 1 94.19 134 PRO B N 1
ATOM 2573 C CA . PRO B 1 134 ? -12.648 -20.984 -5.766 1 94.19 134 PRO B CA 1
ATOM 2574 C C . PRO B 1 134 ? -11.516 -22 -5.641 1 94.19 134 PRO B C 1
ATOM 2576 O O . PRO B 1 134 ? -11.766 -23.203 -5.543 1 94.19 134 PRO B O 1
ATOM 2579 N N . GLY B 1 135 ? -10.32 -21.5 -5.664 1 91.69 135 GLY B N 1
ATOM 2580 C CA . GLY B 1 135 ? -9.156 -22.359 -5.527 1 91.69 135 GLY B CA 1
ATOM 2581 C C . GLY B 1 135 ? -7.859 -21.688 -5.934 1 91.69 135 GLY B C 1
ATOM 2582 O O . GLY B 1 135 ? -7.871 -20.562 -6.434 1 91.69 135 GLY B O 1
ATOM 2583 N N . SER B 1 136 ? -6.793 -22.391 -5.746 1 90.75 136 SER B N 1
ATOM 2584 C CA . SER B 1 136 ? -5.453 -21.844 -5.98 1 90.75 136 SER B CA 1
ATOM 2585 C C . SER B 1 136 ? -5.094 -21.891 -7.461 1 90.75 136 SER B C 1
ATOM 2587 O O . SER B 1 136 ? -4.18 -21.188 -7.898 1 90.75 136 SER B O 1
ATOM 2589 N N . GLY B 1 137 ? -5.797 -22.672 -8.172 1 88.88 137 GLY B N 1
ATOM 2590 C CA . GLY B 1 137 ? -5.449 -22.906 -9.562 1 88.88 137 GLY B CA 1
ATOM 2591 C C . GLY B 1 137 ? -4.32 -23.906 -9.742 1 88.88 137 GLY B C 1
ATOM 2592 O O . GLY B 1 137 ? -3.971 -24.266 -10.867 1 88.88 137 GLY B O 1
ATOM 2593 N N . ILE B 1 138 ? -3.764 -24.391 -8.648 1 86.06 138 ILE B N 1
ATOM 2594 C CA . ILE B 1 138 ? -2.703 -25.391 -8.719 1 86.06 138 ILE B CA 1
ATOM 2595 C C . ILE B 1 138 ? -3.295 -26.75 -9.102 1 86.06 138 ILE B C 1
ATOM 2597 O O . ILE B 1 138 ? -4.352 -27.141 -8.602 1 86.06 138 ILE B O 1
ATOM 2601 N N . GLN B 1 139 ? -2.799 -27.422 -10.102 1 77.19 139 GLN B N 1
ATOM 2602 C CA . GLN B 1 139 ? -3.242 -28.766 -10.484 1 77.19 139 GLN B CA 1
ATOM 2603 C C . GLN B 1 139 ? -2.434 -29.844 -9.773 1 77.19 139 GLN B C 1
ATOM 2605 O O . GLN B 1 139 ? -1.206 -29.875 -9.883 1 77.19 139 GLN B O 1
ATOM 2610 N N . PRO B 1 140 ? -3.291 -30.625 -9.031 1 70.69 140 PRO B N 1
ATOM 2611 C CA . PRO B 1 140 ? -2.613 -31.719 -8.336 1 70.69 140 PRO B CA 1
ATOM 2612 C C . PRO B 1 140 ? -1.9 -32.656 -9.289 1 70.69 140 PRO B C 1
ATOM 2614 O O . PRO B 1 140 ? -2.404 -32.938 -10.383 1 70.69 140 PRO B O 1
ATOM 2617 N N . GLY B 1 141 ? -0.662 -33 -8.969 1 70.12 141 GLY B N 1
ATOM 2618 C CA . GLY B 1 141 ? 0.082 -34 -9.703 1 70.12 141 GLY B CA 1
ATOM 2619 C C . GLY B 1 141 ? 1.519 -33.625 -9.977 1 70.12 141 GLY B C 1
ATOM 2620 O O . GLY B 1 141 ? 2.059 -32.719 -9.312 1 70.12 141 GLY B O 1
ATOM 2621 N N . ALA B 1 142 ? 2.033 -34.094 -11.203 1 62.78 142 ALA B N 1
ATOM 2622 C CA . ALA B 1 142 ? 3.465 -33.969 -11.477 1 62.78 142 ALA B CA 1
ATOM 2623 C C . ALA B 1 142 ? 3.857 -32.5 -11.703 1 62.78 142 ALA B C 1
ATOM 2625 O O . ALA B 1 142 ? 3.211 -31.797 -12.477 1 62.78 142 ALA B O 1
ATOM 2626 N N . ILE B 1 143 ? 4.594 -32.031 -10.719 1 67.75 143 ILE B N 1
ATOM 2627 C CA . ILE B 1 143 ? 5.258 -30.719 -10.781 1 67.75 143 ILE B CA 1
ATOM 2628 C C . ILE B 1 143 ? 6.199 -30.688 -11.984 1 67.75 143 ILE B C 1
ATOM 2630 O O . ILE B 1 143 ? 7.086 -31.531 -12.109 1 67.75 143 ILE B O 1
ATOM 2634 N N . ASP B 1 144 ? 5.781 -29.891 -13.047 1 80.94 144 ASP B N 1
ATOM 2635 C CA . ASP B 1 144 ? 6.707 -29.594 -14.133 1 80.94 144 ASP B CA 1
ATOM 2636 C C . ASP B 1 144 ? 7.605 -28.406 -13.781 1 80.94 144 ASP B C 1
ATOM 2638 O O . ASP B 1 144 ? 7.215 -27.25 -13.961 1 80.94 144 ASP B O 1
ATOM 2642 N N . GLU B 1 145 ? 8.773 -28.703 -13.336 1 82.94 145 GLU B N 1
ATOM 2643 C CA . GLU B 1 145 ? 9.703 -27.672 -12.875 1 82.94 145 GLU B CA 1
ATOM 2644 C C . GLU B 1 145 ? 10.031 -26.688 -13.992 1 82.94 145 GLU B C 1
ATOM 2646 O O . GLU B 1 145 ? 10.234 -25.5 -13.734 1 82.94 145 GLU B O 1
ATOM 2651 N N . ALA B 1 146 ? 10.125 -27.25 -15.156 1 85.56 146 ALA B N 1
ATOM 2652 C CA . ALA B 1 146 ? 10.414 -26.375 -16.297 1 85.56 146 ALA B CA 1
ATOM 2653 C C . ALA B 1 146 ? 9.305 -25.344 -16.5 1 85.56 146 ALA B C 1
ATOM 2655 O O . ALA B 1 146 ? 9.57 -24.188 -16.797 1 85.56 146 ALA B O 1
ATOM 2656 N N . GLU B 1 147 ? 8.133 -25.766 -16.406 1 84.56 147 GLU B N 1
ATOM 2657 C CA . GLU B 1 147 ? 6.996 -24.859 -16.5 1 84.56 147 GLU B CA 1
ATOM 2658 C C . GLU B 1 147 ? 7 -23.844 -15.367 1 84.56 147 GLU B C 1
ATOM 2660 O O . GLU B 1 147 ? 6.754 -22.656 -15.594 1 84.56 147 GLU B O 1
ATOM 2665 N N . ALA B 1 148 ? 7.227 -24.344 -14.172 1 88.31 148 ALA B N 1
ATOM 2666 C CA . ALA B 1 148 ? 7.309 -23.438 -13.023 1 88.31 148 ALA B CA 1
ATOM 2667 C C . ALA B 1 148 ? 8.391 -22.375 -13.227 1 88.31 148 ALA B C 1
ATOM 2669 O O . ALA B 1 148 ? 8.172 -21.203 -12.93 1 88.31 148 ALA B O 1
ATOM 2670 N N . ARG B 1 149 ? 9.508 -22.797 -13.766 1 91.19 149 ARG B N 1
ATOM 2671 C CA . ARG B 1 149 ? 10.617 -21.875 -14 1 91.19 149 ARG B CA 1
ATOM 2672 C C . ARG B 1 149 ? 10.234 -20.812 -15.023 1 91.19 149 ARG B C 1
ATOM 2674 O O . ARG B 1 149 ? 10.633 -19.656 -14.898 1 91.19 149 ARG B O 1
ATOM 2681 N N . ARG B 1 150 ? 9.461 -21.141 -16 1 92.62 150 ARG B N 1
ATOM 2682 C CA . ARG B 1 150 ? 9.008 -20.203 -17.031 1 92.62 150 ARG B CA 1
ATOM 2683 C C . ARG B 1 150 ? 8.078 -19.156 -16.422 1 92.62 150 ARG B C 1
ATOM 2685 O O . ARG B 1 150 ? 8.055 -18 -16.875 1 92.62 150 ARG B O 1
ATOM 2692 N N . ASN B 1 151 ? 7.352 -19.578 -15.391 1 94.12 151 ASN B N 1
ATOM 2693 C CA . ASN B 1 151 ? 6.371 -18.688 -14.773 1 94.12 151 ASN B CA 1
ATOM 2694 C C . ASN B 1 151 ? 7 -17.828 -13.672 1 94.12 151 ASN B C 1
ATOM 2696 O O . ASN B 1 151 ? 6.336 -16.969 -13.102 1 94.12 151 ASN B O 1
ATOM 2700 N N . TYR B 1 152 ? 8.227 -18.141 -13.461 1 95.81 152 TYR B N 1
ATOM 2701 C CA . TYR B 1 152 ? 8.914 -17.531 -12.328 1 95.81 152 TYR B CA 1
ATOM 2702 C C . TYR B 1 152 ? 9.664 -16.266 -12.75 1 95.81 152 TYR B C 1
ATOM 2704 O O . TYR B 1 152 ? 10.375 -16.266 -13.758 1 95.81 152 TYR B O 1
ATOM 2712 N N . ALA B 1 153 ? 9.516 -15.164 -11.93 1 97.69 153 ALA B N 1
ATOM 2713 C CA . ALA B 1 153 ? 10.266 -13.93 -12.141 1 97.69 153 ALA B CA 1
ATOM 2714 C C . ALA B 1 153 ? 10.727 -13.336 -10.812 1 97.69 153 ALA B C 1
ATOM 2716 O O . ALA B 1 153 ? 10.062 -13.5 -9.789 1 97.69 153 ALA B O 1
ATOM 2717 N N . VAL B 1 154 ? 11.844 -12.68 -10.875 1 98.31 154 VAL B N 1
ATOM 2718 C CA . VAL B 1 154 ? 12.367 -11.906 -9.75 1 98.31 154 VAL B CA 1
ATOM 2719 C C . VAL B 1 154 ? 12.258 -10.414 -10.055 1 98.31 154 VAL B C 1
ATOM 2721 O O . VAL B 1 154 ? 12.617 -9.961 -11.141 1 98.31 154 VAL B O 1
ATOM 2724 N N . VAL B 1 155 ? 11.719 -9.727 -9.125 1 98.88 155 VAL B N 1
ATOM 2725 C CA . VAL B 1 155 ? 11.633 -8.273 -9.227 1 98.88 155 VAL B CA 1
ATOM 2726 C C . VAL B 1 155 ? 12.648 -7.633 -8.281 1 98.88 155 VAL B C 1
ATOM 2728 O O . VAL B 1 155 ? 12.633 -7.895 -7.074 1 98.88 155 VAL B O 1
ATOM 2731 N N . ARG B 1 156 ? 13.523 -6.863 -8.789 1 98.88 156 ARG B N 1
ATOM 2732 C CA . ARG B 1 156 ? 14.555 -6.152 -8.031 1 98.88 156 ARG B CA 1
ATOM 2733 C C . ARG B 1 156 ? 14.367 -4.645 -8.141 1 98.88 156 ARG B C 1
ATOM 2735 O O . ARG B 1 156 ? 14.344 -4.09 -9.242 1 98.88 156 ARG B O 1
ATOM 2742 N N . THR B 1 157 ? 14.242 -4 -7.008 1 98.88 157 THR B N 1
ATOM 2743 C CA . THR B 1 157 ? 14.117 -2.547 -6.969 1 98.88 157 THR B CA 1
ATOM 2744 C C . THR B 1 157 ? 15.383 -1.906 -6.414 1 98.88 157 THR B C 1
ATOM 2746 O O . THR B 1 157 ? 15.859 -2.289 -5.344 1 98.88 157 THR B O 1
ATOM 2749 N N . VAL B 1 158 ? 15.961 -1.026 -7.113 1 98.69 158 VAL B N 1
ATOM 2750 C CA . VAL B 1 158 ? 17.016 -0.177 -6.578 1 98.69 158 VAL B CA 1
ATOM 2751 C C . VAL B 1 158 ? 16.422 1.119 -6.039 1 98.69 158 VAL B C 1
ATOM 2753 O O . VAL B 1 158 ? 15.875 1.923 -6.801 1 98.69 158 VAL B O 1
ATOM 2756 N N . VAL B 1 159 ? 16.562 1.327 -4.746 1 98.56 159 VAL B N 1
ATOM 2757 C CA . VAL B 1 159 ? 15.898 2.41 -4.027 1 98.56 159 VAL B CA 1
ATOM 2758 C C . VAL B 1 159 ? 16.656 3.719 -4.258 1 98.56 159 VAL B C 1
ATOM 2760 O O . VAL B 1 159 ? 17.875 3.789 -4.051 1 98.56 159 VAL B O 1
ATOM 2763 N N . ASP B 1 160 ? 15.914 4.762 -4.621 1 97.75 160 ASP B N 1
ATOM 2764 C CA . ASP B 1 160 ? 16.562 6.051 -4.809 1 97.75 160 ASP B CA 1
ATOM 2765 C C . ASP B 1 160 ? 15.945 7.117 -3.908 1 97.75 160 ASP B C 1
ATOM 2767 O O . ASP B 1 160 ? 16.469 8.227 -3.795 1 97.75 160 ASP B O 1
ATOM 2771 N N . GLU B 1 161 ? 14.867 6.793 -3.279 1 98.31 161 GLU B N 1
ATOM 2772 C CA . GLU B 1 161 ? 14.203 7.691 -2.334 1 98.31 161 GLU B CA 1
ATOM 2773 C C . GLU B 1 161 ? 13.648 6.918 -1.142 1 98.31 161 GLU B C 1
ATOM 2775 O O . GLU B 1 161 ? 13.094 5.832 -1.305 1 98.31 161 GLU B O 1
ATOM 2780 N N . ILE B 1 162 ? 13.82 7.496 0.028 1 98.69 162 ILE B N 1
ATOM 2781 C CA . ILE B 1 162 ? 13.188 6.965 1.229 1 98.69 162 ILE B CA 1
ATOM 2782 C C . ILE B 1 162 ? 12.445 8.078 1.955 1 98.69 162 ILE B C 1
ATOM 2784 O O . ILE B 1 162 ? 13 9.156 2.195 1 98.69 162 ILE B O 1
ATOM 2788 N N . LYS B 1 163 ? 11.258 7.902 2.234 1 98.62 163 LYS B N 1
ATOM 2789 C CA . LYS B 1 163 ? 10.484 8.727 3.162 1 98.62 163 LYS B CA 1
ATOM 2790 C C . LYS B 1 163 ? 10.141 7.953 4.43 1 98.62 163 LYS B C 1
ATOM 2792 O O . LYS B 1 163 ? 9.664 6.82 4.363 1 98.62 163 LYS B O 1
ATOM 2797 N N . TRP B 1 164 ? 10.492 8.539 5.504 1 98.38 164 TRP B N 1
ATOM 2798 C CA . TRP B 1 164 ? 10.195 7.969 6.816 1 98.38 164 TRP B CA 1
ATOM 2799 C C . TRP B 1 164 ? 9.273 8.883 7.613 1 98.38 164 TRP B C 1
ATOM 2801 O O . TRP B 1 164 ? 9.492 10.094 7.676 1 98.38 164 TRP B O 1
ATOM 2811 N N . LEU B 1 165 ? 8.266 8.289 8.18 1 97.69 165 LEU B N 1
ATOM 2812 C CA . LEU B 1 165 ? 7.297 9.039 8.977 1 97.69 165 LEU B CA 1
ATOM 2813 C C . LEU B 1 165 ? 7.109 8.391 10.344 1 97.69 165 LEU B C 1
ATOM 2815 O O . LEU B 1 165 ? 6.945 7.172 10.445 1 97.69 165 LEU B O 1
ATOM 2819 N N . TYR B 1 166 ? 7.215 9.18 11.352 1 96.75 166 TYR B N 1
ATOM 2820 C CA . TYR B 1 166 ? 6.828 8.805 12.703 1 96.75 166 TYR B CA 1
ATOM 2821 C C . TYR B 1 166 ? 5.578 9.555 13.148 1 96.75 166 TYR B C 1
ATOM 2823 O O . TYR B 1 166 ? 5.59 10.781 13.25 1 96.75 166 TYR B O 1
ATOM 2831 N N . VAL B 1 167 ? 4.527 8.914 13.312 1 92.12 167 VAL B N 1
ATOM 2832 C CA . VAL B 1 167 ? 3.244 9.531 13.641 1 92.12 167 VAL B CA 1
ATOM 2833 C C . VAL B 1 167 ? 3.141 9.75 15.141 1 92.12 167 VAL B C 1
ATOM 2835 O O . VAL B 1 167 ? 2.76 10.836 15.594 1 92.12 167 VAL B O 1
ATOM 2838 N N . GLY B 1 168 ? 3.594 8.75 15.953 1 87.75 168 GLY B N 1
ATOM 2839 C CA . GLY B 1 168 ? 3.527 8.828 17.406 1 87.75 168 GLY B CA 1
ATOM 2840 C C . GLY B 1 168 ? 2.109 8.766 17.938 1 87.75 168 GLY B C 1
ATOM 2841 O O . GLY B 1 168 ? 1.196 8.32 17.234 1 87.75 168 GLY B O 1
ATOM 2842 N N . ARG B 1 169 ? 1.917 9.125 19.219 1 82.69 169 ARG B N 1
ATOM 2843 C CA . ARG B 1 169 ? 0.619 9.07 19.875 1 82.69 169 ARG B CA 1
ATOM 2844 C C . ARG B 1 169 ? -0.079 10.422 19.844 1 82.69 169 ARG B C 1
ATOM 2846 O O . ARG B 1 169 ? -1.311 10.492 19.812 1 82.69 169 ARG B O 1
ATOM 2853 N N . ASP B 1 170 ? 0.821 11.406 19.797 1 85.56 170 ASP B N 1
ATOM 2854 C CA . ASP B 1 170 ? 0.323 12.781 19.781 1 85.56 170 ASP B CA 1
ATOM 2855 C C . ASP B 1 170 ? 0.787 13.508 18.516 1 85.56 170 ASP B C 1
ATOM 2857 O O . ASP B 1 170 ? 1.921 13.328 18.062 1 85.56 170 ASP B O 1
ATOM 2861 N N . PRO B 1 171 ? -0.083 14.352 18.031 1 83.75 171 PRO B N 1
ATOM 2862 C CA . PRO B 1 171 ? 0.272 15.086 16.812 1 83.75 171 PRO B CA 1
ATOM 2863 C C . PRO B 1 171 ? 1.604 15.82 16.922 1 83.75 171 PRO B C 1
ATOM 2865 O O . PRO B 1 171 ? 2.314 15.984 15.93 1 83.75 171 PRO B O 1
ATOM 2868 N N . GLU B 1 172 ? 1.963 16.203 18.047 1 85.75 172 GLU B N 1
ATOM 2869 C CA . GLU B 1 172 ? 3.178 16.984 18.25 1 85.75 172 GLU B CA 1
ATOM 2870 C C . GLU B 1 172 ? 4.426 16.125 18.125 1 85.75 172 GLU B C 1
ATOM 2872 O O . GLU B 1 172 ? 5.535 16.625 17.984 1 85.75 172 GLU B O 1
ATOM 2877 N N . GLU B 1 173 ? 4.227 14.875 18.125 1 89.19 173 GLU B N 1
ATOM 2878 C CA . GLU B 1 173 ? 5.363 13.953 18.094 1 89.19 173 GLU B CA 1
ATOM 2879 C C . GLU B 1 173 ? 5.758 13.617 16.656 1 89.19 173 GLU B C 1
ATOM 2881 O O . GLU B 1 173 ? 6.828 13.055 16.422 1 89.19 173 GLU B O 1
ATOM 2886 N N . GLU B 1 174 ? 4.957 14.008 15.742 1 92.75 174 GLU B N 1
ATOM 2887 C CA . GLU B 1 174 ? 5.172 13.57 14.359 1 92.75 174 GLU B CA 1
ATOM 2888 C C . GLU B 1 174 ? 6.5 14.102 13.82 1 92.75 174 GLU B C 1
ATOM 2890 O O . GLU B 1 174 ? 6.914 15.211 14.156 1 92.75 174 GLU B O 1
ATOM 2895 N N . ARG B 1 175 ? 7.125 13.352 13.023 1 95.12 175 ARG B N 1
ATOM 2896 C CA . ARG B 1 175 ? 8.305 13.789 12.281 1 95.12 175 ARG B CA 1
ATOM 2897 C C . ARG B 1 175 ? 8.477 12.977 11 1 95.12 175 ARG B C 1
ATOM 2899 O O . ARG B 1 175 ? 8.008 11.836 10.914 1 95.12 175 ARG B O 1
ATOM 2906 N N . GLN B 1 176 ? 9.125 13.586 10.117 1 97.25 176 GLN B N 1
ATOM 2907 C CA . GLN B 1 176 ? 9.32 12.977 8.805 1 97.25 176 GLN B CA 1
ATOM 2908 C C . GLN B 1 176 ? 10.695 13.32 8.242 1 97.25 176 GLN B C 1
ATOM 2910 O O . GLN B 1 176 ? 11.156 14.461 8.367 1 97.25 176 GLN B O 1
ATOM 2915 N N . ALA B 1 177 ? 11.297 12.352 7.688 1 98.44 177 ALA B N 1
ATOM 2916 C CA . ALA B 1 177 ? 12.57 12.539 7 1 98.44 177 ALA B CA 1
ATOM 2917 C C . ALA B 1 177 ? 12.492 12.047 5.555 1 98.44 177 ALA B C 1
ATOM 2919 O O . ALA B 1 177 ? 11.68 11.172 5.238 1 98.44 177 ALA B O 1
ATOM 2920 N N . PHE B 1 178 ? 13.273 12.656 4.758 1 98.38 178 PHE B N 1
ATOM 2921 C CA . PHE B 1 178 ? 13.352 12.344 3.336 1 98.38 178 PHE B CA 1
ATOM 2922 C C . PHE B 1 178 ? 14.805 12.164 2.904 1 98.38 178 PHE B C 1
ATOM 2924 O O . PHE B 1 178 ? 15.664 12.977 3.244 1 98.38 178 PHE B O 1
ATOM 2931 N N . TYR B 1 179 ? 15.07 11.062 2.238 1 98.44 179 TYR B N 1
ATOM 2932 C CA . TYR B 1 179 ? 16.391 10.75 1.688 1 98.44 179 TYR B CA 1
ATOM 2933 C C . TYR B 1 179 ? 16.312 10.516 0.186 1 98.44 179 TYR B C 1
ATOM 2935 O O . TYR B 1 179 ? 15.367 9.891 -0.303 1 98.44 179 TYR B O 1
ATOM 2943 N N . GLN B 1 180 ? 17.328 10.953 -0.528 1 98 180 GLN B N 1
ATOM 2944 C CA . GLN B 1 180 ? 17.312 10.773 -1.976 1 98 180 GLN B CA 1
ATOM 2945 C C . GLN B 1 180 ? 18.734 10.516 -2.504 1 98 180 GLN B C 1
ATOM 2947 O O . GLN B 1 180 ? 19.688 11.164 -2.068 1 98 180 GLN B O 1
ATOM 2952 N N . TRP B 1 181 ? 18.812 9.516 -3.266 1 96.5 181 TRP B N 1
ATOM 2953 C CA . TRP B 1 181 ? 20.016 9.258 -4.066 1 96.5 181 TRP B CA 1
ATOM 2954 C C . TRP B 1 181 ? 19.797 9.68 -5.516 1 96.5 181 TRP B C 1
ATOM 2956 O O . TRP B 1 181 ? 18.906 9.18 -6.191 1 96.5 181 TRP B O 1
ATOM 2966 N N . ASP B 1 182 ? 20.5 10.672 -5.906 1 90.5 182 ASP B N 1
ATOM 2967 C CA . ASP B 1 182 ? 20.531 11.094 -7.301 1 90.5 182 ASP B CA 1
ATOM 2968 C C . ASP B 1 182 ? 21.922 10.953 -7.895 1 90.5 182 ASP B C 1
ATOM 2970 O O . ASP B 1 182 ? 22.734 11.875 -7.816 1 90.5 182 ASP B O 1
ATOM 2974 N N . GLY B 1 183 ? 22.094 9.859 -8.586 1 84.31 183 GLY B N 1
ATOM 2975 C CA . GLY B 1 183 ? 23.453 9.562 -8.984 1 84.31 183 GLY B CA 1
ATOM 2976 C C . GLY B 1 183 ? 24.406 9.453 -7.812 1 84.31 183 GLY B C 1
ATOM 2977 O O . GLY B 1 183 ? 24.203 8.648 -6.902 1 84.31 183 GLY B O 1
ATOM 2978 N N . GLN B 1 184 ? 25.375 10.258 -7.789 1 85.31 184 GLN B N 1
ATOM 2979 C CA . GLN B 1 184 ? 26.375 10.234 -6.73 1 85.31 184 GLN B CA 1
ATOM 2980 C C . GLN B 1 184 ? 26 11.18 -5.594 1 85.31 184 GLN B C 1
ATOM 2982 O O . GLN B 1 184 ? 26.688 11.234 -4.57 1 85.31 184 GLN B O 1
ATOM 2987 N N . VAL B 1 185 ? 24.953 11.781 -5.711 1 92.19 185 VAL B N 1
ATOM 2988 C CA . VAL B 1 185 ? 24.562 12.766 -4.707 1 92.19 185 VAL B CA 1
ATOM 2989 C C . VAL B 1 185 ? 23.531 12.148 -3.768 1 92.19 185 VAL B C 1
ATOM 2991 O O . VAL B 1 185 ? 22.562 11.531 -4.219 1 92.19 185 VAL B O 1
ATOM 2994 N N . PHE B 1 186 ? 23.828 12.18 -2.518 1 94.56 186 PHE B N 1
ATOM 2995 C CA . PHE B 1 186 ? 22.922 11.734 -1.465 1 94.56 186 PHE B CA 1
ATOM 2996 C C . PHE B 1 186 ? 22.5 12.906 -0.579 1 94.56 186 PHE B C 1
ATOM 2998 O O . PHE B 1 186 ? 23.344 13.719 -0.188 1 94.56 186 PHE B O 1
ATOM 3005 N N . CYS B 1 187 ? 21.234 12.992 -0.359 1 96.25 187 CYS B N 1
ATOM 3006 C CA . CYS B 1 187 ? 20.75 14.039 0.532 1 96.25 187 CYS B CA 1
ATOM 3007 C C . CYS B 1 187 ? 19.703 13.484 1.5 1 96.25 187 CYS B C 1
ATOM 3009 O O . CYS B 1 187 ? 18.953 12.578 1.149 1 96.25 187 CYS B O 1
ATOM 3011 N N . GLY B 1 188 ? 19.781 13.969 2.701 1 97.31 188 GLY B N 1
ATOM 3012 C CA . GLY B 1 188 ? 18.781 13.742 3.732 1 97.31 188 GLY B CA 1
ATOM 3013 C C . GLY B 1 188 ? 18.297 15.016 4.395 1 97.31 188 GLY B C 1
ATOM 3014 O O . GLY B 1 188 ? 19.094 15.922 4.66 1 97.31 188 GLY B O 1
ATOM 3015 N N . GLU B 1 189 ? 17.047 15.109 4.547 1 97.81 189 GLU B N 1
ATOM 3016 C CA . GLU B 1 189 ? 16.516 16.312 5.191 1 97.81 189 GLU B CA 1
ATOM 3017 C C . GLU B 1 189 ? 15.242 16 5.973 1 97.81 189 GLU B C 1
ATOM 3019 O O . GLU B 1 189 ? 14.578 15 5.711 1 97.81 189 GLU B O 1
ATOM 3024 N N . TRP B 1 190 ? 15.039 16.828 6.875 1 97.69 190 TRP B N 1
ATOM 3025 C CA . TRP B 1 190 ? 13.742 16.812 7.555 1 97.69 190 TRP B CA 1
ATOM 3026 C C . TRP B 1 190 ? 12.68 17.516 6.723 1 97.69 190 TRP B C 1
ATOM 3028 O O . TRP B 1 190 ? 12.977 18.5 6.031 1 97.69 190 TRP B O 1
ATOM 3038 N N . VAL B 1 191 ? 11.523 17.016 6.828 1 97.38 191 VAL B N 1
ATOM 3039 C CA . VAL B 1 191 ? 10.406 17.641 6.137 1 97.38 191 VAL B CA 1
ATOM 3040 C C . VAL B 1 191 ? 9.188 17.688 7.059 1 97.38 191 VAL B C 1
ATOM 3042 O O . VAL B 1 191 ? 9.078 16.906 7.996 1 97.38 191 VAL B O 1
ATOM 3045 N N . VAL B 1 192 ? 8.297 18.594 6.805 1 95.44 192 VAL B N 1
ATOM 3046 C CA . VAL B 1 192 ? 7.051 18.688 7.559 1 95.44 192 VAL B CA 1
ATOM 3047 C C . VAL B 1 192 ? 6.188 17.453 7.297 1 95.44 192 VAL B C 1
ATOM 3049 O O . VAL B 1 192 ? 5.957 17.094 6.141 1 95.44 192 VAL B O 1
ATOM 3052 N N . PRO B 1 193 ? 5.77 16.828 8.344 1 94.62 193 PRO B N 1
ATOM 3053 C CA . PRO B 1 193 ? 4.93 15.648 8.133 1 94.62 193 PRO B CA 1
ATOM 3054 C C . PRO B 1 193 ? 3.525 16 7.652 1 94.62 193 PRO B C 1
ATOM 3056 O O . PRO B 1 193 ? 3.066 17.125 7.84 1 94.62 193 PRO B O 1
#

Foldseek 3Di:
DCQDDFVNNVVVLLVLLQCLQPDVLRQNQWWWKWFADPVGIDIDTFGFNGADPVQQKTKGKDFCQDPRNVRCVVPQKMWTWGQNPVQQKIKIFIFGKDKAQPDDVLVVVVVVDDPVVLQLQQAPDDPPDDDPDDDSNRDPDDRPSVSSSNRMMMMMTRTFKMKMWRCPPDNVPIWMKIWGHDPPDIDIDTDDD/DCQDDFVSVVVVLLVLLQCLQPDVLRQNQWWWKWFADPVGIDIDTFGFNGADPVQQKTKGKDFCQDPRNVRCVVPQKMWTWGQNPVQQKIKIFIFGKDKAQPDPVLVVVVVVDDPVVLQLQQAPDDPPDDDPDDDSNRDPDDDPSVSSSNRMMMMMTRTFKMKMWHCPPDNVPIWIKIWGHDPPDIDIDTDDD

pLDDT: mean 93.51, std 7.75, range [48.97, 98.94]

InterPro domains:
  IPR012349 FMN-binding split barrel [G3DSA:2.30.110.10] (2-193)
  IPR024624 Pyridoxamine 5'-phosphate oxidase, Alr4036 family, FMN-binding domain [PF12766] (24-100)

Secondary structure (DSSP, 8-state):
-TT-SHHHHHHHHHHHHHHTTT-TTSTTSS-EEEEEETTEEEEEE----EEETTTTEEEEEEETTSHHHHHHHH--EEEEEEEETTTTEEEEEEEEEEEESSSHHHHHHHHHS-HHHHGGG--SSPTT-EESSSS--PPSS---HHHHHHTEEEEEEEEEEEEEEE--SSGGG-EEEEEEEETTEEEEEEE--/-TT--HHHHHHHHHHHHHHTTT-TTSTTSS-EEEEEETTEEEEEE----EEETTTTEEEEEEETTSHHHHHHHH--EEEEEEEETTTTEEEEEEEEEEEESSSHHHHHHHHHS-HHHHGGG--SSPTT-EESSSS--PPSS---HHHHHHTEEEEEEEEEEEEEEE--SSGGG-EEEEEEEETTEEEEEEE--